Protein AF-A0A4Q5RDV3-F1 (afdb_monomer_lite)

Structure (mmCIF, N/CA/C/O backbone):
data_AF-A0A4Q5RDV3-F1
#
_entry.id   AF-A0A4Q5RDV3-F1
#
loop_
_atom_site.group_PDB
_atom_site.id
_atom_site.type_symbol
_atom_site.label_atom_id
_atom_site.label_alt_id
_atom_site.label_comp_id
_atom_site.label_asym_id
_atom_site.label_entity_id
_atom_site.label_seq_id
_atom_site.pdbx_PDB_ins_code
_atom_site.Cartn_x
_atom_site.Cartn_y
_atom_site.Cartn_z
_atom_site.occupancy
_atom_site.B_iso_or_equiv
_atom_site.auth_seq_id
_atom_site.auth_comp_id
_atom_site.auth_asym_id
_atom_site.auth_atom_id
_atom_site.pdbx_PDB_model_num
ATOM 1 N N . ALA A 1 1 ? 53.284 14.708 -31.854 1.00 65.25 1 ALA A N 1
ATOM 2 C CA . ALA A 1 1 ? 52.069 15.501 -31.574 1.00 65.25 1 ALA A CA 1
ATOM 3 C C . ALA A 1 1 ? 51.264 14.780 -30.502 1.00 65.25 1 ALA A C 1
ATOM 5 O O . ALA A 1 1 ? 51.126 13.567 -30.604 1.00 65.25 1 ALA A O 1
ATOM 6 N N . ILE A 1 2 ? 50.797 15.486 -29.470 1.00 70.31 2 ILE A N 1
ATOM 7 C CA . ILE A 1 2 ? 49.940 14.888 -28.434 1.00 70.31 2 ILE A CA 1
ATOM 8 C C . ILE A 1 2 ? 48.564 14.612 -29.069 1.00 70.31 2 ILE A C 1
ATOM 10 O O . ILE A 1 2 ? 48.039 15.503 -29.744 1.00 70.31 2 ILE A O 1
ATOM 14 N N . PRO A 1 3 ? 47.987 13.407 -28.916 1.00 78.06 3 PRO A N 1
ATOM 15 C CA . PRO A 1 3 ? 46.650 13.121 -29.421 1.00 78.06 3 PRO A CA 1
ATOM 16 C C . PRO A 1 3 ? 45.628 14.049 -28.757 1.00 78.06 3 PRO A C 1
ATOM 18 O O . PRO A 1 3 ? 45.630 14.236 -27.543 1.00 78.06 3 PRO A O 1
ATOM 21 N N . THR A 1 4 ? 44.756 14.651 -29.566 1.00 79.00 4 THR A N 1
ATOM 22 C CA . THR A 1 4 ? 43.691 15.522 -29.060 1.00 79.00 4 THR A CA 1
ATOM 23 C C . THR A 1 4 ? 42.568 14.673 -28.482 1.00 79.00 4 THR A C 1
ATOM 25 O O . THR A 1 4 ? 42.023 13.795 -29.153 1.00 79.00 4 THR A O 1
ATOM 28 N N . THR A 1 5 ? 42.216 14.930 -27.227 1.00 81.31 5 THR A N 1
ATOM 29 C CA . THR A 1 5 ? 41.068 14.312 -26.566 1.00 81.31 5 THR A CA 1
ATOM 30 C C . THR A 1 5 ? 39.869 15.249 -26.666 1.00 81.31 5 THR A C 1
ATOM 32 O O . THR A 1 5 ? 39.982 16.461 -26.498 1.00 81.31 5 THR A O 1
ATOM 35 N N . PHE A 1 6 ? 38.703 14.688 -26.980 1.00 78.38 6 PHE A N 1
ATOM 36 C CA . PHE A 1 6 ? 37.450 15.432 -27.052 1.00 78.38 6 PHE A CA 1
ATOM 37 C C . PHE A 1 6 ? 36.512 14.879 -25.985 1.00 78.38 6 PHE A C 1
ATOM 39 O O . PHE A 1 6 ? 36.126 13.715 -26.058 1.00 78.38 6 PHE A O 1
ATOM 46 N N . SER A 1 7 ? 36.145 15.713 -25.015 1.00 79.50 7 SER A N 1
ATOM 47 C CA . SER A 1 7 ? 35.046 15.431 -24.092 1.00 79.50 7 SER A CA 1
ATOM 48 C C . SER A 1 7 ? 33.832 16.208 -24.565 1.00 79.50 7 SER A C 1
ATOM 50 O O . SER A 1 7 ? 33.909 17.425 -24.746 1.00 79.50 7 SER A O 1
ATOM 52 N N . LYS A 1 8 ? 32.733 15.507 -24.819 1.00 77.75 8 LYS A N 1
ATOM 53 C CA . LYS A 1 8 ? 31.500 16.123 -25.288 1.00 77.75 8 LYS A CA 1
ATOM 54 C C . LYS A 1 8 ? 30.319 15.519 -24.551 1.00 77.75 8 LYS A C 1
ATOM 56 O O . LYS A 1 8 ? 30.277 14.313 -24.318 1.00 77.75 8 LYS A O 1
ATOM 61 N N . ASN A 1 9 ? 29.391 16.375 -24.147 1.00 82.94 9 ASN A N 1
ATOM 62 C CA . ASN A 1 9 ? 28.244 15.983 -23.347 1.00 82.94 9 ASN A CA 1
ATOM 63 C C . ASN A 1 9 ? 27.072 16.910 -23.666 1.00 82.94 9 ASN A C 1
ATOM 65 O O . ASN A 1 9 ? 26.950 17.989 -23.089 1.00 82.94 9 ASN A O 1
ATOM 69 N N . PHE A 1 10 ? 26.225 16.489 -24.602 1.00 86.06 10 PHE A N 1
ATOM 70 C CA . PHE A 1 10 ? 25.000 17.200 -24.941 1.00 86.06 10 PHE A CA 1
ATOM 71 C C . PHE A 1 10 ? 23.804 16.479 -24.333 1.00 86.06 10 PHE A C 1
ATOM 73 O O . PHE A 1 10 ? 23.519 15.324 -24.658 1.00 86.06 10 PHE A O 1
ATOM 80 N N . GLN A 1 11 ? 23.102 17.182 -23.450 1.00 89.06 11 GLN A N 1
ATOM 81 C CA . GLN A 1 11 ? 21.952 16.663 -22.720 1.00 89.06 11 GLN A CA 1
ATOM 82 C C . GLN A 1 11 ? 20.711 17.477 -23.073 1.00 89.06 11 GLN A C 1
ATOM 84 O O . GLN A 1 11 ? 20.770 18.701 -23.178 1.00 89.06 11 GLN A O 1
ATOM 89 N N . ILE A 1 12 ? 19.586 16.791 -23.245 1.00 90.38 12 ILE A N 1
ATOM 90 C CA . ILE A 1 12 ? 18.275 17.399 -23.470 1.00 90.38 12 ILE A CA 1
ATOM 91 C C . ILE A 1 12 ? 17.352 16.933 -22.349 1.00 90.38 12 ILE A C 1
ATOM 93 O O . ILE A 1 12 ? 17.096 15.739 -22.208 1.00 90.38 12 ILE A O 1
ATOM 97 N N . ASN A 1 13 ? 16.804 17.882 -21.594 1.00 92.19 13 ASN A N 1
ATOM 98 C CA . ASN A 1 13 ? 15.774 17.619 -20.595 1.00 92.19 13 ASN A CA 1
ATOM 99 C C . ASN A 1 13 ? 14.423 18.083 -21.134 1.00 92.19 13 ASN A C 1
ATOM 101 O O . ASN A 1 13 ? 14.268 19.235 -21.533 1.00 92.19 13 ASN A O 1
ATOM 105 N N . ARG A 1 14 ? 13.445 17.181 -21.142 1.00 90.56 14 ARG A N 1
ATOM 106 C CA . ARG A 1 14 ? 12.061 17.465 -21.531 1.00 90.56 14 ARG A CA 1
ATOM 107 C C . ARG A 1 14 ? 11.190 17.329 -20.298 1.00 90.56 14 ARG A C 1
ATOM 109 O O . ARG A 1 14 ? 11.209 16.272 -19.674 1.00 90.56 14 ARG A O 1
ATOM 116 N N . VAL A 1 15 ? 10.454 18.379 -19.962 1.00 92.75 15 VAL A N 1
ATOM 117 C CA . VAL A 1 15 ? 9.559 18.411 -18.804 1.00 92.75 15 VAL A CA 1
ATOM 118 C C . VAL A 1 15 ? 8.143 18.663 -19.302 1.00 92.75 15 VAL A C 1
ATOM 120 O O . VAL A 1 15 ? 7.921 19.539 -20.136 1.00 92.75 15 VAL A O 1
ATOM 123 N N . TYR A 1 16 ? 7.204 17.871 -18.805 1.00 91.25 16 TYR A N 1
ATOM 124 C CA . TYR A 1 16 ? 5.785 17.932 -19.119 1.00 91.25 16 TYR A CA 1
ATOM 125 C C . TYR A 1 16 ? 5.020 18.050 -17.805 1.00 91.25 16 TYR A C 1
ATOM 127 O O . TYR A 1 16 ? 5.333 17.328 -16.864 1.00 91.25 16 TYR A O 1
ATOM 135 N N . GLY A 1 17 ? 4.028 18.933 -17.757 1.00 94.12 17 GLY A N 1
ATOM 136 C CA . GLY A 1 17 ? 3.161 19.125 -16.599 1.00 94.12 17 GLY A CA 1
ATOM 137 C C . GLY A 1 17 ? 1.737 19.389 -17.072 1.00 94.12 17 GLY A C 1
ATOM 138 O O . GLY A 1 17 ? 1.521 20.257 -17.919 1.00 94.12 17 GLY A O 1
ATOM 139 N N . ILE A 1 18 ? 0.776 18.620 -16.573 1.00 94.81 18 ILE A N 1
ATOM 140 C CA . ILE A 1 18 ? -0.649 18.762 -16.875 1.00 94.81 18 ILE A CA 1
ATOM 141 C C . ILE A 1 18 ? -1.412 18.686 -15.555 1.00 94.81 18 ILE A C 1
ATOM 143 O O . ILE A 1 18 ? -1.522 17.618 -14.963 1.00 94.81 18 ILE A O 1
ATOM 147 N N . GLY A 1 19 ? -1.969 19.814 -15.121 1.00 95.50 19 GLY A N 1
ATOM 148 C CA . GLY A 1 19 ? -2.943 19.869 -14.032 1.00 95.50 19 GLY A CA 1
ATOM 149 C C . GLY A 1 19 ? -4.353 19.984 -14.601 1.00 95.50 19 GLY A C 1
ATOM 150 O O . GLY A 1 19 ? -4.625 20.869 -15.414 1.00 95.50 19 GLY A O 1
ATOM 151 N N . TRP A 1 20 ? -5.260 19.103 -14.188 1.00 95.44 20 TRP A N 1
ATOM 152 C CA . TRP A 1 20 ? -6.653 19.109 -14.622 1.00 95.44 20 TRP A CA 1
ATOM 153 C C . TRP A 1 20 ? -7.599 18.893 -13.437 1.00 95.44 20 TRP A C 1
ATOM 155 O O . TRP A 1 20 ? -7.652 17.830 -12.822 1.00 95.44 20 TRP A O 1
ATOM 165 N N . ASN A 1 21 ? -8.443 19.891 -13.175 1.00 96.56 21 ASN A N 1
ATOM 166 C CA . ASN A 1 21 ? -9.631 19.746 -12.332 1.00 96.56 21 ASN A CA 1
ATOM 167 C C . ASN A 1 21 ? -10.753 19.025 -13.097 1.00 96.56 21 ASN A C 1
ATOM 169 O O . ASN A 1 21 ? -11.591 19.669 -13.730 1.00 96.56 21 ASN A O 1
ATOM 173 N N . LEU A 1 22 ? -10.742 17.689 -13.093 1.00 93.25 22 LEU A N 1
ATOM 174 C CA . LEU A 1 22 ? -11.746 16.870 -13.784 1.00 93.25 22 LEU A CA 1
ATOM 175 C C . LEU A 1 22 ? -13.161 17.147 -13.249 1.00 93.25 22 LEU A C 1
ATOM 177 O O . LEU A 1 22 ? -14.125 17.181 -14.009 1.00 93.25 22 LEU A O 1
ATOM 181 N N . THR A 1 23 ? -13.290 17.377 -11.937 1.00 94.81 23 THR A N 1
ATOM 182 C CA . THR A 1 23 ? -14.524 17.848 -11.285 1.00 94.81 23 THR A CA 1
ATOM 183 C C . THR A 1 23 ? -14.186 18.760 -10.098 1.00 94.81 23 THR A C 1
ATOM 185 O O . THR A 1 23 ? -13.028 18.871 -9.710 1.00 94.81 23 THR A O 1
ATOM 188 N N . LYS A 1 24 ? -15.192 19.349 -9.429 1.00 91.00 24 LYS A N 1
ATOM 189 C CA . LYS A 1 24 ? -14.987 20.095 -8.163 1.00 91.00 24 LYS A CA 1
ATOM 190 C C . LYS A 1 24 ? -14.379 19.247 -7.031 1.00 91.00 24 LYS A C 1
ATOM 192 O O . LYS A 1 24 ? -13.875 19.802 -6.064 1.00 91.00 24 LYS A O 1
ATOM 197 N N . SER A 1 25 ? -14.494 17.923 -7.124 1.00 93.62 25 SER A N 1
ATOM 198 C CA . SER A 1 25 ? -14.057 16.950 -6.114 1.00 93.62 25 SER A CA 1
ATOM 199 C C . SER A 1 25 ? -12.894 16.071 -6.576 1.00 93.62 25 SER A C 1
ATOM 201 O O . SER A 1 25 ? -12.427 15.266 -5.782 1.00 93.62 25 SER A O 1
ATOM 203 N N . LEU A 1 26 ? -12.464 16.176 -7.838 1.00 95.88 26 LEU A N 1
ATOM 204 C CA . LEU A 1 26 ? -11.430 15.330 -8.435 1.00 95.88 26 LEU A CA 1
ATOM 205 C C . LEU A 1 26 ? -10.438 16.198 -9.205 1.00 95.88 26 LEU A C 1
ATOM 207 O O . LEU A 1 26 ? -10.797 16.775 -10.234 1.00 95.88 26 LEU A O 1
ATOM 211 N N . GLN A 1 27 ? -9.203 16.227 -8.724 1.00 96.69 27 GLN A N 1
ATOM 212 C CA . GLN A 1 27 ? -8.064 16.843 -9.394 1.00 96.69 27 GLN A CA 1
ATOM 213 C C . GLN A 1 27 ? -7.084 15.756 -9.829 1.00 96.69 27 GLN A C 1
ATOM 215 O O . GLN A 1 27 ? -6.840 14.807 -9.081 1.00 96.69 27 GLN A O 1
ATOM 220 N N . MET A 1 28 ? -6.534 15.906 -11.030 1.00 96.56 28 MET A N 1
ATOM 221 C CA . MET A 1 28 ? -5.439 15.104 -11.553 1.00 96.56 28 MET A CA 1
ATOM 222 C C . MET A 1 28 ? -4.248 16.014 -11.847 1.00 96.56 28 MET A C 1
ATOM 224 O O . MET A 1 28 ? -4.411 17.008 -12.550 1.00 96.56 28 MET A O 1
ATOM 228 N N . ASP A 1 29 ? -3.062 15.635 -11.389 1.00 96.50 29 ASP A N 1
ATOM 229 C CA . ASP A 1 29 ? -1.800 16.272 -11.758 1.00 96.50 29 ASP A CA 1
ATOM 230 C C . ASP A 1 29 ? -0.875 15.213 -12.369 1.00 96.50 29 ASP A C 1
ATOM 232 O O . ASP A 1 29 ? -0.662 14.149 -11.784 1.00 96.50 29 ASP A O 1
ATOM 236 N N . PHE A 1 30 ? -0.359 15.478 -13.565 1.00 95.44 30 PHE A N 1
ATOM 237 C CA . PHE A 1 30 ? 0.585 14.625 -14.276 1.00 95.44 30 PHE A CA 1
ATOM 238 C C . PHE A 1 30 ? 1.866 15.404 -14.542 1.00 95.44 30 PHE A C 1
ATOM 240 O O . PHE A 1 30 ? 1.839 16.395 -15.269 1.00 95.44 30 PHE A O 1
ATOM 247 N N . ASP A 1 31 ? 2.983 14.908 -14.027 1.00 95.75 31 ASP A N 1
ATOM 248 C CA . ASP A 1 31 ? 4.306 15.482 -14.241 1.00 95.75 31 ASP A CA 1
ATOM 249 C C . ASP A 1 31 ? 5.223 14.421 -14.834 1.00 95.75 31 ASP A C 1
ATOM 251 O O . ASP A 1 31 ? 5.320 13.317 -14.307 1.00 95.75 31 ASP A O 1
ATOM 255 N N . ALA A 1 32 ? 5.932 14.732 -15.915 1.00 94.88 32 ALA A N 1
ATOM 256 C CA . ALA A 1 32 ? 6.903 13.825 -16.511 1.00 94.88 32 ALA A CA 1
ATOM 257 C C . ALA A 1 32 ? 8.191 14.545 -16.887 1.00 94.88 32 ALA A C 1
ATOM 259 O O . ALA A 1 32 ? 8.179 15.638 -17.443 1.00 94.88 32 ALA A O 1
ATOM 260 N N . THR A 1 33 ? 9.318 13.892 -16.634 1.00 94.06 33 THR A N 1
ATOM 261 C CA . THR A 1 33 ? 10.652 14.347 -17.014 1.00 94.06 33 THR A CA 1
ATOM 262 C C . THR A 1 33 ? 11.336 13.263 -17.834 1.00 94.06 33 THR A C 1
ATOM 264 O O . THR A 1 33 ? 11.405 12.109 -17.424 1.00 94.06 33 THR A O 1
ATOM 267 N N . ASN A 1 34 ? 11.851 13.627 -19.006 1.00 93.50 34 ASN A N 1
ATOM 268 C CA . ASN A 1 34 ? 12.635 12.754 -19.871 1.00 93.50 34 ASN A CA 1
ATOM 269 C C . ASN A 1 34 ? 13.997 13.394 -20.143 1.00 93.50 34 ASN A C 1
ATOM 271 O O . ASN A 1 34 ? 14.085 14.401 -20.853 1.00 93.50 34 ASN A O 1
ATOM 275 N N . ARG A 1 35 ? 15.055 12.779 -19.615 1.00 92.38 35 ARG A N 1
ATOM 276 C CA . ARG A 1 35 ? 16.441 13.157 -19.873 1.00 92.38 35 ARG A CA 1
ATOM 277 C C . ARG A 1 35 ? 17.007 12.303 -21.000 1.00 92.38 35 ARG A C 1
ATOM 279 O O . ARG A 1 35 ? 17.118 11.081 -20.880 1.00 92.38 35 ARG A O 1
ATOM 286 N N . GLY A 1 36 ? 17.405 12.961 -22.080 1.00 90.44 36 GLY A N 1
ATOM 287 C CA . GLY A 1 36 ? 18.099 12.365 -23.213 1.00 90.44 36 GLY A CA 1
ATOM 288 C C . GLY A 1 36 ? 19.550 12.826 -23.319 1.00 90.44 36 GLY A C 1
ATOM 289 O O . GLY A 1 36 ? 19.883 13.949 -22.942 1.00 90.44 36 GLY A O 1
ATOM 290 N N . ILE A 1 37 ? 20.404 11.962 -23.863 1.00 89.25 37 ILE A N 1
ATOM 291 C CA . ILE A 1 37 ? 21.764 12.305 -24.292 1.00 89.25 37 ILE A CA 1
ATOM 292 C C . ILE A 1 37 ? 21.814 12.247 -25.817 1.00 89.25 37 ILE A C 1
ATOM 294 O O . ILE A 1 37 ? 21.279 11.325 -26.436 1.00 89.25 37 ILE A O 1
ATOM 298 N N . ILE A 1 38 ? 22.438 13.249 -26.430 1.00 86.69 38 ILE A N 1
ATOM 299 C CA . ILE A 1 38 ? 22.700 13.256 -27.867 1.00 86.69 38 ILE A CA 1
ATOM 300 C C . ILE A 1 38 ? 23.995 12.477 -28.092 1.00 86.69 38 ILE A C 1
ATOM 302 O O . ILE A 1 38 ? 25.070 12.930 -27.705 1.00 86.69 38 ILE A O 1
ATOM 306 N N . ASP A 1 39 ? 23.887 11.296 -28.698 1.00 81.81 39 ASP A N 1
ATOM 307 C CA . ASP A 1 39 ? 25.056 10.487 -29.031 1.00 81.81 39 ASP A CA 1
ATOM 308 C C . ASP A 1 39 ? 25.823 11.160 -30.189 1.00 81.81 39 ASP A C 1
ATOM 310 O O . ASP A 1 39 ? 25.247 11.489 -31.230 1.00 81.81 39 ASP A O 1
ATOM 314 N N . GLU A 1 40 ? 27.125 11.387 -30.019 1.00 80.31 40 GLU A N 1
ATOM 315 C CA . GLU A 1 40 ? 27.965 12.061 -31.012 1.00 80.31 40 GLU A CA 1
ATOM 316 C C . GLU A 1 40 ? 29.027 11.129 -31.601 1.00 80.31 40 GLU A C 1
ATOM 318 O O . GLU A 1 40 ? 29.606 10.310 -30.886 1.00 80.31 40 GLU A O 1
ATOM 323 N N . PRO A 1 41 ? 29.360 11.276 -32.895 1.00 76.06 41 PRO A N 1
ATOM 324 C CA . PRO A 1 41 ? 30.432 10.501 -33.501 1.00 76.06 41 PRO A CA 1
ATOM 325 C C . PRO A 1 41 ? 31.804 10.870 -32.909 1.00 76.06 41 PRO A C 1
ATOM 327 O O . PRO A 1 41 ? 32.104 12.040 -32.636 1.00 76.06 41 PRO A O 1
ATOM 330 N N . ALA A 1 42 ? 32.665 9.858 -32.764 1.00 74.56 42 ALA A N 1
ATOM 331 C CA . ALA A 1 42 ? 33.997 9.996 -32.181 1.00 74.56 42 ALA A CA 1
ATOM 332 C C . ALA A 1 42 ? 34.890 10.989 -32.957 1.00 74.56 42 ALA A C 1
ATOM 334 O O . ALA A 1 42 ? 34.880 11.041 -34.194 1.00 74.56 42 ALA A O 1
ATOM 335 N N . GLY A 1 43 ? 35.702 11.758 -32.223 1.00 74.50 43 GLY A N 1
ATOM 336 C CA . GLY A 1 43 ? 36.664 12.723 -32.769 1.00 74.50 43 GLY A CA 1
ATOM 337 C C . GLY A 1 43 ? 36.061 14.077 -33.173 1.00 74.50 43 GLY A C 1
ATOM 338 O O . GLY A 1 43 ? 34.938 14.426 -32.801 1.00 74.50 43 GLY A O 1
ATOM 339 N N . ARG A 1 44 ? 36.824 14.874 -33.930 1.00 73.62 44 ARG A N 1
ATOM 340 C CA . ARG A 1 44 ? 36.404 16.210 -34.386 1.00 73.62 44 ARG A CA 1
ATOM 341 C C . ARG A 1 44 ? 35.170 16.128 -35.299 1.00 73.62 44 ARG A C 1
ATOM 343 O O . ARG A 1 44 ? 35.084 15.256 -36.166 1.00 73.62 44 ARG A O 1
ATOM 350 N N . ILE A 1 45 ? 34.220 17.042 -35.100 1.00 69.38 45 ILE A N 1
ATOM 351 C CA . ILE A 1 45 ? 32.965 17.108 -35.862 1.00 69.38 45 ILE A CA 1
ATOM 352 C C . ILE A 1 45 ? 33.214 17.869 -37.174 1.00 69.38 45 ILE A C 1
ATOM 354 O O . ILE A 1 45 ? 33.195 19.095 -37.184 1.00 69.38 45 ILE A O 1
ATOM 358 N N . ASN A 1 46 ? 33.448 17.149 -38.274 1.00 72.19 46 ASN A N 1
ATOM 359 C CA . ASN A 1 46 ? 33.623 17.725 -39.614 1.00 72.19 46 ASN A CA 1
ATOM 360 C C . ASN A 1 46 ? 32.710 17.002 -40.631 1.00 72.19 46 ASN A C 1
ATOM 362 O O . ASN A 1 46 ? 32.536 15.783 -40.535 1.00 72.19 46 ASN A O 1
ATOM 366 N N . GLY A 1 47 ? 32.169 17.734 -41.613 1.00 73.56 47 GLY A N 1
ATOM 367 C CA . GLY A 1 47 ? 31.388 17.180 -42.733 1.00 73.56 47 GLY A CA 1
ATOM 368 C C . GLY A 1 47 ? 30.166 16.370 -42.280 1.00 73.56 47 GLY A C 1
ATOM 369 O O . GLY A 1 47 ? 29.400 16.830 -41.440 1.00 73.56 47 GLY A O 1
ATOM 370 N N . LEU A 1 48 ? 30.044 15.127 -42.761 1.00 69.50 48 LEU A N 1
ATOM 371 C CA . LEU A 1 48 ? 28.942 14.180 -42.483 1.00 69.50 48 LEU A CA 1
ATOM 372 C C . LEU A 1 48 ? 28.645 13.944 -40.984 1.00 69.50 48 LEU A C 1
ATOM 374 O O . LEU A 1 48 ? 27.545 13.538 -40.598 1.00 69.50 48 LEU A O 1
ATOM 378 N N . LYS A 1 49 ? 29.619 14.209 -40.102 1.00 77.38 49 LYS A N 1
ATOM 379 C CA . LYS A 1 49 ? 29.429 14.121 -38.645 1.00 77.38 49 LYS A CA 1
ATOM 380 C C . LYS A 1 49 ? 28.526 15.233 -38.097 1.00 77.38 49 LYS A C 1
ATOM 382 O O . LYS A 1 49 ? 27.876 15.016 -37.078 1.00 77.38 49 LYS A O 1
ATOM 387 N N . GLN A 1 50 ? 28.466 16.389 -38.765 1.00 76.75 50 GLN A N 1
ATOM 388 C CA . GLN A 1 50 ? 27.553 17.483 -38.414 1.00 76.75 50 GLN A CA 1
ATOM 389 C C . GLN A 1 50 ? 26.102 17.108 -38.732 1.00 76.75 50 GLN A C 1
ATOM 391 O O . GLN A 1 50 ? 25.228 17.332 -37.901 1.00 76.75 50 GLN A O 1
ATOM 396 N N . ASP A 1 51 ? 25.851 16.445 -39.862 1.00 78.94 51 ASP A N 1
ATOM 397 C CA . ASP A 1 51 ? 24.506 15.971 -40.219 1.00 78.94 51 ASP A CA 1
ATOM 398 C C . ASP A 1 51 ? 23.999 14.918 -39.229 1.00 78.94 51 ASP A C 1
ATOM 400 O O . ASP A 1 51 ? 22.840 14.938 -38.815 1.00 78.94 51 ASP A O 1
ATOM 404 N N . THR A 1 52 ? 24.891 14.029 -38.777 1.00 80.94 52 THR A N 1
ATOM 405 C CA . THR A 1 52 ? 24.576 13.030 -37.743 1.00 80.94 52 THR A CA 1
ATOM 406 C C . THR A 1 52 ? 24.218 13.699 -36.412 1.00 80.94 52 THR A C 1
ATOM 408 O O . THR A 1 52 ? 23.226 13.328 -35.786 1.00 80.94 52 THR A O 1
ATOM 411 N N . LEU A 1 53 ? 24.976 14.725 -36.008 1.00 82.12 53 LEU A N 1
ATOM 412 C CA . LEU A 1 53 ? 24.687 15.519 -34.813 1.00 82.12 53 LEU A CA 1
ATOM 413 C C . LEU A 1 53 ? 23.314 16.197 -34.913 1.00 82.12 53 LEU A C 1
ATOM 415 O O . LEU A 1 53 ? 22.495 16.062 -34.006 1.00 82.12 53 LEU A O 1
ATOM 419 N N . TRP A 1 54 ? 23.037 16.880 -36.027 1.00 82.44 54 TRP A N 1
ATOM 420 C CA . TRP A 1 54 ? 21.758 17.555 -36.250 1.00 82.44 54 TRP A CA 1
ATOM 421 C C . TRP A 1 54 ? 20.579 16.582 -36.278 1.00 82.44 54 TRP A C 1
ATOM 423 O O . TRP A 1 54 ? 19.521 16.888 -35.729 1.00 82.44 54 TRP A O 1
ATOM 433 N N . ASN A 1 55 ? 20.751 15.395 -36.859 1.00 84.31 55 ASN A N 1
ATOM 434 C CA . ASN A 1 55 ? 19.726 14.354 -36.847 1.00 84.31 55 ASN A CA 1
ATOM 435 C C . ASN A 1 55 ? 19.467 13.818 -35.432 1.00 84.31 55 ASN A C 1
ATOM 437 O O . ASN A 1 55 ? 18.309 13.665 -35.041 1.00 84.31 55 ASN A O 1
ATOM 441 N N . ASN A 1 56 ? 20.513 13.589 -34.634 1.00 83.19 56 ASN A N 1
ATOM 442 C CA . ASN A 1 56 ? 20.362 13.154 -33.243 1.00 83.19 56 ASN A CA 1
ATOM 443 C C . ASN A 1 56 ? 19.725 14.244 -32.369 1.00 83.19 56 ASN A C 1
ATOM 445 O O . ASN A 1 56 ? 18.905 13.936 -31.502 1.00 83.19 56 ASN A O 1
ATOM 449 N N . LEU A 1 57 ? 20.019 15.514 -32.657 1.00 84.06 57 LEU A N 1
ATOM 450 C CA . LEU A 1 57 ? 19.407 16.668 -32.004 1.00 84.06 57 LEU A CA 1
ATOM 451 C C . LEU A 1 57 ? 17.920 16.806 -32.364 1.00 84.06 57 LEU A C 1
ATOM 453 O O . LEU A 1 57 ? 17.093 16.965 -31.469 1.00 84.06 57 LEU A O 1
ATOM 457 N N . LYS A 1 58 ? 17.546 16.633 -33.641 1.00 85.44 58 LYS A N 1
ATOM 458 C CA . LYS A 1 58 ? 16.136 16.597 -34.084 1.00 85.44 58 LYS A CA 1
ATOM 459 C C . LYS A 1 58 ? 15.347 15.447 -33.452 1.00 85.44 58 LYS A C 1
ATOM 461 O O . LYS A 1 58 ? 14.156 15.589 -33.198 1.00 85.44 58 LYS A O 1
ATOM 466 N N . ARG A 1 59 ? 16.003 14.317 -33.171 1.00 84.00 59 ARG A N 1
ATOM 467 C CA . ARG A 1 59 ? 15.409 13.164 -32.467 1.00 84.00 59 ARG A CA 1
ATOM 468 C C . ARG A 1 59 ? 15.406 13.311 -30.943 1.00 84.00 59 ARG A C 1
ATOM 470 O O . ARG A 1 59 ? 14.948 12.397 -30.263 1.00 84.00 59 ARG A O 1
ATOM 477 N N . LEU A 1 60 ? 15.868 14.452 -30.422 1.00 85.69 60 LEU A N 1
ATOM 478 C CA . LEU A 1 60 ? 15.930 14.781 -28.994 1.00 85.69 60 LEU A CA 1
ATOM 479 C C . LEU A 1 60 ? 16.818 13.822 -28.179 1.00 85.69 60 LEU A C 1
ATOM 481 O O . LEU A 1 60 ? 16.636 13.673 -26.970 1.00 85.69 60 LEU A O 1
ATOM 485 N N . GLY A 1 61 ? 17.790 13.189 -28.843 1.00 85.75 61 GLY A N 1
ATOM 486 C CA . GLY A 1 61 ? 18.706 12.229 -28.238 1.00 85.75 61 GLY A CA 1
ATOM 487 C C . GLY A 1 61 ? 18.061 10.904 -27.814 1.00 85.75 61 GLY A C 1
ATOM 488 O O . GLY A 1 61 ? 16.862 10.659 -27.960 1.00 85.75 61 GLY A O 1
ATOM 489 N N . ARG A 1 62 ? 18.894 10.014 -27.279 1.00 88.12 62 ARG A N 1
ATOM 490 C CA . ARG A 1 62 ? 18.483 8.743 -26.679 1.00 88.12 62 ARG A CA 1
ATOM 491 C C . ARG A 1 62 ? 18.098 8.977 -25.224 1.00 88.12 62 ARG A C 1
ATOM 493 O O . ARG A 1 62 ? 18.878 9.561 -24.476 1.00 88.12 62 ARG A O 1
ATOM 500 N N . THR A 1 63 ? 16.927 8.500 -24.807 1.00 89.62 63 THR A N 1
ATOM 501 C CA . THR A 1 63 ? 16.501 8.587 -23.404 1.00 89.62 63 THR A CA 1
ATOM 502 C C . THR A 1 63 ? 17.422 7.765 -22.504 1.00 89.62 63 THR A C 1
ATOM 504 O O . THR A 1 63 ? 17.730 6.610 -22.799 1.00 89.62 63 THR A O 1
ATOM 507 N N . VAL A 1 64 ? 17.858 8.393 -21.416 1.00 91.44 64 VAL A N 1
ATOM 508 C CA . VAL A 1 64 ? 18.717 7.814 -20.377 1.00 91.44 64 VAL A CA 1
ATOM 509 C C . VAL A 1 64 ? 17.944 7.644 -19.078 1.00 91.44 64 VAL A C 1
ATOM 511 O O . VAL A 1 64 ? 18.077 6.620 -18.422 1.00 91.44 64 VAL A O 1
ATOM 514 N N . ASP A 1 65 ? 17.112 8.623 -18.729 1.00 93.38 65 ASP A N 1
ATOM 515 C CA . ASP A 1 65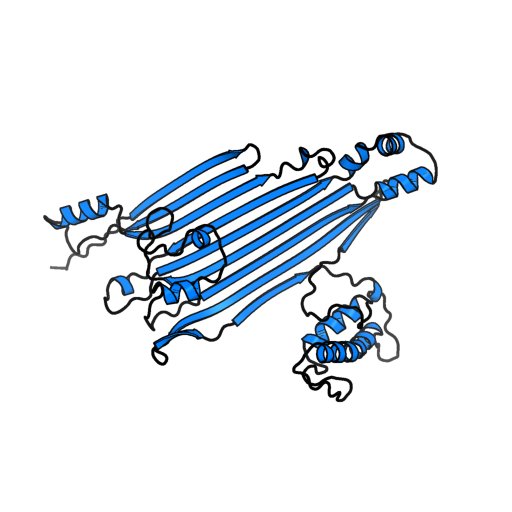 ? 16.199 8.535 -17.590 1.00 93.38 65 ASP A CA 1
ATOM 516 C C . ASP A 1 65 ? 14.840 9.107 -17.989 1.00 93.38 65 ASP A C 1
ATOM 518 O O . ASP A 1 65 ? 14.750 10.134 -18.671 1.00 93.38 65 ASP A O 1
ATOM 522 N N . TYR A 1 66 ? 13.788 8.414 -17.584 1.00 94.88 66 TYR A N 1
ATOM 523 C CA . TYR A 1 66 ? 12.421 8.870 -17.717 1.00 94.88 66 TYR A CA 1
ATOM 524 C C . TYR A 1 66 ? 11.702 8.654 -16.398 1.00 94.88 66 TYR A C 1
ATOM 526 O O . TYR A 1 66 ? 11.690 7.545 -15.876 1.00 94.88 66 TYR A O 1
ATOM 534 N N . THR A 1 67 ? 11.055 9.695 -15.896 1.00 95.50 67 THR A N 1
ATOM 535 C CA . THR A 1 67 ? 10.251 9.627 -14.682 1.00 95.50 67 THR A CA 1
ATOM 536 C C . THR A 1 67 ? 8.923 10.310 -14.931 1.00 95.50 67 THR A C 1
ATOM 538 O O . THR A 1 67 ? 8.901 11.406 -15.489 1.00 95.50 67 THR A O 1
ATOM 541 N N . HIS A 1 68 ? 7.825 9.716 -14.480 1.00 95.56 68 HIS A N 1
ATOM 542 C CA . HIS A 1 68 ? 6.556 10.425 -14.372 1.00 95.56 68 HIS A CA 1
ATOM 543 C C . HIS A 1 68 ? 5.875 10.164 -13.041 1.00 95.56 68 HIS A C 1
ATOM 545 O O . HIS A 1 68 ? 6.024 9.097 -12.446 1.00 95.56 68 HIS A O 1
ATOM 551 N N . THR A 1 69 ? 5.097 11.146 -12.613 1.00 96.19 69 THR A N 1
ATOM 552 C CA . THR A 1 69 ? 4.257 11.104 -11.429 1.00 96.19 69 THR A CA 1
ATOM 553 C C . THR A 1 69 ? 2.836 11.454 -11.840 1.00 96.19 69 THR A C 1
ATOM 555 O O . THR A 1 69 ? 2.613 12.423 -12.561 1.00 96.19 69 THR A O 1
ATOM 558 N N . VAL A 1 70 ? 1.873 10.667 -11.374 1.00 96.19 70 VAL A N 1
ATOM 559 C CA . VAL A 1 70 ? 0.444 10.946 -11.535 1.00 96.19 70 VAL A CA 1
ATOM 560 C C . VAL A 1 70 ? -0.172 11.033 -10.153 1.00 96.19 70 VAL A C 1
ATOM 562 O O . VAL A 1 70 ? -0.053 10.100 -9.363 1.00 96.19 70 VAL A O 1
ATOM 565 N N . ASN A 1 71 ? -0.816 12.149 -9.847 1.00 97.12 71 ASN A N 1
ATOM 566 C CA . ASN A 1 71 ? -1.524 12.374 -8.599 1.00 97.12 71 ASN A CA 1
ATOM 567 C C . ASN A 1 71 ? -3.009 12.545 -8.896 1.00 97.12 71 ASN A C 1
ATOM 569 O O . ASN A 1 71 ? -3.387 13.400 -9.685 1.00 97.12 71 ASN A O 1
ATOM 573 N N . PHE A 1 72 ? -3.851 11.771 -8.228 1.00 96.75 72 PHE A N 1
ATOM 574 C CA . PHE A 1 72 ? -5.290 11.966 -8.190 1.00 96.75 72 PHE A CA 1
ATOM 575 C C . PHE A 1 72 ? -5.694 12.313 -6.763 1.00 96.75 72 PHE A C 1
ATOM 577 O O . PHE A 1 72 ? -5.479 11.530 -5.835 1.00 96.75 72 PHE A O 1
ATOM 584 N N . ASN A 1 73 ? -6.300 13.481 -6.590 1.00 96.81 73 ASN A N 1
ATOM 585 C CA . ASN A 1 73 ? -6.864 13.926 -5.324 1.00 96.81 73 ASN A CA 1
ATOM 586 C C . ASN A 1 73 ? -8.387 13.898 -5.448 1.00 96.81 73 ASN A C 1
ATOM 588 O O . ASN A 1 73 ? -8.962 14.659 -6.228 1.00 96.81 73 ASN A O 1
ATOM 592 N N . TYR A 1 74 ? -9.034 13.009 -4.697 1.00 96.75 74 TYR A N 1
ATOM 593 C CA . TYR A 1 74 ? -10.480 12.831 -4.693 1.00 96.75 74 TYR A CA 1
ATOM 594 C C . TYR A 1 74 ? -11.069 13.106 -3.308 1.00 96.75 74 TYR A C 1
ATOM 596 O O . TYR A 1 74 ? -10.908 12.323 -2.373 1.00 96.75 74 TYR A O 1
ATOM 604 N N . THR A 1 75 ? -11.795 14.213 -3.177 1.00 94.62 75 THR A N 1
ATOM 605 C CA . THR A 1 75 ? -12.595 14.505 -1.982 1.00 94.62 75 THR A CA 1
ATOM 606 C C . THR A 1 75 ? -13.990 13.951 -2.204 1.00 94.62 75 THR A C 1
ATOM 608 O O . THR A 1 75 ? -14.775 14.512 -2.970 1.00 94.62 75 THR A O 1
ATOM 611 N N . THR A 1 76 ? -14.306 12.838 -1.548 1.00 92.31 76 THR A N 1
ATOM 612 C CA . THR A 1 76 ? -15.575 12.140 -1.757 1.00 92.31 76 THR A CA 1
ATOM 613 C C . THR A 1 76 ? -16.720 13.050 -1.303 1.00 92.31 76 THR A C 1
ATOM 615 O O . THR A 1 76 ? -16.750 13.443 -0.135 1.00 92.31 76 THR A O 1
ATOM 618 N N . PRO A 1 77 ? -17.689 13.389 -2.174 1.00 89.00 77 PRO A N 1
ATOM 619 C CA . PRO A 1 77 ? -18.779 14.303 -1.843 1.00 89.00 77 PRO A CA 1
ATOM 620 C C . PRO A 1 77 ? -19.874 13.603 -1.017 1.00 89.00 77 PRO A C 1
ATOM 622 O O . PRO A 1 77 ? -21.059 13.705 -1.331 1.00 89.00 77 PRO A O 1
ATOM 625 N N . ILE A 1 78 ? -19.482 12.870 0.033 1.00 89.19 78 ILE A N 1
ATOM 626 C CA . ILE A 1 78 ? -20.392 12.141 0.932 1.00 89.19 78 ILE A CA 1
ATOM 627 C C . ILE A 1 78 ? -21.363 13.119 1.604 1.00 89.19 78 ILE A C 1
ATOM 629 O O . ILE A 1 78 ? -22.536 12.812 1.786 1.00 89.19 78 ILE A O 1
ATOM 633 N N . ASN A 1 79 ? -20.910 14.348 1.852 1.00 85.44 79 ASN A N 1
ATOM 634 C CA . ASN A 1 79 ? -21.721 15.436 2.386 1.00 85.44 79 ASN A CA 1
ATOM 635 C C . ASN A 1 79 ? -22.917 15.850 1.512 1.00 85.44 79 ASN A C 1
ATOM 637 O O . ASN A 1 79 ? -23.808 16.540 2.000 1.00 85.44 79 ASN A O 1
ATOM 641 N N . LYS A 1 80 ? -22.958 15.452 0.235 1.00 88.06 80 LYS A N 1
ATOM 642 C CA . LYS A 1 80 ? -24.126 15.669 -0.629 1.00 88.06 80 LYS A CA 1
ATOM 643 C C . LYS A 1 80 ? -25.222 14.627 -0.416 1.00 88.06 80 LYS A C 1
ATOM 645 O O . LYS A 1 80 ? -26.348 14.853 -0.849 1.00 88.06 80 LYS A O 1
ATOM 650 N N . ILE A 1 81 ? -24.908 13.495 0.215 1.00 90.94 81 ILE A N 1
ATOM 651 C CA . ILE A 1 81 ? -25.894 12.468 0.546 1.00 90.94 81 ILE A CA 1
ATOM 652 C C . ILE A 1 81 ? -26.665 12.950 1.786 1.00 90.94 81 ILE A C 1
ATOM 654 O O . ILE A 1 81 ? -26.041 13.234 2.816 1.00 90.94 81 ILE A O 1
ATOM 658 N N . PRO A 1 82 ? -28.008 13.054 1.726 1.00 88.50 82 PRO A N 1
ATOM 659 C CA . PRO A 1 82 ? -28.808 13.463 2.874 1.00 88.50 82 PRO A CA 1
ATOM 660 C C . PRO A 1 82 ? -28.497 12.605 4.107 1.00 88.50 82 PRO A C 1
ATOM 662 O O . PRO A 1 82 ? -28.564 11.381 4.054 1.00 88.50 82 PRO A O 1
ATOM 665 N N . GLY A 1 83 ? -28.140 13.255 5.217 1.00 86.44 83 GLY A N 1
ATOM 666 C CA . GLY A 1 83 ? -27.817 12.585 6.482 1.00 86.44 83 GLY A CA 1
ATOM 667 C C . GLY A 1 83 ? -26.336 12.247 6.715 1.00 86.44 83 GLY A C 1
ATOM 668 O O . GLY A 1 83 ? -26.021 11.795 7.813 1.00 86.44 83 GLY A O 1
ATOM 669 N N . PHE A 1 84 ? -25.425 12.509 5.766 1.00 91.31 84 PHE A N 1
ATOM 670 C CA . PHE A 1 84 ? -23.991 12.167 5.887 1.00 91.31 84 PHE A CA 1
ATOM 671 C C . PHE A 1 84 ? -23.006 13.354 5.817 1.00 91.31 84 PHE A C 1
ATOM 673 O O . PHE A 1 84 ? -21.799 13.162 5.695 1.00 91.31 84 PHE A O 1
ATOM 680 N N . ASP A 1 85 ? -23.473 14.591 5.947 1.00 90.88 85 ASP A N 1
ATOM 681 C CA . ASP A 1 85 ? -22.633 15.805 6.054 1.00 90.88 85 ASP A CA 1
ATOM 682 C C . ASP A 1 85 ? -21.706 15.855 7.285 1.00 90.88 85 ASP A C 1
ATOM 684 O O . ASP A 1 85 ? -20.740 16.613 7.295 1.00 90.88 85 ASP A O 1
ATOM 688 N N . TRP A 1 86 ? -21.958 15.029 8.300 1.00 91.62 86 TRP A N 1
ATOM 689 C CA . TRP A 1 86 ? -21.072 14.821 9.447 1.00 91.62 86 TRP A CA 1
ATOM 690 C C . TRP A 1 86 ? -19.832 13.979 9.106 1.00 91.62 86 TRP A C 1
ATOM 692 O O . TRP A 1 86 ? -18.953 13.810 9.951 1.00 91.62 86 TRP A O 1
ATOM 702 N N . THR A 1 87 ? -19.746 13.453 7.883 1.00 94.94 87 THR A N 1
ATOM 703 C CA . THR A 1 87 ? -18.631 12.634 7.405 1.00 94.94 87 THR A CA 1
ATOM 704 C C . THR A 1 87 ? -17.855 13.348 6.303 1.00 94.94 87 THR A C 1
ATOM 706 O O . THR A 1 87 ? -18.420 14.036 5.451 1.00 94.94 87 THR A O 1
ATOM 709 N N . ASN A 1 88 ? -16.541 13.166 6.302 1.00 94.31 88 ASN A N 1
ATOM 710 C CA . ASN A 1 88 ? -15.654 13.601 5.236 1.00 94.31 88 ASN A CA 1
ATOM 711 C C . ASN A 1 88 ? -14.669 12.472 4.928 1.00 94.31 88 ASN A C 1
ATOM 713 O O . ASN A 1 88 ? -14.218 11.768 5.828 1.00 94.31 88 ASN A O 1
ATOM 717 N N . MET A 1 89 ? -14.354 12.290 3.653 1.00 95.06 89 MET A N 1
ATOM 718 C CA . MET A 1 89 ? -13.417 11.279 3.192 1.00 95.06 89 MET A CA 1
ATOM 719 C C . MET A 1 89 ? -12.608 11.844 2.033 1.00 95.06 89 MET A C 1
ATOM 721 O O . MET A 1 89 ? -13.139 12.033 0.934 1.00 95.06 89 MET A O 1
ATOM 725 N N . SER A 1 90 ? -11.317 12.072 2.261 1.00 95.94 90 SER A N 1
ATOM 726 C CA . SER A 1 90 ? -10.378 12.391 1.187 1.00 95.94 90 SER A CA 1
ATOM 727 C C . SER A 1 90 ? -9.532 11.174 0.830 1.00 95.94 90 SER A C 1
ATOM 729 O O . SER A 1 90 ? -9.063 10.429 1.693 1.00 95.94 90 SER A O 1
ATOM 731 N N . VAL A 1 91 ? -9.368 10.963 -0.470 1.00 97.25 91 VAL A N 1
ATOM 732 C CA . VAL A 1 91 ? -8.580 9.891 -1.066 1.00 97.25 91 VAL A CA 1
ATOM 733 C C . VAL A 1 91 ? -7.517 10.540 -1.935 1.00 97.25 91 VAL A C 1
ATOM 735 O O . VAL A 1 91 ? -7.831 11.320 -2.831 1.00 97.25 91 VAL A O 1
ATOM 738 N N . ARG A 1 92 ? -6.255 10.212 -1.687 1.00 97.44 92 ARG A N 1
ATOM 739 C CA . ARG A 1 92 ? -5.134 10.586 -2.545 1.00 97.44 92 ARG A CA 1
ATOM 740 C C . ARG A 1 92 ? -4.528 9.325 -3.129 1.00 97.44 92 ARG A C 1
ATOM 742 O O . ARG A 1 92 ? -4.171 8.409 -2.394 1.00 97.44 92 ARG A O 1
ATOM 749 N N . TYR A 1 93 ? -4.401 9.297 -4.445 1.00 97.50 93 TYR A N 1
ATOM 750 C CA . TYR A 1 93 ? -3.731 8.241 -5.181 1.00 97.50 93 TYR A CA 1
ATOM 751 C C . TYR A 1 93 ? -2.557 8.852 -5.939 1.00 97.50 93 TYR A C 1
ATOM 753 O O . TYR A 1 93 ? -2.758 9.656 -6.841 1.00 97.50 93 TYR A O 1
ATOM 761 N N . SER A 1 94 ? -1.334 8.524 -5.540 1.00 97.56 94 SER A N 1
ATOM 762 C CA . SER A 1 94 ? -0.107 9.007 -6.173 1.00 97.56 94 SER A CA 1
ATOM 763 C C . SER A 1 94 ? 0.648 7.827 -6.755 1.00 97.56 94 SER A C 1
ATOM 765 O O . SER A 1 94 ? 0.804 6.806 -6.092 1.00 97.56 94 SER A O 1
ATOM 767 N N . THR A 1 95 ? 1.109 7.938 -7.991 1.00 97.06 95 THR A N 1
ATOM 768 C CA . THR A 1 95 ? 1.870 6.886 -8.661 1.00 97.06 95 THR A CA 1
ATOM 769 C C . THR A 1 95 ? 3.106 7.486 -9.271 1.00 97.06 95 THR A C 1
ATOM 771 O O . THR A 1 95 ? 3.017 8.545 -9.885 1.00 97.06 95 THR A O 1
ATOM 774 N N . GLN A 1 96 ? 4.225 6.794 -9.153 1.00 96.50 96 GLN A N 1
ATOM 775 C CA . GLN A 1 96 ? 5.474 7.192 -9.767 1.00 96.50 96 GLN A CA 1
ATOM 776 C C . GLN A 1 96 ? 6.014 6.030 -10.585 1.00 96.50 96 GLN A C 1
ATOM 778 O O . GLN A 1 96 ? 6.074 4.893 -10.118 1.00 96.50 96 GLN A O 1
ATOM 783 N N . PHE A 1 97 ? 6.421 6.315 -11.808 1.00 96.50 97 PHE A N 1
ATOM 784 C CA . PHE A 1 97 ? 7.132 5.375 -12.651 1.00 96.50 97 PHE A CA 1
ATOM 785 C C . PHE A 1 97 ? 8.480 5.968 -13.009 1.00 96.50 97 PHE A C 1
ATOM 787 O O . PHE A 1 97 ? 8.589 7.158 -13.304 1.00 96.50 97 PHE A O 1
ATOM 794 N N . ASN A 1 98 ? 9.498 5.124 -12.991 1.00 96.12 98 ASN A N 1
ATOM 795 C CA . ASN A 1 98 ? 10.827 5.484 -13.423 1.00 96.12 98 ASN A CA 1
ATOM 796 C C . ASN A 1 98 ? 11.376 4.395 -14.352 1.00 96.12 98 ASN A C 1
ATOM 798 O O . ASN A 1 98 ? 11.216 3.201 -14.105 1.00 96.12 98 ASN A O 1
ATOM 802 N N . TRP A 1 99 ? 12.024 4.826 -15.425 1.00 95.62 99 TRP A N 1
ATOM 803 C CA . TRP A 1 99 ? 12.786 3.992 -16.339 1.00 95.62 99 TRP A CA 1
ATOM 804 C C . TRP A 1 99 ? 14.199 4.560 -16.422 1.00 95.62 99 TRP A C 1
ATOM 806 O O . TRP A 1 99 ? 14.384 5.749 -16.682 1.00 95.62 99 TRP A O 1
ATOM 816 N N . ASN A 1 100 ? 15.191 3.699 -16.230 1.00 94.38 100 ASN A N 1
ATOM 817 C CA . ASN A 1 100 ? 16.607 4.033 -16.306 1.00 94.38 100 ASN A CA 1
ATOM 818 C C . ASN A 1 100 ? 17.285 3.155 -17.353 1.00 94.38 100 ASN A C 1
ATOM 820 O O . ASN A 1 100 ? 17.147 1.932 -17.319 1.00 94.38 100 ASN A O 1
ATOM 824 N N . SER A 1 101 ? 18.037 3.764 -18.268 1.00 91.88 101 SER A N 1
ATOM 825 C CA . SER A 1 101 ? 18.755 3.022 -19.302 1.00 91.88 101 SER A CA 1
ATOM 826 C C . SER A 1 101 ? 19.880 2.173 -18.715 1.00 91.88 101 SER A C 1
ATOM 828 O O . SER A 1 101 ? 20.486 2.549 -17.711 1.00 91.88 101 SER A O 1
ATOM 830 N N . GLN A 1 102 ? 20.230 1.088 -19.404 1.00 85.38 102 GLN A N 1
ATOM 831 C CA . GLN A 1 102 ? 21.394 0.271 -19.067 1.00 85.38 102 GLN A CA 1
ATOM 832 C C . GLN A 1 102 ? 22.701 1.083 -19.027 1.00 85.38 102 GLN A C 1
ATOM 834 O O . GLN A 1 102 ? 22.840 2.131 -19.668 1.00 85.38 102 GLN A O 1
ATOM 839 N N . ALA A 1 103 ? 23.681 0.581 -18.277 1.00 80.25 103 ALA A N 1
ATOM 840 C CA . ALA A 1 103 ? 24.982 1.222 -18.146 1.00 80.25 103 ALA A CA 1
ATOM 841 C C . ALA A 1 103 ? 25.724 1.307 -19.493 1.00 80.25 103 ALA A C 1
ATOM 843 O O . ALA A 1 103 ? 25.603 0.433 -20.353 1.00 80.25 103 ALA A O 1
ATOM 844 N N . LEU A 1 104 ? 26.543 2.352 -19.656 1.00 76.06 104 LEU A N 1
ATOM 845 C CA . LEU A 1 104 ? 27.213 2.658 -20.924 1.00 76.06 104 LEU A CA 1
ATOM 846 C C . LEU A 1 104 ? 28.122 1.523 -21.428 1.00 76.06 104 LEU A C 1
ATOM 848 O O . LEU A 1 104 ? 28.195 1.319 -22.634 1.00 76.06 104 LEU A O 1
ATOM 852 N N . PHE A 1 105 ? 28.752 0.750 -20.535 1.00 73.94 105 PHE A N 1
ATOM 853 C CA . PHE A 1 105 ? 29.608 -0.379 -20.930 1.00 73.94 105 PHE A CA 1
ATOM 854 C C . PHE A 1 105 ? 28.832 -1.452 -21.713 1.00 73.94 105 PHE A C 1
ATOM 856 O O . PHE A 1 105 ? 29.332 -1.978 -22.700 1.00 73.94 105 PHE A O 1
ATOM 863 N N . SER A 1 106 ? 27.578 -1.713 -21.333 1.00 74.62 106 SER A N 1
ATOM 864 C CA . SER A 1 106 ? 26.696 -2.657 -22.029 1.00 74.62 106 SER A CA 1
ATOM 865 C C . SER A 1 106 ? 26.112 -2.063 -23.314 1.00 74.62 106 SER A C 1
ATOM 867 O O . SER A 1 106 ? 25.589 -2.782 -24.149 1.00 74.62 106 SER A O 1
ATOM 869 N N . LEU A 1 107 ? 26.169 -0.743 -23.506 1.00 70.88 107 LEU A N 1
ATOM 870 C CA . LEU A 1 107 ? 25.814 -0.122 -24.789 1.00 70.88 107 LEU A CA 1
ATOM 871 C C . LEU A 1 107 ? 26.974 -0.146 -25.796 1.00 70.88 107 LEU A C 1
ATOM 873 O O . LEU A 1 107 ? 26.736 0.033 -26.987 1.00 70.88 107 LEU A O 1
ATOM 877 N N . GLN A 1 108 ? 28.213 -0.313 -25.327 1.00 72.44 108 GLN A N 1
ATOM 878 C CA . GLN A 1 108 ? 29.420 -0.279 -26.157 1.00 72.44 108 GLN A CA 1
ATOM 879 C C . GLN A 1 108 ? 29.852 -1.666 -26.646 1.00 72.44 108 GLN A C 1
ATOM 881 O O . GLN A 1 108 ? 30.471 -1.753 -27.705 1.00 72.44 108 GLN A O 1
ATOM 886 N N . ASP A 1 109 ? 29.513 -2.729 -25.914 1.00 76.19 109 ASP A N 1
ATOM 887 C CA . ASP A 1 109 ? 29.818 -4.112 -26.287 1.00 76.19 109 ASP A CA 1
ATOM 888 C C . ASP A 1 109 ? 28.544 -4.857 -26.735 1.00 76.19 109 ASP A C 1
ATOM 890 O O . ASP A 1 109 ? 27.643 -5.056 -25.918 1.00 76.19 109 ASP A O 1
ATOM 894 N N . PRO A 1 110 ? 28.451 -5.306 -28.002 1.00 74.44 110 PRO A N 1
ATOM 895 C CA . PRO A 1 110 ? 27.318 -6.088 -28.501 1.00 74.44 110 PRO A CA 1
ATOM 896 C C . PRO A 1 110 ? 27.081 -7.412 -27.762 1.00 74.44 110 PRO A C 1
ATOM 898 O O . PRO A 1 110 ? 25.985 -7.962 -27.850 1.00 74.44 110 PRO A O 1
ATOM 901 N N . ASN A 1 111 ? 28.091 -7.934 -27.060 1.00 77.31 111 ASN A N 1
ATOM 902 C CA . ASN A 1 111 ? 28.003 -9.194 -26.325 1.00 77.31 111 ASN A CA 1
ATOM 903 C C . ASN A 1 111 ? 27.431 -9.024 -24.909 1.00 77.31 111 ASN A C 1
ATOM 905 O O . ASN A 1 111 ? 27.126 -10.022 -24.260 1.00 77.31 111 ASN A O 1
ATOM 909 N N . LEU A 1 112 ? 27.293 -7.783 -24.427 1.00 82.31 112 LEU A N 1
ATOM 910 C CA . LEU A 1 112 ? 26.823 -7.462 -23.081 1.00 82.31 112 LEU A CA 1
ATOM 911 C C . LEU A 1 112 ? 25.471 -6.761 -23.155 1.00 82.31 112 LEU A C 1
ATOM 913 O O . LEU A 1 112 ? 25.355 -5.661 -23.691 1.00 82.31 112 LEU A O 1
ATOM 917 N N . ASN A 1 113 ? 24.441 -7.339 -22.549 1.00 85.19 113 ASN A N 1
ATOM 918 C CA . ASN A 1 113 ? 23.107 -6.754 -22.528 1.00 85.19 113 ASN A CA 1
ATOM 919 C C . ASN A 1 113 ? 22.496 -6.893 -21.138 1.00 85.19 113 ASN A C 1
ATOM 921 O O . ASN A 1 113 ? 21.615 -7.708 -20.920 1.00 85.19 113 ASN A O 1
ATOM 925 N N . VAL A 1 114 ? 22.923 -6.084 -20.174 1.00 86.12 114 VAL A N 1
ATOM 926 C CA . VAL A 1 114 ? 22.395 -6.177 -18.797 1.00 86.12 114 VAL A CA 1
ATOM 927 C C . VAL A 1 114 ? 20.960 -5.650 -18.654 1.00 86.12 114 VAL A C 1
ATOM 929 O O . VAL A 1 114 ? 20.351 -5.827 -17.601 1.00 86.12 114 VAL A O 1
ATOM 932 N N . GLY A 1 115 ? 20.410 -5.037 -19.708 1.00 90.00 115 GLY A N 1
ATOM 933 C CA . GLY A 1 115 ? 19.064 -4.474 -19.751 1.00 90.00 115 GLY A CA 1
ATOM 934 C C . GLY A 1 115 ? 18.896 -3.176 -18.953 1.00 90.00 115 GLY A C 1
ATOM 935 O O . GLY A 1 115 ? 19.748 -2.758 -18.167 1.00 90.00 115 GLY A O 1
ATOM 936 N N . ASN A 1 116 ? 17.767 -2.514 -19.186 1.00 92.75 116 ASN A N 1
ATOM 937 C CA . ASN A 1 116 ? 17.336 -1.309 -18.483 1.00 92.75 116 ASN A CA 1
ATOM 938 C C . ASN A 1 116 ? 16.687 -1.672 -17.138 1.00 92.75 116 ASN A C 1
ATOM 940 O O . ASN A 1 116 ? 16.499 -2.840 -16.794 1.00 92.75 116 ASN A O 1
ATOM 944 N N . ILE A 1 117 ? 16.313 -0.659 -16.369 1.00 94.31 117 ILE A N 1
ATOM 945 C CA . ILE A 1 117 ? 15.639 -0.825 -15.081 1.00 94.31 117 ILE A CA 1
ATOM 946 C C . ILE A 1 117 ? 14.310 -0.092 -15.147 1.00 94.31 117 ILE A C 1
ATOM 948 O O . ILE A 1 117 ? 14.261 1.052 -15.599 1.00 94.31 117 ILE A O 1
ATOM 952 N N . ILE A 1 118 ? 13.250 -0.729 -14.656 1.00 95.19 118 ILE A N 1
ATOM 953 C CA . ILE A 1 118 ? 11.975 -0.059 -14.406 1.00 95.19 118 ILE A CA 1
ATOM 954 C C . ILE A 1 118 ? 11.614 -0.118 -12.932 1.00 95.19 118 ILE A C 1
ATOM 956 O O . ILE A 1 118 ? 11.833 -1.119 -12.249 1.00 95.19 118 ILE A O 1
ATOM 960 N N . GLN A 1 119 ? 11.033 0.967 -12.449 1.00 96.00 119 GLN A N 1
ATOM 961 C CA . GLN A 1 119 ? 10.543 1.100 -11.092 1.00 96.00 119 GLN A CA 1
ATOM 962 C C . GLN A 1 119 ? 9.123 1.628 -11.138 1.00 96.00 119 GLN A C 1
ATOM 964 O O . GLN A 1 119 ? 8.799 2.520 -11.923 1.00 96.00 119 GLN A O 1
ATOM 969 N N . ASN A 1 120 ? 8.278 1.090 -10.277 1.00 95.31 120 ASN A N 1
ATOM 970 C CA . ASN A 1 120 ? 6.935 1.588 -10.094 1.00 95.31 120 ASN A CA 1
ATOM 971 C C . ASN A 1 120 ? 6.613 1.702 -8.615 1.00 95.31 120 ASN A C 1
ATOM 973 O O . ASN A 1 120 ? 6.823 0.755 -7.869 1.00 95.31 120 ASN A O 1
ATOM 977 N N . SER A 1 121 ? 6.069 2.840 -8.212 1.00 97.06 121 SER A N 1
ATOM 978 C CA . SER A 1 121 ? 5.584 3.096 -6.867 1.00 97.06 121 SER A CA 1
ATOM 979 C C . SER A 1 121 ? 4.137 3.568 -6.929 1.00 97.06 121 SER A C 1
ATOM 981 O O . SER A 1 121 ? 3.764 4.323 -7.831 1.00 97.06 121 SER A O 1
ATOM 983 N N . ARG A 1 122 ? 3.315 3.137 -5.974 1.00 97.44 122 ARG A N 1
ATOM 984 C CA . ARG A 1 122 ? 1.995 3.714 -5.712 1.00 97.44 122 ARG A CA 1
ATOM 985 C C . ARG A 1 122 ? 1.840 4.031 -4.235 1.00 97.44 122 ARG A C 1
ATOM 987 O O . ARG A 1 122 ? 2.222 3.228 -3.394 1.00 97.44 122 ARG A O 1
ATOM 994 N N . THR A 1 123 ? 1.187 5.142 -3.941 1.00 98.06 123 THR A N 1
ATOM 995 C CA . THR A 1 123 ? 0.795 5.560 -2.600 1.00 98.06 123 THR A CA 1
ATOM 996 C C . THR A 1 123 ? -0.694 5.852 -2.598 1.00 98.06 123 THR A C 1
ATOM 998 O O . THR A 1 123 ? -1.172 6.707 -3.345 1.00 98.06 123 THR A O 1
ATOM 1001 N N . ILE A 1 124 ? -1.430 5.143 -1.751 1.00 97.88 124 ILE A N 1
ATOM 1002 C CA . ILE A 1 124 ? -2.854 5.362 -1.510 1.00 97.88 124 ILE A CA 1
ATOM 1003 C C . ILE A 1 124 ? -2.995 5.910 -0.099 1.00 97.88 124 ILE A C 1
ATOM 1005 O O . ILE A 1 124 ? -2.633 5.224 0.852 1.00 97.88 124 ILE A O 1
ATOM 1009 N N . THR A 1 125 ? -3.528 7.118 0.044 1.00 98.12 125 THR A N 1
ATOM 1010 C CA . THR A 1 125 ? -3.801 7.730 1.345 1.00 98.12 125 THR A CA 1
ATOM 1011 C C . THR A 1 125 ? -5.290 7.997 1.483 1.00 98.12 125 THR A C 1
ATOM 1013 O O . THR A 1 125 ? -5.893 8.671 0.649 1.00 98.12 125 THR A O 1
ATOM 1016 N N . LEU A 1 126 ? -5.880 7.481 2.552 1.00 97.62 126 LEU A N 1
ATOM 1017 C CA . LEU A 1 126 ? -7.276 7.660 2.922 1.00 97.62 126 LEU A CA 1
ATOM 1018 C C . LEU A 1 126 ? -7.339 8.455 4.224 1.00 97.62 126 LEU A C 1
ATOM 1020 O O . LEU A 1 126 ? -6.707 8.054 5.200 1.00 97.62 126 LEU A O 1
ATOM 1024 N N . ASN A 1 127 ? -8.116 9.538 4.258 1.00 97.19 127 ASN A N 1
ATOM 1025 C CA . ASN A 1 127 ? -8.339 10.322 5.474 1.00 97.19 127 ASN A CA 1
ATOM 1026 C C . ASN A 1 127 ? -9.839 10.469 5.767 1.00 97.19 127 ASN A C 1
ATOM 1028 O O . ASN A 1 127 ? -10.448 11.480 5.395 1.00 97.19 127 ASN A O 1
ATOM 1032 N N . PRO A 1 128 ? -10.466 9.460 6.395 1.00 96.38 128 PRO A N 1
ATOM 1033 C CA . PRO A 1 128 ? -11.809 9.601 6.936 1.00 96.38 128 PRO A CA 1
ATOM 1034 C C . PRO A 1 128 ? -11.822 10.514 8.166 1.00 96.38 128 PRO A C 1
ATOM 1036 O O . PRO A 1 128 ? -11.000 10.388 9.075 1.00 96.38 128 PRO A O 1
ATOM 1039 N N . VAL A 1 129 ? -12.817 11.392 8.229 1.00 96.56 129 VAL A N 1
ATOM 1040 C CA . VAL A 1 129 ? -13.129 12.223 9.393 1.00 96.56 129 VAL A CA 1
ATOM 1041 C C . VAL A 1 129 ? -14.626 12.149 9.660 1.00 96.56 129 VAL A C 1
ATOM 1043 O O . VAL A 1 129 ? -15.446 12.433 8.791 1.00 96.56 129 VAL A O 1
ATOM 1046 N N . LEU A 1 130 ? -14.979 11.784 10.885 1.00 96.44 130 LEU A N 1
ATOM 1047 C CA . LEU A 1 130 ? -16.339 11.686 11.388 1.00 96.44 130 LEU A CA 1
ATOM 1048 C C . LEU A 1 130 ? -16.519 12.725 12.498 1.00 96.44 130 LEU A C 1
ATOM 1050 O O . LEU A 1 130 ? -15.900 12.628 13.560 1.00 96.44 130 LEU A O 1
ATOM 1054 N N . ASN A 1 131 ? -17.352 13.732 12.250 1.00 95.75 131 ASN A N 1
ATOM 1055 C CA . ASN A 1 131 ? -17.676 14.797 13.193 1.00 95.75 131 ASN A CA 1
ATOM 1056 C C . ASN A 1 131 ? -19.036 14.526 13.848 1.00 95.75 131 ASN A C 1
ATOM 1058 O O . ASN A 1 131 ? -20.085 14.962 13.370 1.00 95.75 131 ASN A O 1
ATOM 1062 N N . PHE A 1 132 ? -19.012 13.814 14.968 1.00 94.00 132 PHE A N 1
ATOM 1063 C CA . PHE A 1 132 ? -20.216 13.408 15.684 1.00 94.00 132 PHE A CA 1
ATOM 1064 C C . PHE A 1 132 ? -20.963 14.588 16.315 1.00 94.00 132 PHE A C 1
ATOM 1066 O O . PHE A 1 132 ? -22.190 14.561 16.361 1.00 94.00 132 PHE A O 1
ATOM 1073 N N . THR A 1 133 ? -20.276 15.674 16.681 1.00 89.56 133 THR A N 1
ATOM 1074 C CA . THR A 1 133 ? -20.939 16.917 17.115 1.00 89.56 133 THR A CA 1
ATOM 1075 C C . THR A 1 133 ? -21.908 17.435 16.046 1.00 89.56 133 THR A C 1
ATOM 1077 O O . THR A 1 133 ? -23.041 17.804 16.353 1.00 89.56 133 THR A O 1
ATOM 1080 N N . GLY A 1 134 ? -21.499 17.402 14.772 1.00 88.75 134 GLY A N 1
ATOM 1081 C CA . GLY A 1 134 ? -22.368 17.753 13.646 1.00 88.75 134 GLY A CA 1
ATOM 1082 C C . GLY A 1 134 ? -23.553 16.795 13.483 1.00 88.75 134 GLY A C 1
ATOM 1083 O O . GLY A 1 134 ? -24.674 17.244 13.246 1.00 88.75 134 GLY A O 1
ATOM 1084 N N . LEU A 1 135 ? -23.327 15.489 13.665 1.00 90.94 135 LEU A N 1
ATOM 1085 C CA . LEU A 1 135 ? -24.379 14.468 13.619 1.00 90.94 135 LEU A CA 1
ATOM 1086 C C . LEU A 1 135 ? -25.435 14.688 14.710 1.00 90.94 135 LEU A C 1
ATOM 1088 O O . LEU A 1 135 ? -26.628 14.701 14.414 1.00 90.94 135 LEU A O 1
ATOM 1092 N N . TYR A 1 136 ? -25.016 14.889 15.960 1.00 89.81 136 TYR A N 1
ATOM 1093 C CA . TYR A 1 136 ? -25.937 15.068 17.083 1.00 89.81 136 TYR A CA 1
ATOM 1094 C C . TYR A 1 136 ? -26.791 16.328 16.928 1.00 89.81 136 TYR A C 1
ATOM 1096 O O . TYR A 1 136 ? -27.995 16.286 17.176 1.00 89.81 136 TYR A O 1
ATOM 1104 N N . ASN A 1 137 ? -26.209 17.414 16.413 1.00 86.62 137 ASN A N 1
ATOM 1105 C CA . ASN A 1 137 ? -26.915 18.676 16.179 1.00 86.62 137 ASN A CA 1
ATOM 1106 C C . ASN A 1 137 ? -28.052 18.581 15.147 1.00 86.62 137 ASN A C 1
ATOM 1108 O O . ASN A 1 137 ? -28.935 19.440 15.135 1.00 86.62 137 ASN A O 1
ATOM 1112 N N . LYS A 1 138 ? -28.081 17.542 14.301 1.00 85.56 138 LYS A N 1
ATOM 1113 C CA . LYS A 1 138 ? -29.204 17.305 13.378 1.00 85.56 138 LYS A CA 1
ATOM 1114 C C . LYS A 1 138 ? -30.480 16.885 14.074 1.00 85.56 138 LYS A C 1
ATOM 1116 O O . LYS A 1 138 ? -31.576 17.199 13.611 1.00 85.56 138 LYS A O 1
ATOM 1121 N N . PHE A 1 139 ? -30.348 16.121 15.147 1.00 87.25 139 PHE A N 1
ATOM 1122 C CA . PHE A 1 139 ? -31.495 15.614 15.863 1.00 87.25 139 PHE A CA 1
ATOM 1123 C C . PHE A 1 139 ? -31.986 16.712 16.799 1.00 87.25 139 PHE A C 1
ATOM 1125 O O . PHE A 1 139 ? -31.344 17.042 17.793 1.00 87.25 139 PHE A O 1
ATOM 1132 N N . SER A 1 140 ? -33.142 17.295 16.481 1.00 78.88 140 SER A N 1
ATOM 1133 C CA . SER A 1 140 ? -33.713 18.426 17.224 1.00 78.88 140 SER A CA 1
ATOM 1134 C C . SER A 1 140 ? -33.916 18.132 18.715 1.00 78.88 140 SER A C 1
ATOM 1136 O O . SER A 1 140 ? -33.841 19.053 19.526 1.00 78.88 140 SER A O 1
ATOM 1138 N N . PHE A 1 141 ? -34.130 16.863 19.083 1.00 81.12 141 PHE A N 1
ATOM 1139 C CA . PHE A 1 141 ? -34.205 16.428 20.476 1.00 81.12 141 PHE A CA 1
ATOM 1140 C C . PHE A 1 141 ? -32.840 16.474 21.176 1.00 81.12 141 PHE A C 1
ATOM 1142 O O . PHE A 1 141 ? -32.777 16.958 22.301 1.00 81.12 141 PHE A O 1
ATOM 1149 N N . LEU A 1 142 ? -31.760 16.036 20.510 1.00 77.75 142 LEU A N 1
ATOM 1150 C CA . LEU A 1 142 ? -30.398 16.088 21.051 1.00 77.75 142 LEU A CA 1
ATOM 1151 C C . LEU A 1 142 ? -29.931 17.533 21.159 1.00 77.75 142 LEU A C 1
ATOM 1153 O O . LEU A 1 142 ? -29.511 17.941 22.230 1.00 77.75 142 LEU A O 1
ATOM 1157 N N . ARG A 1 143 ? -30.118 18.336 20.103 1.00 77.06 143 ARG A N 1
ATOM 1158 C CA . ARG A 1 143 ? -29.756 19.761 20.100 1.00 77.06 143 ARG A CA 1
ATOM 1159 C C . ARG A 1 143 ? -30.419 20.527 21.249 1.00 77.06 143 ARG A C 1
ATOM 1161 O O . ARG A 1 143 ? -29.736 21.181 22.026 1.00 77.06 143 ARG A O 1
ATOM 1168 N N . LYS A 1 144 ? -31.744 20.401 21.403 1.00 70.69 144 LYS A N 1
ATOM 1169 C CA . LYS A 1 144 ? -32.484 21.056 22.497 1.00 70.69 144 LYS A CA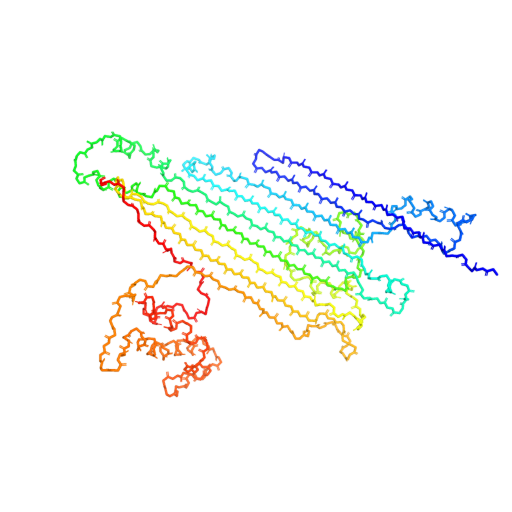 1
ATOM 1170 C C . LYS A 1 144 ? -32.072 20.533 23.871 1.00 70.69 144 LYS A C 1
ATOM 1172 O O . LYS A 1 144 ? -32.078 21.297 24.829 1.00 70.69 144 LYS A O 1
ATOM 1177 N N . ALA A 1 145 ? -31.753 19.245 23.985 1.00 66.75 145 ALA A N 1
ATOM 1178 C CA . ALA A 1 145 ? -31.328 18.652 25.245 1.00 66.75 145 ALA A CA 1
ATOM 1179 C C . ALA A 1 145 ? -29.892 19.049 25.630 1.00 66.75 145 ALA A C 1
ATOM 1181 O O . ALA A 1 145 ? -29.611 19.125 26.817 1.00 66.75 145 ALA A O 1
ATOM 1182 N N . THR A 1 146 ? -29.017 19.339 24.660 1.00 63.94 146 THR A N 1
ATOM 1183 C CA . THR A 1 146 ? -27.670 19.880 24.903 1.00 63.94 146 THR A CA 1
ATOM 1184 C C . THR A 1 146 ? -27.710 21.376 25.230 1.00 63.94 146 THR A C 1
ATOM 1186 O O . THR A 1 146 ? -26.908 21.840 26.029 1.00 63.94 146 THR A O 1
ATOM 1189 N N . GLU A 1 147 ? -28.649 22.130 24.645 1.00 65.88 147 GLU A N 1
ATOM 1190 C CA . GLU A 1 147 ? -28.853 23.565 24.922 1.00 65.88 147 GLU A CA 1
ATOM 1191 C C . GLU A 1 147 ? -29.590 23.832 26.245 1.00 65.88 147 GLU A C 1
ATOM 1193 O O . GLU A 1 147 ? -29.369 24.856 26.885 1.00 65.88 147 GLU A O 1
ATOM 1198 N N . THR A 1 148 ? -30.492 22.938 26.660 1.00 59.31 148 THR A N 1
ATOM 1199 C CA . THR A 1 148 ? -31.220 23.086 27.926 1.00 59.31 148 THR A CA 1
ATOM 1200 C C . THR A 1 148 ? -30.383 22.463 29.036 1.00 59.31 148 THR A C 1
ATOM 1202 O O . THR A 1 148 ? -30.277 21.239 29.081 1.00 59.31 148 THR A O 1
ATOM 1205 N N . GLU A 1 149 ? -29.847 23.270 29.957 1.00 56.91 149 GLU A N 1
ATOM 1206 C CA . GLU A 1 149 ? -29.267 22.803 31.226 1.00 56.91 149 GLU A CA 1
ATOM 1207 C C . GLU A 1 149 ? -30.337 22.088 32.067 1.00 56.91 149 GLU A C 1
ATOM 1209 O O . GLU A 1 149 ? -30.917 22.623 33.011 1.00 56.91 149 GLU A O 1
ATOM 1214 N N . LYS A 1 150 ? -30.668 20.849 31.707 1.00 54.81 150 LYS A N 1
ATOM 1215 C CA . LYS A 1 150 ? -31.501 20.001 32.548 1.00 54.81 150 LYS A CA 1
ATOM 1216 C C . LYS A 1 150 ? -30.621 19.518 33.695 1.00 54.81 150 LYS A C 1
ATOM 1218 O O . LYS A 1 150 ? -29.698 18.739 33.487 1.00 54.81 150 LYS A O 1
ATOM 1223 N N . GLY A 1 151 ? -30.892 19.971 34.913 1.00 62.88 151 GLY A N 1
ATOM 1224 C CA . GLY A 1 151 ? -30.284 19.382 36.105 1.00 62.88 151 GLY A CA 1
ATOM 1225 C C . GLY A 1 151 ? -30.670 17.902 36.235 1.00 62.88 151 GLY A C 1
ATOM 1226 O O . GLY A 1 151 ? -31.830 17.540 36.037 1.00 62.88 151 GLY A O 1
ATOM 1227 N N . GLY A 1 152 ? -29.704 17.039 36.561 1.00 76.38 152 GLY A N 1
ATOM 1228 C CA . GLY A 1 152 ? -29.944 15.639 36.931 1.00 76.38 152 GLY A CA 1
ATOM 1229 C C . GLY A 1 152 ? -29.458 14.575 35.937 1.00 76.38 152 GLY A C 1
ATOM 1230 O O . GLY A 1 152 ? -28.772 14.844 34.953 1.00 76.38 152 GLY A O 1
ATOM 1231 N N . ILE A 1 153 ? -29.833 13.325 36.223 1.00 75.69 153 ILE A N 1
ATOM 1232 C CA . ILE A 1 153 ? -29.353 12.093 35.566 1.00 75.69 153 ILE A CA 1
ATOM 1233 C C . ILE A 1 153 ? -29.621 12.076 34.047 1.00 75.69 153 ILE A C 1
ATOM 1235 O O . ILE A 1 153 ? -28.836 11.518 33.283 1.00 75.69 153 ILE A O 1
ATOM 1239 N N . ALA A 1 154 ? -30.691 12.728 33.581 1.00 79.94 154 ALA A N 1
ATOM 1240 C CA . ALA A 1 154 ? -31.018 12.810 32.156 1.00 79.94 154 ALA A CA 1
ATOM 1241 C C . ALA A 1 154 ? -29.946 13.549 31.331 1.00 79.94 154 ALA A C 1
ATOM 1243 O O . ALA A 1 154 ? -29.691 13.172 30.188 1.00 79.94 154 ALA A O 1
ATOM 1244 N N . ASN A 1 155 ? -29.298 14.568 31.905 1.00 80.94 155 ASN A N 1
ATOM 1245 C CA . ASN A 1 155 ? -28.216 15.296 31.242 1.00 80.94 155 ASN A CA 1
ATOM 1246 C C . ASN A 1 155 ? -26.931 14.460 31.193 1.00 80.94 155 ASN A C 1
ATOM 1248 O O . ASN A 1 155 ? -26.284 14.407 30.155 1.00 80.94 155 ASN A O 1
ATOM 1252 N N . LEU A 1 156 ? -26.631 13.695 32.248 1.00 80.31 156 LEU A N 1
ATOM 1253 C CA . LEU A 1 156 ? -25.518 12.736 32.238 1.00 80.31 156 LEU A CA 1
ATOM 1254 C C . LEU A 1 156 ? -25.695 11.666 31.150 1.00 80.31 156 LEU A C 1
ATOM 1256 O O . LEU A 1 156 ? -24.766 11.405 30.390 1.00 80.31 156 LEU A O 1
ATOM 1260 N N . PHE A 1 157 ? -26.894 11.088 31.004 1.00 83.44 157 PHE A N 1
ATOM 1261 C CA . PHE A 1 157 ? -27.166 10.138 29.916 1.00 83.44 157 PHE A CA 1
ATOM 1262 C C . PHE A 1 157 ? -26.996 10.768 28.529 1.00 83.44 157 PHE A C 1
ATOM 1264 O O . PHE A 1 157 ? -26.444 10.133 27.630 1.00 83.44 157 PHE A O 1
ATOM 1271 N N . LEU A 1 158 ? -27.442 12.014 28.347 1.00 83.69 158 LEU A N 1
ATOM 1272 C CA . LEU A 1 158 ? -27.272 12.735 27.087 1.00 83.69 158 LEU A CA 1
ATOM 1273 C C . LEU A 1 158 ? -25.794 13.021 26.782 1.00 83.69 158 LEU A C 1
ATOM 1275 O O . LEU A 1 158 ? -25.364 12.858 25.641 1.00 83.69 158 LEU A O 1
ATOM 1279 N N . GLN A 1 159 ? -25.012 13.423 27.783 1.00 83.94 159 GLN A N 1
ATOM 1280 C CA . GLN A 1 159 ? -23.576 13.677 27.648 1.00 83.94 159 GLN A CA 1
ATOM 1281 C C . GLN A 1 159 ? -22.812 12.395 27.308 1.00 83.94 159 GLN A C 1
ATOM 1283 O O . GLN A 1 159 ? -21.994 12.402 26.395 1.00 83.94 159 GLN A O 1
ATOM 1288 N N . VAL A 1 160 ? -23.165 11.263 27.923 1.00 86.25 160 VAL A N 1
ATOM 1289 C CA . VAL A 1 160 ? -22.608 9.950 27.563 1.00 86.25 160 VAL A CA 1
ATOM 1290 C C . VAL A 1 160 ? -22.992 9.554 26.133 1.00 86.25 160 VAL A C 1
ATOM 1292 O O . VAL A 1 160 ? -22.137 9.093 25.376 1.00 86.25 160 VAL A O 1
ATOM 1295 N N . LEU A 1 161 ? -24.244 9.776 25.717 1.00 86.94 161 LEU A N 1
ATOM 1296 C CA . LEU A 1 161 ? -24.698 9.474 24.353 1.00 86.94 161 LEU A CA 1
ATOM 1297 C C . LEU A 1 161 ? -24.011 10.360 23.298 1.00 86.94 161 LEU A C 1
ATOM 1299 O O . LEU A 1 161 ? -23.742 9.907 22.187 1.00 86.94 161 LEU A O 1
ATOM 1303 N N . THR A 1 162 ? -23.708 11.609 23.655 1.00 88.56 162 THR A N 1
ATOM 1304 C CA . THR A 1 162 ? -23.046 12.608 22.796 1.00 88.56 162 THR A CA 1
ATOM 1305 C C . THR A 1 162 ? -21.554 12.772 23.104 1.00 88.56 162 THR A C 1
ATOM 1307 O O . THR A 1 162 ? -20.940 13.797 22.781 1.00 88.56 162 THR A O 1
ATOM 1310 N N . SER A 1 163 ? -20.972 11.757 23.746 1.00 92.12 163 SER A N 1
ATOM 1311 C CA . SER A 1 163 ? -19.614 11.810 24.280 1.00 92.12 163 SER A CA 1
ATOM 1312 C C . SER A 1 163 ? -18.567 11.766 23.180 1.00 92.12 163 SER A C 1
ATOM 1314 O O . SER A 1 163 ? -17.598 12.516 23.217 1.00 92.12 163 SER A O 1
ATOM 1316 N N . VAL A 1 164 ? -18.765 10.931 22.163 1.00 94.81 164 VAL A N 1
ATOM 1317 C CA . VAL A 1 164 ? -17.854 10.849 21.021 1.00 94.81 164 VAL A CA 1
ATOM 1318 C C . VAL A 1 164 ? -17.956 12.150 20.231 1.00 94.81 164 VAL A C 1
ATOM 1320 O O . VAL A 1 164 ? -18.992 12.443 19.650 1.00 94.81 164 VAL A O 1
ATOM 1323 N N . LYS A 1 165 ? -16.893 12.954 20.200 1.00 93.56 165 LYS A N 1
ATOM 1324 C CA . LYS A 1 165 ? -16.887 14.246 19.494 1.00 93.56 165 LYS A CA 1
ATOM 1325 C C . LYS A 1 165 ? -16.391 14.103 18.069 1.00 93.56 165 LYS A C 1
ATOM 1327 O O . LYS A 1 165 ? -17.003 14.611 17.129 1.00 93.56 165 LYS A O 1
ATOM 1332 N N . ASN A 1 166 ? -15.277 13.401 17.904 1.00 95.44 166 ASN A N 1
ATOM 1333 C CA . ASN A 1 166 ? -14.678 13.164 16.605 1.00 95.44 166 ASN A CA 1
ATOM 1334 C C . ASN A 1 166 ? -14.020 11.787 16.542 1.00 95.44 166 ASN A C 1
ATOM 1336 O O . ASN A 1 166 ? -13.556 11.248 17.547 1.00 95.44 166 ASN A O 1
ATOM 1340 N N . VAL A 1 167 ? -13.993 11.235 15.336 1.00 97.12 167 VAL A N 1
ATOM 1341 C CA . VAL A 1 167 ? -13.172 10.081 14.988 1.00 97.12 167 VAL A CA 1
ATOM 1342 C C . VAL A 1 167 ? -12.497 10.401 13.666 1.00 97.12 167 VAL A C 1
ATOM 1344 O O . VAL A 1 167 ? -13.169 10.707 12.684 1.00 97.12 167 VAL A O 1
ATOM 1347 N N . SER A 1 168 ? -11.175 10.356 13.633 1.00 96.75 168 SER A N 1
ATOM 1348 C CA . SER A 1 168 ? -10.396 10.523 12.414 1.00 96.75 168 SER A CA 1
ATOM 1349 C C . SER A 1 168 ? -9.482 9.330 12.207 1.00 96.75 168 SER A C 1
ATOM 1351 O O . SER A 1 168 ? -9.015 8.694 13.152 1.00 96.75 168 SER A O 1
ATOM 1353 N N . GLY A 1 169 ? -9.220 9.030 10.946 1.00 97.00 169 GLY A N 1
ATOM 1354 C CA . GLY A 1 169 ? -8.255 8.021 10.562 1.00 97.00 169 GLY A CA 1
ATOM 1355 C C . GLY A 1 169 ? -7.373 8.527 9.441 1.00 97.00 169 GLY A C 1
ATOM 1356 O O . GLY A 1 169 ? -7.805 9.330 8.619 1.00 97.00 169 GLY A O 1
ATOM 1357 N N . THR A 1 170 ? -6.157 8.012 9.399 1.00 97.56 170 THR A N 1
ATOM 1358 C CA . THR A 1 170 ? -5.269 8.093 8.249 1.00 97.56 170 THR A CA 1
ATOM 1359 C C . THR A 1 170 ? -4.799 6.682 7.947 1.00 97.56 170 THR A C 1
ATOM 1361 O O . THR A 1 170 ? -4.262 6.002 8.818 1.00 97.56 170 THR A O 1
ATOM 1364 N N . TYR A 1 171 ? -5.033 6.227 6.721 1.00 97.81 171 TYR A N 1
ATOM 1365 C CA . TYR A 1 171 ? -4.498 4.971 6.211 1.00 97.81 171 TYR A CA 1
ATOM 1366 C C . TYR A 1 171 ? -3.675 5.268 4.967 1.00 97.81 171 TYR A C 1
ATOM 1368 O O . TYR A 1 171 ? -4.221 5.712 3.959 1.00 97.81 171 TYR A O 1
ATOM 1376 N N . THR A 1 172 ? -2.372 5.027 5.047 1.00 98.31 172 THR A N 1
ATOM 1377 C CA . THR A 1 172 ? -1.435 5.169 3.939 1.00 98.31 172 THR A CA 1
ATOM 1378 C C . THR A 1 172 ? -0.882 3.803 3.572 1.00 98.31 172 THR A C 1
ATOM 1380 O O . THR A 1 172 ? -0.358 3.084 4.418 1.00 98.31 172 THR A O 1
ATOM 1383 N N . ARG A 1 173 ? -0.969 3.447 2.294 1.00 97.81 173 ARG A N 1
ATOM 1384 C CA . ARG A 1 173 ? -0.346 2.251 1.737 1.00 97.81 173 ARG A CA 1
ATOM 1385 C C . ARG A 1 173 ? 0.544 2.642 0.574 1.00 97.81 173 ARG A C 1
ATOM 1387 O O . ARG A 1 173 ? 0.043 3.088 -0.457 1.00 97.81 173 ARG A O 1
ATOM 1394 N N . THR A 1 174 ? 1.841 2.445 0.751 1.00 98.00 174 THR A N 1
ATOM 1395 C CA . THR A 1 174 ? 2.865 2.667 -0.262 1.00 98.00 174 THR A CA 1
ATOM 1396 C C . THR A 1 174 ? 3.415 1.325 -0.708 1.00 98.00 174 THR A C 1
ATOM 1398 O O . THR A 1 174 ? 3.857 0.522 0.107 1.00 98.00 174 THR A O 1
ATOM 1401 N N . GLU A 1 175 ? 3.397 1.066 -2.004 1.00 97.81 175 GLU A N 1
ATOM 1402 C CA . GLU A 1 175 ? 3.946 -0.151 -2.590 1.00 97.81 175 GLU A CA 1
ATOM 1403 C C . GLU A 1 175 ? 4.902 0.209 -3.712 1.00 97.81 175 GLU A C 1
ATOM 1405 O O . GLU A 1 175 ? 4.616 1.111 -4.496 1.00 97.81 175 GLU A O 1
ATOM 1410 N N . GLY A 1 176 ? 6.017 -0.508 -3.792 1.00 97.12 176 GLY A N 1
ATOM 1411 C CA . GLY A 1 176 ? 7.038 -0.314 -4.806 1.00 97.12 176 GLY A CA 1
ATOM 1412 C C . GLY A 1 176 ? 7.437 -1.629 -5.459 1.00 97.12 176 GLY A C 1
ATOM 1413 O O . GLY A 1 176 ? 7.513 -2.662 -4.801 1.00 97.12 176 GLY A O 1
ATOM 1414 N N . THR A 1 177 ? 7.743 -1.587 -6.748 1.00 97.06 177 THR A N 1
ATOM 1415 C CA . THR A 1 177 ? 8.334 -2.685 -7.511 1.00 97.06 177 THR A CA 1
ATOM 1416 C C . THR A 1 177 ? 9.548 -2.159 -8.269 1.00 97.06 177 THR A C 1
ATOM 1418 O O . THR A 1 177 ? 9.452 -1.162 -8.979 1.00 97.06 177 THR A O 1
ATOM 1421 N N . TYR A 1 178 ? 10.676 -2.851 -8.149 1.00 96.19 178 TYR A N 1
ATOM 1422 C CA . TYR A 1 178 ? 11.917 -2.604 -8.876 1.00 96.19 178 TYR A CA 1
ATOM 1423 C C . TYR A 1 178 ? 12.229 -3.836 -9.728 1.00 96.19 178 TYR A C 1
ATOM 1425 O O . TYR A 1 178 ? 12.431 -4.927 -9.190 1.00 96.19 178 TYR A O 1
ATOM 1433 N N . LEU A 1 179 ? 12.249 -3.668 -11.050 1.00 95.25 179 LEU A N 1
ATOM 1434 C CA . LEU A 1 179 ? 12.531 -4.731 -12.010 1.00 95.25 179 LEU A CA 1
ATOM 1435 C C . LEU A 1 179 ? 13.761 -4.371 -12.856 1.00 95.25 179 LEU A C 1
ATOM 1437 O O . LEU A 1 179 ? 13.671 -3.500 -13.728 1.00 95.25 179 LEU A O 1
ATOM 1441 N N . PRO A 1 180 ? 14.900 -5.038 -12.620 1.00 94.69 180 PRO A N 1
ATOM 1442 C CA . PRO A 1 180 ? 16.086 -4.879 -13.447 1.00 94.69 180 PRO A CA 1
ATOM 1443 C C . PRO A 1 180 ? 16.069 -5.831 -14.653 1.00 94.69 180 PRO A C 1
ATOM 1445 O O . PRO A 1 180 ? 15.284 -6.778 -14.705 1.00 94.69 180 PRO A O 1
ATOM 1448 N N . GLY A 1 181 ? 16.956 -5.595 -15.624 1.00 92.44 181 GLY A N 1
ATOM 1449 C CA . GLY A 1 181 ? 17.097 -6.456 -16.803 1.00 92.44 181 GLY A CA 1
ATOM 1450 C C . GLY A 1 181 ? 16.050 -6.227 -17.895 1.00 92.44 181 GLY A C 1
ATOM 1451 O O . GLY A 1 181 ? 15.911 -7.056 -18.787 1.00 92.44 181 GLY A O 1
ATOM 1452 N N . TYR A 1 182 ? 15.313 -5.120 -17.845 1.00 93.56 182 TYR A N 1
ATOM 1453 C CA . TYR A 1 182 ? 14.225 -4.786 -18.757 1.00 93.56 182 TYR A CA 1
ATOM 1454 C C . TYR A 1 182 ? 14.739 -4.321 -20.132 1.00 93.56 182 TYR A C 1
ATOM 1456 O O . TYR A 1 182 ? 15.355 -3.269 -20.261 1.00 93.56 182 TYR A O 1
ATOM 1464 N N . LEU A 1 183 ? 14.478 -5.073 -21.194 1.00 91.69 183 LEU A N 1
ATOM 1465 C CA . LEU A 1 183 ? 14.952 -4.784 -22.553 1.00 91.69 183 LEU A CA 1
ATOM 1466 C C . LEU A 1 183 ? 14.203 -3.649 -23.280 1.00 91.69 183 LEU A C 1
ATOM 1468 O O . LEU A 1 183 ? 14.864 -2.878 -23.986 1.00 91.69 183 LEU A O 1
ATOM 1472 N N . PRO A 1 184 ? 12.867 -3.498 -23.151 1.00 90.50 184 PRO A N 1
ATOM 1473 C CA . PRO A 1 184 ? 12.152 -2.466 -23.893 1.00 90.50 184 PRO A CA 1
ATOM 1474 C C . PRO A 1 184 ? 12.585 -1.044 -23.512 1.00 90.50 184 PRO A C 1
ATOM 1476 O O . PRO A 1 184 ? 13.005 -0.750 -22.386 1.00 90.50 184 PRO A O 1
ATOM 1479 N N . LYS A 1 185 ? 12.474 -0.132 -24.480 1.00 87.38 185 LYS A N 1
ATOM 1480 C CA . LYS A 1 185 ? 12.872 1.271 -24.322 1.00 87.38 185 LYS A CA 1
ATOM 1481 C C . LYS A 1 185 ? 11.664 2.116 -23.961 1.00 87.38 185 LYS A C 1
ATOM 1483 O O . LYS A 1 185 ? 10.573 1.874 -24.447 1.00 87.38 185 LYS A O 1
ATOM 1488 N N . THR A 1 186 ? 11.861 3.165 -23.180 1.00 83.88 186 THR A N 1
ATOM 1489 C CA . THR A 1 186 ? 10.788 4.136 -22.945 1.00 83.88 186 THR A CA 1
ATOM 1490 C C . THR A 1 186 ? 10.727 5.174 -24.068 1.00 83.88 186 THR A C 1
ATOM 1492 O O . THR A 1 186 ? 11.765 5.648 -24.548 1.00 83.88 186 THR A O 1
ATOM 1495 N N . LYS A 1 187 ? 9.517 5.530 -24.507 1.00 76.44 187 LYS A N 1
ATOM 1496 C CA . LYS A 1 187 ? 9.274 6.642 -25.436 1.00 76.44 187 LYS A CA 1
ATOM 1497 C C . LYS A 1 187 ? 8.315 7.647 -24.792 1.00 76.44 187 LYS A C 1
ATOM 1499 O O . LYS A 1 187 ? 8.601 8.179 -23.722 1.00 76.44 187 LYS A O 1
ATOM 1504 N N . PHE A 1 188 ? 7.217 7.979 -25.462 1.00 69.00 188 PHE A N 1
ATOM 1505 C CA . PHE A 1 188 ? 6.222 8.909 -24.942 1.00 69.00 188 PHE A CA 1
ATOM 1506 C C . PHE A 1 188 ? 5.473 8.267 -23.769 1.00 69.00 188 PHE A C 1
ATOM 1508 O O . PHE A 1 188 ? 5.118 7.095 -23.835 1.00 69.00 188 PHE A O 1
ATOM 1515 N N . PHE A 1 189 ? 5.246 9.037 -22.701 1.00 72.62 189 PHE A N 1
ATOM 1516 C CA . PHE A 1 189 ? 4.463 8.623 -21.525 1.00 72.62 189 PHE A CA 1
ATOM 1517 C C . PHE A 1 189 ? 4.938 7.347 -20.798 1.00 72.62 189 PHE A C 1
ATOM 1519 O O . PHE A 1 189 ? 4.175 6.746 -20.048 1.00 72.62 189 PHE A O 1
ATOM 1526 N N . GLY A 1 190 ? 6.193 6.928 -20.992 1.00 69.19 190 GLY A N 1
ATOM 1527 C CA . GLY A 1 190 ? 6.763 5.781 -20.278 1.00 69.19 190 GLY A CA 1
ATOM 1528 C C . GLY A 1 190 ? 6.621 4.436 -20.983 1.00 69.19 190 GLY A C 1
ATOM 1529 O O . GLY A 1 190 ? 7.205 3.456 -20.525 1.00 69.19 190 GLY A O 1
ATOM 1530 N N . GLU A 1 191 ? 5.881 4.380 -22.091 1.00 78.25 191 GLU A N 1
ATOM 1531 C CA . GLU A 1 191 ? 5.563 3.138 -22.795 1.00 78.25 191 GLU A CA 1
ATOM 1532 C C . GLU A 1 191 ? 6.398 2.956 -24.069 1.00 78.25 191 GLU A C 1
ATOM 1534 O O . GLU A 1 191 ? 6.713 3.924 -24.775 1.00 78.25 191 GLU A O 1
ATOM 1539 N N . ASP A 1 192 ? 6.716 1.701 -24.406 1.00 76.06 192 ASP A N 1
ATOM 1540 C CA . ASP A 1 192 ? 7.070 1.340 -25.781 1.00 76.06 192 ASP A CA 1
ATOM 1541 C C . ASP A 1 192 ? 5.823 0.844 -26.518 1.00 76.06 192 ASP A C 1
ATOM 1543 O O . ASP A 1 192 ? 5.440 -0.321 -26.394 1.00 76.06 192 ASP A O 1
ATOM 1547 N N . LEU A 1 193 ? 5.203 1.714 -27.322 1.00 71.19 193 LEU A N 1
ATOM 1548 C CA . 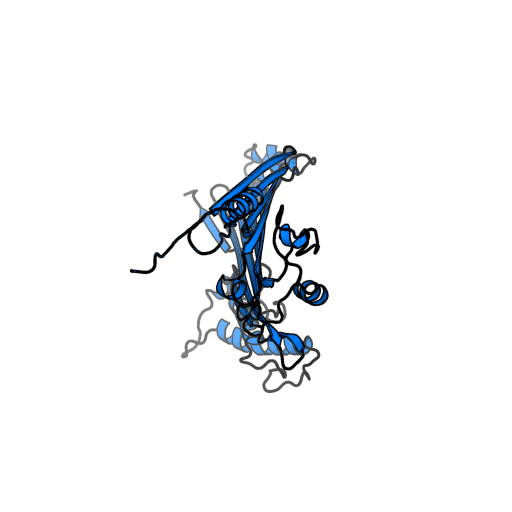LEU A 1 193 ? 3.999 1.385 -28.102 1.00 71.19 193 LEU A CA 1
ATOM 1549 C C . LEU A 1 193 ? 4.189 0.175 -29.037 1.00 71.19 193 LEU A C 1
ATOM 1551 O O . LEU A 1 193 ? 3.216 -0.468 -29.411 1.00 71.19 193 LEU A O 1
ATOM 1555 N N . ASN A 1 194 ? 5.434 -0.158 -29.394 1.00 71.00 194 ASN A N 1
ATOM 1556 C CA . ASN A 1 194 ? 5.737 -1.317 -30.235 1.00 71.00 194 ASN A CA 1
ATOM 1557 C C . ASN A 1 194 ? 5.664 -2.645 -29.466 1.00 71.00 194 ASN A C 1
ATOM 1559 O O . ASN A 1 194 ? 5.368 -3.676 -30.059 1.00 71.00 194 ASN A O 1
ATOM 1563 N N . TYR A 1 195 ? 5.963 -2.619 -28.165 1.00 64.38 195 TYR A N 1
ATOM 1564 C CA . TYR A 1 195 ? 6.038 -3.811 -27.314 1.00 64.38 195 TYR A CA 1
ATOM 1565 C C . TYR A 1 195 ? 4.895 -3.890 -26.292 1.00 64.38 195 TYR A C 1
ATOM 1567 O O . TYR A 1 195 ? 4.803 -4.893 -25.587 1.00 64.38 195 TYR A O 1
ATOM 1575 N N . ASN A 1 196 ? 4.041 -2.856 -26.200 1.00 81.06 196 ASN A N 1
ATOM 1576 C CA . ASN A 1 196 ? 2.992 -2.720 -25.178 1.00 81.06 196 ASN A CA 1
ATOM 1577 C C . ASN A 1 196 ? 3.545 -2.991 -23.763 1.00 81.06 196 ASN A C 1
ATOM 1579 O O . ASN A 1 196 ? 2.971 -3.728 -22.956 1.00 81.06 196 ASN A O 1
ATOM 1583 N N . ALA A 1 197 ? 4.748 -2.468 -23.521 1.00 83.56 197 ALA A N 1
ATOM 1584 C CA . ALA A 1 197 ? 5.582 -2.795 -22.381 1.00 83.56 197 ALA A CA 1
ATOM 1585 C C . ALA A 1 197 ? 5.906 -1.513 -21.598 1.00 83.56 197 ALA A C 1
ATOM 1587 O O . ALA A 1 197 ? 6.259 -0.502 -22.219 1.00 83.56 197 ALA A O 1
ATOM 1588 N N . PRO A 1 198 ? 5.828 -1.518 -20.254 1.00 81.81 198 PRO A N 1
ATOM 1589 C CA . PRO A 1 198 ? 5.411 -2.619 -19.370 1.00 81.81 198 PRO A CA 1
ATOM 1590 C C . PRO A 1 198 ? 3.875 -2.772 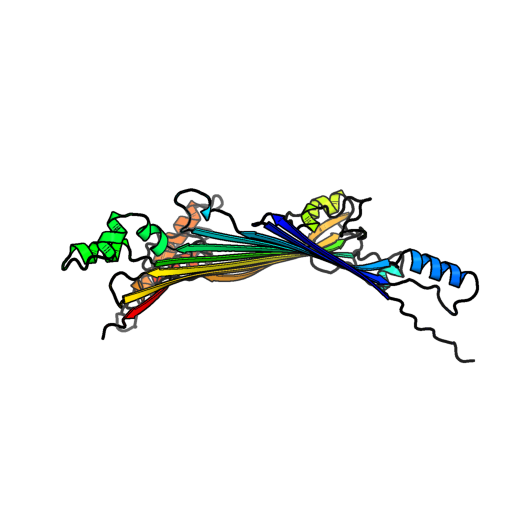-19.261 1.00 81.81 198 PRO A C 1
ATOM 1592 O O . PRO A 1 198 ? 3.378 -3.681 -18.590 1.00 81.81 198 PRO A O 1
ATOM 1595 N N . GLY A 1 199 ? 3.132 -1.884 -19.929 1.00 86.56 199 GLY A N 1
ATOM 1596 C CA . GLY A 1 199 ? 1.676 -1.791 -19.937 1.00 86.56 199 GLY A CA 1
ATOM 1597 C C . GLY A 1 199 ? 1.154 -0.688 -19.015 1.00 86.56 199 GLY A C 1
ATOM 1598 O O . GLY A 1 199 ? 1.702 -0.437 -17.937 1.00 86.56 199 GLY A O 1
ATOM 1599 N N . ILE A 1 200 ? 0.042 -0.064 -19.412 1.00 87.00 200 ILE A N 1
ATOM 1600 C CA . ILE A 1 200 ? -0.537 1.103 -18.726 1.00 87.00 200 ILE A CA 1
ATOM 1601 C C . ILE A 1 200 ? -0.800 0.883 -17.232 1.00 87.00 200 ILE A C 1
ATOM 1603 O O . ILE A 1 200 ? -0.613 1.789 -16.429 1.00 87.00 200 ILE A O 1
ATOM 1607 N N . GLY A 1 201 ? -1.165 -0.339 -16.833 1.00 89.69 201 GLY A N 1
ATOM 1608 C CA . GLY A 1 201 ? -1.366 -0.676 -15.426 1.00 89.69 201 GLY A CA 1
ATOM 1609 C C . GLY A 1 201 ? -0.100 -0.456 -14.600 1.00 89.69 201 GLY A C 1
ATOM 1610 O O . GLY A 1 201 ? -0.173 0.171 -13.552 1.00 89.69 201 GLY A O 1
ATOM 1611 N N . PHE A 1 202 ? 1.057 -0.929 -15.072 1.00 91.81 202 PHE A N 1
ATOM 1612 C CA . PHE A 1 202 ? 2.329 -0.740 -14.370 1.00 91.81 202 PHE A CA 1
ATOM 1613 C C . PHE A 1 202 ? 2.762 0.730 -14.394 1.00 91.81 202 PHE A C 1
ATOM 1615 O O . PHE A 1 202 ? 3.232 1.243 -13.388 1.00 91.81 202 PHE A O 1
ATOM 1622 N N . LEU A 1 203 ? 2.532 1.444 -15.502 1.00 90.75 203 LEU A N 1
ATOM 1623 C CA . LEU A 1 203 ? 2.808 2.885 -15.599 1.00 90.75 203 LEU A CA 1
ATOM 1624 C C . LEU A 1 203 ? 1.955 3.716 -14.627 1.00 90.75 203 LEU A C 1
ATOM 1626 O O . LEU A 1 203 ? 2.417 4.738 -14.124 1.00 90.75 203 LEU A O 1
ATOM 1630 N N . LEU A 1 204 ? 0.736 3.259 -14.334 1.00 91.75 204 LEU A N 1
ATOM 1631 C CA . LEU A 1 204 ? -0.199 3.863 -13.386 1.00 91.75 204 LEU A CA 1
ATOM 1632 C C . LEU A 1 204 ? -0.158 3.203 -12.000 1.00 91.75 204 LEU A C 1
ATOM 1634 O O . LEU A 1 204 ? -1.157 3.231 -11.295 1.00 91.75 204 LEU A O 1
ATOM 1638 N N . GLY A 1 205 ? 0.947 2.579 -11.576 1.00 90.94 205 GLY A N 1
ATOM 1639 C CA . GLY A 1 205 ? 1.071 2.142 -10.176 1.00 90.94 205 GLY A CA 1
ATOM 1640 C C . GLY A 1 205 ? 0.619 0.714 -9.855 1.00 90.94 205 GLY A C 1
ATOM 1641 O O . GLY A 1 205 ? 0.586 0.347 -8.680 1.00 90.94 205 GLY A O 1
ATOM 1642 N N . SER A 1 206 ? 0.219 -0.106 -10.828 1.00 93.94 206 SER A N 1
ATOM 1643 C CA . SER A 1 206 ? -0.206 -1.487 -10.566 1.00 93.94 206 SER A CA 1
ATOM 1644 C C . SER A 1 206 ? 0.951 -2.344 -10.055 1.00 93.94 206 SER A C 1
ATOM 1646 O O . SER A 1 206 ? 1.968 -2.507 -10.720 1.00 93.94 206 SER A O 1
ATOM 1648 N N . GLN A 1 207 ? 0.734 -2.971 -8.899 1.00 91.25 207 GLN A N 1
ATOM 1649 C CA . GLN A 1 207 ? 1.705 -3.841 -8.221 1.00 91.25 207 GLN A CA 1
ATOM 1650 C C . GLN A 1 207 ? 1.479 -5.334 -8.517 1.00 91.25 207 GLN A C 1
ATOM 1652 O O . GLN A 1 207 ? 2.011 -6.212 -7.825 1.00 91.25 207 GLN A O 1
ATOM 1657 N N . ALA A 1 208 ? 0.656 -5.639 -9.527 1.00 92.12 208 ALA A N 1
ATOM 1658 C CA . ALA A 1 208 ? 0.486 -7.001 -10.018 1.00 92.12 208 ALA A CA 1
ATOM 1659 C C . ALA A 1 208 ? 1.841 -7.564 -10.476 1.00 92.12 208 ALA A C 1
ATOM 1661 O O . ALA A 1 208 ? 2.690 -6.835 -10.985 1.00 92.12 208 ALA A O 1
ATOM 1662 N N . ASP A 1 209 ? 2.068 -8.863 -10.273 1.00 90.69 209 ASP A N 1
ATOM 1663 C CA . ASP A 1 209 ? 3.334 -9.473 -10.671 1.00 90.69 209 ASP A CA 1
ATOM 1664 C C . ASP A 1 209 ? 3.466 -9.504 -12.200 1.00 90.69 209 ASP A C 1
ATOM 1666 O O . ASP A 1 209 ? 2.779 -10.261 -12.884 1.00 90.69 209 ASP A O 1
ATOM 1670 N N . ILE A 1 210 ? 4.350 -8.656 -12.730 1.00 90.88 210 ILE A N 1
ATOM 1671 C CA . ILE A 1 210 ? 4.626 -8.557 -14.164 1.00 90.88 210 ILE A CA 1
ATOM 1672 C C . ILE A 1 210 ? 5.700 -9.542 -14.636 1.00 90.88 210 ILE A C 1
ATOM 1674 O O . ILE A 1 210 ? 5.917 -9.638 -15.839 1.00 90.88 210 ILE A O 1
ATOM 1678 N N . ARG A 1 211 ? 6.372 -10.284 -13.740 1.00 91.56 211 ARG A N 1
ATOM 1679 C CA . ARG A 1 211 ? 7.521 -11.135 -14.105 1.00 91.56 211 ARG A CA 1
ATOM 1680 C C . ARG A 1 211 ? 7.150 -12.223 -15.111 1.00 91.56 211 ARG A C 1
ATOM 1682 O O . ARG A 1 211 ? 7.845 -12.389 -16.106 1.00 91.56 211 ARG A O 1
ATOM 1689 N N . SER A 1 212 ? 6.032 -12.919 -14.908 1.00 91.06 212 SER A N 1
ATOM 1690 C CA . SER A 1 212 ? 5.558 -13.965 -15.833 1.00 91.06 212 SER A CA 1
ATOM 1691 C C . SER A 1 212 ? 5.224 -13.409 -17.223 1.00 91.06 212 SER A C 1
ATOM 1693 O O . SER A 1 212 ? 5.573 -14.003 -18.246 1.00 91.06 212 SER A O 1
ATOM 1695 N N . ARG A 1 213 ? 4.601 -12.225 -17.273 1.00 90.75 213 ARG A N 1
ATOM 1696 C CA . ARG A 1 213 ? 4.344 -11.490 -18.520 1.00 90.75 213 ARG A CA 1
ATOM 1697 C C . ARG A 1 213 ? 5.644 -11.047 -19.189 1.00 90.75 213 ARG A C 1
ATOM 1699 O O . ARG A 1 213 ? 5.779 -11.186 -20.398 1.00 90.75 213 ARG A O 1
ATOM 1706 N N . ALA A 1 214 ? 6.597 -10.551 -18.409 1.00 91.25 214 ALA A N 1
ATOM 1707 C CA . ALA A 1 214 ? 7.887 -10.095 -18.903 1.00 91.25 214 ALA A CA 1
ATOM 1708 C C . ALA A 1 214 ? 8.712 -11.246 -19.503 1.00 91.25 214 ALA A C 1
ATOM 1710 O O . ALA A 1 214 ? 9.320 -11.059 -20.551 1.00 91.25 214 ALA A O 1
ATOM 1711 N N . ILE A 1 215 ? 8.677 -12.442 -18.904 1.00 91.81 215 ILE A N 1
ATOM 1712 C CA . ILE A 1 215 ? 9.316 -13.648 -19.459 1.00 91.81 215 ILE A CA 1
ATOM 1713 C C . ILE A 1 215 ? 8.641 -14.058 -20.772 1.00 91.81 215 ILE A C 1
ATOM 1715 O O . ILE A 1 215 ? 9.309 -14.175 -21.794 1.00 91.81 215 ILE A O 1
ATOM 1719 N N . SER A 1 216 ? 7.315 -14.233 -20.764 1.00 90.75 216 SER A N 1
ATOM 1720 C CA . SER A 1 216 ? 6.567 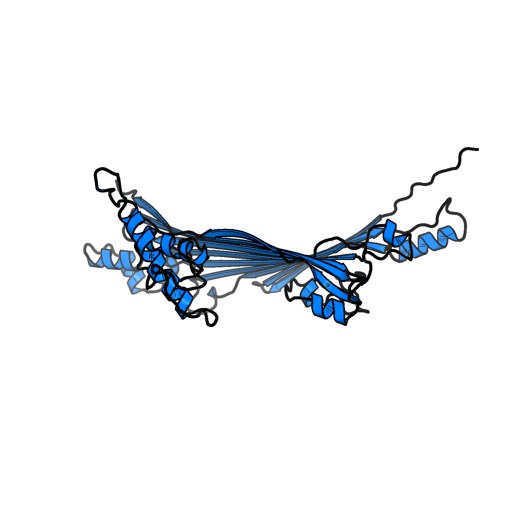-14.677 -21.954 1.00 90.75 216 SER A CA 1
ATOM 1721 C C . SER A 1 216 ? 6.638 -13.694 -23.126 1.00 90.75 216 SER A C 1
ATOM 1723 O O . SER A 1 216 ? 6.571 -14.112 -24.276 1.00 90.75 216 SER A O 1
ATOM 1725 N N . SER A 1 217 ? 6.811 -12.402 -22.842 1.00 89.12 217 SER A N 1
ATOM 1726 C CA . SER A 1 217 ? 6.922 -11.343 -23.853 1.00 89.12 217 SER A CA 1
ATOM 1727 C C . SER A 1 217 ? 8.372 -11.010 -24.235 1.00 89.12 217 SER A C 1
ATOM 1729 O O . SER A 1 217 ? 8.593 -10.088 -25.018 1.00 89.12 217 SER A O 1
ATOM 1731 N N . GLY A 1 218 ? 9.366 -11.713 -23.675 1.00 90.62 218 GLY A N 1
ATOM 1732 C CA . GLY A 1 218 ? 10.784 -11.487 -23.977 1.00 90.62 218 GLY A CA 1
ATOM 1733 C C . GLY A 1 218 ? 11.314 -10.122 -23.522 1.00 90.62 218 GLY A C 1
ATOM 1734 O O . GLY A 1 218 ? 12.200 -9.556 -24.154 1.00 90.62 218 GLY A O 1
ATOM 1735 N N . TRP A 1 219 ? 10.759 -9.552 -22.450 1.00 91.50 219 TRP A N 1
ATOM 1736 C CA . TRP A 1 219 ? 11.145 -8.232 -21.937 1.00 91.50 219 TRP A CA 1
ATOM 1737 C C . TRP A 1 219 ? 12.367 -8.260 -21.024 1.00 91.50 219 TRP A C 1
ATOM 1739 O O . TRP A 1 219 ? 12.814 -7.200 -20.601 1.00 91.50 219 TRP A O 1
ATOM 1749 N N . ILE A 1 220 ? 12.875 -9.437 -20.673 1.00 93.12 220 ILE A N 1
ATOM 1750 C CA . ILE A 1 220 ? 13.963 -9.601 -19.712 1.00 93.12 220 ILE A CA 1
ATOM 1751 C C . ILE A 1 220 ? 15.208 -10.088 -20.436 1.00 93.12 220 ILE A C 1
ATOM 1753 O O . ILE A 1 220 ? 15.129 -10.945 -21.314 1.00 93.12 220 ILE A O 1
ATOM 1757 N N . THR A 1 221 ? 16.356 -9.541 -20.058 1.00 92.25 221 THR A N 1
ATOM 1758 C CA . THR A 1 221 ? 17.639 -9.973 -20.592 1.00 92.25 221 THR A CA 1
ATOM 1759 C C . THR A 1 221 ? 17.985 -11.410 -20.206 1.00 92.25 221 THR A C 1
ATOM 1761 O O . THR A 1 221 ? 17.675 -11.884 -19.113 1.00 92.25 221 THR A O 1
ATOM 1764 N N . THR A 1 222 ? 18.692 -12.086 -21.105 1.00 90.94 222 THR A N 1
ATOM 1765 C CA . THR A 1 222 ? 19.312 -13.392 -20.877 1.00 90.94 222 THR A CA 1
ATOM 1766 C C . THR A 1 222 ? 20.773 -13.287 -20.428 1.00 90.94 222 THR A C 1
ATOM 1768 O O . THR A 1 222 ? 21.455 -14.301 -20.309 1.00 90.94 222 THR A O 1
ATOM 1771 N N . ASP A 1 223 ? 21.290 -12.077 -20.206 1.00 89.25 223 ASP A N 1
ATOM 1772 C CA . ASP A 1 223 ? 22.679 -11.873 -19.802 1.00 89.25 223 ASP A CA 1
ATOM 1773 C C . ASP A 1 223 ? 22.912 -12.321 -18.349 1.00 89.25 223 ASP A C 1
ATOM 1775 O O . ASP A 1 223 ? 22.322 -11.798 -17.400 1.00 89.25 223 ASP A O 1
ATOM 1779 N N . THR A 1 224 ? 23.818 -13.284 -18.172 1.00 87.44 224 THR A N 1
ATOM 1780 C CA . THR A 1 224 ? 24.204 -13.828 -16.859 1.00 87.44 224 THR A CA 1
ATOM 1781 C C . THR A 1 224 ? 24.919 -12.820 -15.952 1.00 87.44 224 THR A C 1
ATOM 1783 O O . THR A 1 224 ? 25.022 -13.053 -14.745 1.00 87.44 224 THR A O 1
ATOM 1786 N N . LEU A 1 225 ? 25.399 -11.701 -16.508 1.00 87.69 225 LEU A N 1
ATOM 1787 C CA . LEU A 1 225 ? 26.068 -10.621 -15.778 1.00 87.69 225 LEU A CA 1
ATOM 1788 C C . LEU A 1 225 ? 25.087 -9.655 -15.101 1.00 87.69 225 LEU A C 1
ATOM 1790 O O . LEU A 1 225 ? 25.502 -8.815 -14.294 1.00 87.69 225 LEU A O 1
ATOM 1794 N N . GLN A 1 226 ? 23.787 -9.783 -15.376 1.00 89.06 226 GLN A N 1
ATOM 1795 C CA . GLN A 1 226 ? 22.751 -9.102 -14.613 1.00 89.06 226 GLN A CA 1
ATOM 1796 C C . GLN A 1 226 ? 22.748 -9.658 -13.174 1.00 89.06 226 GLN A C 1
ATOM 1798 O O . GLN A 1 226 ? 22.514 -10.841 -12.939 1.00 89.06 226 GLN A O 1
ATOM 1803 N N . ASN A 1 227 ? 23.056 -8.794 -12.201 1.00 88.06 227 ASN A N 1
ATOM 1804 C CA . ASN A 1 227 ? 23.152 -9.166 -10.782 1.00 88.06 227 ASN A CA 1
ATOM 1805 C C . ASN A 1 227 ? 22.328 -8.262 -9.851 1.00 88.06 227 ASN A C 1
ATOM 1807 O O . ASN A 1 227 ? 22.392 -8.410 -8.631 1.00 88.06 227 ASN A O 1
ATOM 1811 N N . GLN A 1 228 ? 21.568 -7.310 -10.398 1.00 92.50 228 GLN A N 1
ATOM 1812 C CA . GLN A 1 228 ? 20.675 -6.480 -9.589 1.00 92.50 228 GLN A CA 1
ATOM 1813 C C . GLN A 1 228 ? 19.472 -7.314 -9.148 1.00 92.50 228 GLN A C 1
ATOM 1815 O O . GLN A 1 228 ? 18.922 -8.090 -9.929 1.00 92.50 228 GLN A O 1
ATOM 1820 N N . LEU A 1 229 ? 19.052 -7.140 -7.899 1.00 95.00 229 LEU A N 1
ATOM 1821 C CA . LEU A 1 229 ? 17.937 -7.892 -7.338 1.00 95.00 229 LEU A CA 1
ATOM 1822 C C . LEU A 1 229 ? 16.602 -7.301 -7.791 1.00 95.00 229 LEU A C 1
ATOM 1824 O O . LEU A 1 229 ? 16.450 -6.087 -7.911 1.00 95.00 229 LEU A O 1
ATOM 1828 N N . TYR A 1 230 ? 15.629 -8.177 -8.012 1.00 96.00 230 TYR A N 1
ATOM 1829 C CA . TYR A 1 230 ? 14.233 -7.785 -8.097 1.00 96.00 230 TYR A CA 1
ATOM 1830 C C . TYR A 1 230 ? 13.716 -7.501 -6.694 1.00 96.00 230 TYR A C 1
ATOM 1832 O O . TYR A 1 230 ? 13.885 -8.346 -5.812 1.00 96.00 230 TYR A O 1
ATOM 1840 N N . THR A 1 231 ? 13.039 -6.368 -6.509 1.00 96.69 231 THR A N 1
ATOM 1841 C CA . THR A 1 231 ? 12.566 -5.943 -5.188 1.00 96.69 231 THR A CA 1
ATOM 1842 C C . THR A 1 231 ? 11.100 -5.526 -5.228 1.00 96.69 231 THR A C 1
ATOM 1844 O O . THR A 1 231 ? 10.679 -4.811 -6.136 1.00 96.69 231 THR A O 1
ATOM 1847 N N . LYS A 1 232 ? 10.324 -5.936 -4.220 1.00 96.81 232 LYS A N 1
ATOM 1848 C CA . LYS A 1 232 ? 9.001 -5.385 -3.909 1.00 96.81 232 LYS A CA 1
ATOM 1849 C C . LYS A 1 232 ? 8.984 -4.837 -2.492 1.00 96.81 232 LYS A C 1
ATOM 1851 O O . LYS A 1 232 ? 9.311 -5.557 -1.552 1.00 96.81 232 LYS A O 1
ATOM 1856 N N . THR A 1 233 ? 8.546 -3.599 -2.332 1.00 97.44 233 THR A N 1
ATOM 1857 C CA . THR A 1 233 ? 8.370 -2.963 -1.026 1.00 97.44 233 THR A CA 1
ATOM 1858 C C . THR A 1 233 ? 6.888 -2.753 -0.733 1.00 97.44 233 THR A C 1
ATOM 1860 O O . THR A 1 233 ? 6.099 -2.456 -1.629 1.00 97.44 233 THR A O 1
ATOM 1863 N N . LEU A 1 234 ? 6.497 -2.923 0.528 1.00 97.56 234 LEU A N 1
ATOM 1864 C CA . LEU A 1 234 ? 5.167 -2.608 1.046 1.00 97.56 234 LEU A CA 1
ATOM 1865 C C . LEU A 1 234 ? 5.344 -1.861 2.360 1.00 97.56 234 LEU A C 1
ATOM 1867 O O . LEU A 1 234 ? 5.890 -2.408 3.310 1.00 97.56 234 LEU A O 1
ATOM 1871 N N . PHE A 1 235 ? 4.821 -0.650 2.427 1.00 97.88 235 PHE A N 1
ATOM 1872 C CA . PHE A 1 235 ? 4.695 0.126 3.644 1.00 97.88 235 PHE A CA 1
ATOM 1873 C C . PHE A 1 235 ? 3.213 0.417 3.876 1.00 97.88 235 PHE A C 1
ATOM 1875 O O . PHE A 1 235 ? 2.560 1.058 3.056 1.00 97.88 235 PHE A O 1
ATOM 1882 N N . GLU A 1 236 ? 2.669 -0.082 4.976 1.00 97.38 236 GLU A N 1
ATOM 1883 C CA . GLU A 1 236 ? 1.315 0.210 5.429 1.00 97.38 236 GLU A CA 1
ATOM 1884 C C . GLU A 1 236 ? 1.395 0.949 6.755 1.00 97.38 236 GLU A C 1
ATOM 1886 O O . GLU A 1 236 ? 2.002 0.463 7.708 1.00 97.38 236 GLU A O 1
ATOM 1891 N N . ASP A 1 237 ? 0.742 2.097 6.814 1.00 97.69 237 ASP A N 1
ATOM 1892 C CA . ASP A 1 237 ? 0.651 2.931 7.995 1.00 97.69 237 ASP A CA 1
ATOM 1893 C C . ASP A 1 237 ? -0.811 3.278 8.259 1.00 97.69 237 ASP A C 1
ATOM 1895 O O . ASP A 1 237 ? -1.531 3.760 7.384 1.00 97.69 237 ASP A O 1
ATOM 1899 N N . MET A 1 238 ? -1.271 2.977 9.464 1.00 97.69 238 MET A N 1
ATOM 1900 C CA . MET A 1 238 ? -2.627 3.242 9.902 1.00 97.69 238 MET A CA 1
ATOM 1901 C C . MET A 1 238 ? -2.579 3.939 11.247 1.00 97.69 238 MET A C 1
ATOM 1903 O O . MET A 1 238 ? -2.086 3.372 12.218 1.00 97.69 238 MET A O 1
ATOM 1907 N N . HIS A 1 239 ? -3.191 5.111 11.315 1.00 97.12 239 HIS A N 1
ATOM 1908 C CA . HIS A 1 239 ? -3.389 5.873 12.535 1.00 97.12 239 HIS A CA 1
ATOM 1909 C C . HIS A 1 239 ? -4.873 6.173 12.703 1.00 97.12 239 HIS A C 1
ATOM 1911 O O . HIS A 1 239 ? -5.509 6.735 11.816 1.00 97.12 239 HIS A O 1
ATOM 1917 N N . LEU A 1 240 ? -5.432 5.801 13.847 1.00 97.38 240 LEU A N 1
ATOM 1918 C CA . LEU A 1 240 ? -6.807 6.089 14.231 1.00 97.38 240 LEU A CA 1
ATOM 1919 C C . LEU A 1 240 ? -6.786 6.942 15.490 1.00 97.38 240 LEU A C 1
ATOM 1921 O O . LEU A 1 240 ? -6.053 6.644 16.435 1.00 97.38 240 LEU A O 1
ATOM 1925 N N . ARG A 1 241 ? -7.612 7.984 15.515 1.00 97.06 241 ARG A N 1
ATOM 1926 C CA . ARG A 1 241 ? -7.797 8.845 16.677 1.00 97.06 241 ARG A CA 1
ATOM 1927 C C . ARG A 1 241 ? -9.279 9.059 16.932 1.00 97.06 241 ARG A C 1
ATOM 1929 O O . ARG A 1 241 ? -10.037 9.341 16.011 1.00 97.06 241 ARG A O 1
ATOM 1936 N N . GLY A 1 242 ? -9.684 8.943 18.185 1.00 97.19 242 GLY A N 1
ATOM 1937 C CA . GLY A 1 242 ? -11.018 9.295 18.650 1.00 97.19 242 GLY A CA 1
ATOM 1938 C C . GLY A 1 242 ? -10.921 10.233 19.840 1.00 97.19 242 GLY A C 1
ATOM 1939 O O . GLY A 1 242 ? -10.022 10.093 20.664 1.00 97.19 242 GLY A O 1
ATOM 1940 N N . VAL A 1 243 ? -11.842 11.182 19.940 1.00 96.62 243 VAL A N 1
ATOM 1941 C CA . VAL A 1 243 ? -11.982 12.030 21.126 1.00 96.62 243 VAL A CA 1
ATOM 1942 C C . VAL A 1 243 ? -13.359 11.802 21.720 1.00 96.62 243 VAL A C 1
ATOM 1944 O O . VAL A 1 243 ? -14.373 11.938 21.030 1.00 96.62 243 VAL A O 1
ATOM 1947 N N . VAL A 1 244 ? -13.377 11.460 23.002 1.00 96.06 244 VAL A N 1
ATOM 1948 C CA . VAL A 1 244 ? -14.580 11.192 23.783 1.00 96.06 244 VAL A CA 1
ATOM 1949 C C . VAL A 1 244 ? -14.592 12.122 24.991 1.00 96.06 244 VAL A C 1
ATOM 1951 O O . VAL A 1 244 ? -13.615 12.200 25.726 1.00 96.06 244 VAL A O 1
ATOM 1954 N N . GLU A 1 245 ? -15.701 12.817 25.208 1.00 94.12 245 GLU A N 1
ATOM 1955 C CA . GLU A 1 245 ? -15.936 13.694 26.356 1.00 94.12 245 GLU A CA 1
ATOM 1956 C C . GLU A 1 245 ? -17.246 13.279 27.041 1.00 94.12 245 GLU A C 1
ATOM 1958 O O . GLU A 1 245 ? -18.314 13.773 26.672 1.00 94.12 245 GLU A O 1
ATOM 1963 N N . PRO A 1 246 ? -17.204 12.306 27.973 1.00 90.44 246 PRO A N 1
ATOM 1964 C CA . PRO A 1 246 ? -18.405 11.774 28.621 1.00 90.44 246 PRO A CA 1
ATOM 1965 C C . PRO A 1 246 ? -19.106 12.762 29.553 1.00 90.44 246 PRO A C 1
ATOM 1967 O O . PRO A 1 246 ? -20.321 12.689 29.702 1.00 90.44 246 PRO A O 1
ATOM 1970 N N . ILE A 1 247 ? -18.338 13.644 30.190 1.00 88.44 247 ILE A N 1
ATOM 1971 C CA . ILE A 1 247 ? -18.796 14.727 31.067 1.00 88.44 247 ILE A CA 1
ATOM 1972 C C . ILE A 1 247 ? -17.985 15.991 30.735 1.00 88.44 247 ILE A C 1
ATOM 1974 O O . ILE A 1 247 ? -16.892 15.860 30.170 1.00 88.44 247 ILE A O 1
ATOM 1978 N N . PRO A 1 248 ? -18.477 17.199 31.071 1.00 86.19 248 PRO A N 1
ATOM 1979 C CA . PRO A 1 248 ? -17.697 18.426 30.954 1.00 86.19 248 PRO A CA 1
ATOM 1980 C C . PRO A 1 248 ? -16.332 18.287 31.627 1.00 86.19 248 PRO A C 1
ATOM 1982 O O . PRO A 1 248 ? -16.187 17.583 32.626 1.00 86.19 248 PRO A O 1
ATOM 1985 N N . ASP A 1 249 ? -15.328 18.921 31.032 1.00 89.88 249 ASP A N 1
ATOM 1986 C CA . ASP A 1 249 ? -13.939 18.952 31.497 1.00 89.88 249 ASP A CA 1
ATOM 1987 C C . ASP A 1 249 ? -13.196 17.607 31.551 1.00 89.88 249 ASP A C 1
ATOM 1989 O O . ASP A 1 249 ? -11.985 17.618 31.771 1.00 89.88 249 ASP A O 1
ATOM 1993 N N . LEU A 1 250 ? -13.854 16.469 31.281 1.00 94.06 250 LEU A N 1
ATOM 1994 C CA . LEU A 1 250 ? -13.221 15.160 31.102 1.00 94.06 250 LEU A CA 1
ATOM 1995 C C . LEU A 1 250 ? -13.051 14.841 29.617 1.00 94.06 250 LEU A C 1
ATOM 1997 O O . LEU A 1 250 ? -14.013 14.531 28.915 1.00 94.06 250 LEU A O 1
ATOM 2001 N N . ARG A 1 251 ? -11.803 14.823 29.157 1.00 95.19 251 ARG A N 1
ATOM 2002 C CA . ARG A 1 251 ? -11.431 14.463 27.790 1.00 95.19 251 ARG A CA 1
ATOM 2003 C C . ARG A 1 251 ? -10.654 13.155 27.770 1.00 95.19 251 ARG A C 1
ATOM 2005 O O . ARG A 1 251 ? -9.628 13.026 28.428 1.00 95.19 251 ARG A O 1
ATOM 2012 N N . ILE A 1 252 ? -11.123 12.212 26.961 1.00 96.69 252 ILE A N 1
ATOM 2013 C CA . ILE A 1 252 ? -10.471 10.932 26.698 1.00 96.69 252 ILE A CA 1
ATOM 2014 C C . ILE A 1 252 ? -10.068 10.900 25.226 1.00 96.69 252 ILE A C 1
ATOM 2016 O O . ILE A 1 252 ? -10.917 10.907 24.332 1.00 96.69 252 ILE A O 1
ATOM 2020 N N . GLU A 1 253 ? -8.768 10.861 24.963 1.00 96.62 253 GLU A N 1
ATOM 2021 C CA . GLU A 1 253 ? -8.230 10.677 23.621 1.00 96.62 253 GLU A CA 1
ATOM 2022 C C . GLU A 1 253 ? -7.866 9.212 23.411 1.00 96.62 253 GLU A C 1
ATOM 2024 O O . GLU A 1 253 ? -7.024 8.656 24.108 1.00 96.62 253 GLU A O 1
ATOM 2029 N N . LEU A 1 254 ? -8.500 8.583 22.430 1.00 96.62 254 LEU A N 1
ATOM 2030 C CA . LEU A 1 254 ? -8.200 7.230 21.996 1.00 96.62 254 LEU A CA 1
ATOM 2031 C C . LEU A 1 254 ? -7.272 7.302 20.787 1.00 96.62 254 LEU A C 1
ATOM 2033 O O . LEU A 1 254 ? -7.581 7.989 19.816 1.00 96.62 254 LEU A O 1
ATOM 2037 N N . SER A 1 255 ? -6.153 6.586 20.819 1.00 96.56 255 SER A N 1
ATOM 2038 C CA . SER A 1 255 ? -5.220 6.497 19.694 1.00 96.56 255 SER A CA 1
ATOM 2039 C C . SER A 1 255 ? -4.842 5.049 19.422 1.00 96.56 255 SER A C 1
ATOM 2041 O O . SER A 1 255 ? -4.435 4.319 20.320 1.00 96.56 255 SER A O 1
ATOM 2043 N N . ALA A 1 256 ? -4.982 4.610 18.179 1.00 97.56 256 ALA A N 1
ATOM 2044 C CA . ALA A 1 256 ? -4.564 3.284 17.746 1.00 97.56 256 ALA A CA 1
ATOM 2045 C C . ALA A 1 256 ? -3.665 3.432 16.524 1.00 97.56 256 ALA A C 1
ATOM 2047 O O . ALA A 1 256 ? -3.925 4.278 15.667 1.00 97.56 256 ALA A O 1
ATOM 2048 N N . PHE A 1 257 ? -2.617 2.621 16.428 1.00 97.44 257 PHE A N 1
ATOM 2049 C CA . PHE A 1 257 ? -1.744 2.647 15.262 1.00 97.44 257 PHE A CA 1
ATOM 2050 C C . PHE A 1 257 ? -1.307 1.249 14.851 1.00 97.44 257 PHE A C 1
ATOM 2052 O O . PHE A 1 257 ? -1.245 0.330 15.669 1.00 97.44 257 PHE A O 1
ATOM 2059 N N . ARG A 1 258 ? -0.998 1.092 13.568 1.00 97.31 258 ARG A N 1
ATOM 2060 C CA . ARG A 1 258 ? -0.393 -0.116 13.018 1.00 97.31 258 ARG A CA 1
ATOM 2061 C C . ARG A 1 258 ? 0.505 0.267 11.857 1.00 97.31 258 ARG A C 1
ATOM 2063 O O . ARG A 1 258 ? 0.011 0.781 10.859 1.00 97.31 258 ARG A O 1
ATOM 2070 N N . THR A 1 259 ? 1.782 -0.062 11.971 1.00 97.44 259 THR A N 1
ATOM 2071 C CA . THR A 1 259 ? 2.767 0.111 10.911 1.00 97.44 259 THR A CA 1
ATOM 2072 C C . THR A 1 259 ? 3.319 -1.244 10.494 1.00 97.44 259 THR A C 1
ATOM 2074 O O . THR A 1 259 ? 3.586 -2.125 11.317 1.00 97.44 259 THR A O 1
ATOM 2077 N N . ARG A 1 260 ? 3.456 -1.447 9.188 1.00 97.31 260 ARG A N 1
ATOM 2078 C CA . ARG A 1 260 ? 4.023 -2.661 8.612 1.00 97.31 260 ARG A CA 1
ATOM 2079 C C . ARG A 1 260 ? 4.887 -2.283 7.429 1.00 97.31 260 ARG A C 1
ATOM 2081 O O . ARG A 1 260 ? 4.401 -1.692 6.474 1.00 97.31 260 ARG A O 1
ATOM 2088 N N . ASN A 1 261 ? 6.143 -2.683 7.482 1.00 97.56 261 ASN A N 1
ATOM 2089 C CA . ASN A 1 261 ? 7.090 -2.535 6.396 1.00 97.56 261 ASN A CA 1
ATOM 2090 C C . ASN A 1 261 ? 7.530 -3.927 5.948 1.00 97.56 261 ASN A C 1
ATOM 2092 O O . ASN A 1 261 ? 7.889 -4.743 6.789 1.00 97.56 261 ASN A O 1
ATOM 2096 N N . LEU A 1 262 ? 7.503 -4.212 4.653 1.00 97.12 262 LEU A N 1
ATOM 2097 C CA . LEU A 1 262 ? 8.032 -5.439 4.070 1.00 97.12 262 LEU A CA 1
ATOM 2098 C C . LEU A 1 262 ? 8.889 -5.103 2.858 1.00 97.12 262 LEU A C 1
ATOM 2100 O O . LEU A 1 262 ? 8.522 -4.279 2.022 1.00 97.12 262 LEU A O 1
ATOM 2104 N N . ASN A 1 263 ? 9.995 -5.817 2.735 1.00 97.50 263 ASN A N 1
ATOM 2105 C CA . ASN A 1 263 ? 10.909 -5.777 1.618 1.00 97.50 263 ASN A CA 1
ATOM 2106 C C . ASN A 1 263 ? 11.153 -7.213 1.143 1.00 97.50 263 ASN A C 1
ATOM 2108 O O . ASN A 1 263 ? 11.826 -8.001 1.808 1.00 97.50 263 ASN A O 1
ATOM 2112 N N . TYR A 1 264 ? 10.555 -7.564 0.011 1.00 97.19 264 TYR A N 1
ATOM 2113 C CA . TYR A 1 264 ? 10.815 -8.811 -0.694 1.00 97.19 264 TYR A CA 1
ATOM 2114 C C . TYR A 1 264 ? 11.904 -8.569 -1.727 1.00 97.19 264 TYR A C 1
ATOM 2116 O O . TYR A 1 264 ? 11.743 -7.703 -2.583 1.00 97.19 264 TYR A O 1
ATOM 2124 N N . GLN A 1 265 ? 12.956 -9.378 -1.711 1.00 96.44 265 GLN A N 1
ATOM 2125 C CA . GLN A 1 265 ? 13.998 -9.348 -2.728 1.00 96.44 265 GLN A CA 1
ATOM 2126 C C . GLN A 1 265 ? 14.349 -10.755 -3.202 1.00 96.44 265 GLN A C 1
ATOM 2128 O O . GLN A 1 265 ? 14.333 -11.718 -2.435 1.00 96.44 265 GLN A O 1
ATOM 2133 N N . THR A 1 266 ? 14.665 -10.884 -4.483 1.00 95.69 266 THR A N 1
ATOM 2134 C CA . THR A 1 266 ? 15.117 -12.144 -5.077 1.00 95.69 266 THR A CA 1
ATOM 2135 C C . THR A 1 266 ? 16.032 -11.863 -6.255 1.00 95.69 266 THR A C 1
ATOM 2137 O O . THR A 1 266 ? 15.943 -10.815 -6.900 1.00 95.69 266 THR A O 1
ATOM 2140 N N . ASN A 1 267 ? 16.925 -12.799 -6.546 1.00 92.94 267 ASN A N 1
ATOM 2141 C CA . ASN A 1 267 ? 17.734 -12.730 -7.744 1.00 92.94 267 ASN A CA 1
ATOM 2142 C C . ASN A 1 267 ? 16.910 -13.294 -8.913 1.00 92.94 267 ASN A C 1
ATOM 2144 O O . ASN A 1 267 ? 16.750 -14.504 -9.040 1.00 92.94 267 ASN A O 1
ATOM 2148 N N . PHE A 1 268 ? 16.315 -12.395 -9.696 1.00 92.94 268 PHE A N 1
ATOM 2149 C CA . PHE A 1 268 ? 15.483 -12.720 -10.852 1.00 92.94 268 PHE A CA 1
ATOM 2150 C C . PHE A 1 268 ? 16.318 -12.576 -12.122 1.00 92.94 268 PHE A C 1
ATOM 2152 O O . PHE A 1 268 ? 16.429 -11.477 -12.665 1.00 92.94 268 PHE A O 1
ATOM 2159 N N . LYS A 1 269 ? 16.934 -13.672 -12.570 1.00 91.00 269 LYS A N 1
ATOM 2160 C CA . LYS A 1 269 ? 17.851 -13.652 -13.715 1.00 91.00 269 LYS A CA 1
ATOM 2161 C C . LYS A 1 269 ? 17.792 -14.926 -14.540 1.00 91.00 269 LYS A C 1
ATOM 2163 O O . LYS A 1 269 ? 17.248 -15.943 -14.113 1.00 91.00 269 LYS A O 1
ATOM 2168 N N . TYR A 1 270 ? 18.381 -14.854 -15.727 1.00 91.00 270 TYR A N 1
ATOM 2169 C CA . TYR A 1 270 ? 18.564 -16.004 -16.598 1.00 91.00 270 TYR A CA 1
ATOM 2170 C C . TYR A 1 270 ? 19.645 -16.949 -16.065 1.00 91.00 270 TYR A C 1
ATOM 2172 O O . TYR A 1 270 ? 20.744 -16.526 -15.699 1.00 91.00 270 TYR A O 1
ATOM 2180 N N . SER A 1 271 ? 19.329 -18.241 -16.057 1.00 89.69 271 SER A N 1
ATOM 2181 C CA . SER A 1 271 ? 20.225 -19.314 -15.648 1.00 89.69 271 SER A CA 1
ATOM 2182 C C . SER A 1 271 ? 20.636 -20.130 -16.866 1.00 89.69 271 SER A C 1
ATOM 2184 O O . SER A 1 271 ? 19.823 -20.810 -17.490 1.00 89.69 271 SER A O 1
ATOM 2186 N N . ALA A 1 272 ? 21.926 -20.079 -17.209 1.00 86.56 272 ALA A N 1
ATOM 2187 C CA . ALA A 1 272 ? 22.470 -20.805 -18.358 1.00 86.56 272 ALA A CA 1
ATOM 2188 C C . ALA A 1 272 ? 22.360 -22.335 -18.211 1.00 86.56 272 ALA A C 1
ATOM 2190 O O . ALA A 1 272 ? 22.382 -23.044 -19.212 1.00 86.56 272 ALA A O 1
ATOM 2191 N N . LEU A 1 273 ? 22.222 -22.838 -16.978 1.00 86.94 273 LEU A N 1
ATOM 2192 C CA . LEU A 1 273 ? 22.071 -24.264 -16.685 1.00 86.94 273 LEU A CA 1
ATOM 2193 C C . LEU A 1 273 ? 20.675 -24.783 -17.047 1.00 86.94 273 LEU A C 1
ATOM 2195 O O . LEU A 1 273 ? 20.548 -25.889 -17.564 1.00 86.94 273 LEU A O 1
ATOM 2199 N N . THR A 1 274 ? 19.632 -23.997 -16.767 1.00 87.06 274 THR A N 1
ATOM 2200 C CA . THR A 1 274 ? 18.231 -24.391 -16.989 1.00 87.06 274 THR A CA 1
ATOM 2201 C C . THR A 1 274 ? 17.644 -23.802 -18.269 1.00 87.06 274 THR A C 1
ATOM 2203 O O . THR A 1 274 ? 16.553 -24.201 -18.670 1.00 87.06 274 THR A O 1
ATOM 2206 N N . GLY A 1 275 ? 18.338 -22.851 -18.905 1.00 86.81 275 GLY A N 1
ATOM 2207 C CA . GLY A 1 275 ? 17.859 -22.137 -20.089 1.00 86.81 275 GLY A CA 1
ATOM 2208 C C . GLY A 1 275 ? 16.651 -21.238 -19.812 1.00 86.81 275 GLY A C 1
ATOM 2209 O O . GLY A 1 275 ? 15.954 -20.847 -20.744 1.00 86.81 275 GLY A O 1
ATOM 2210 N N . ASN A 1 276 ? 16.372 -20.937 -18.541 1.00 89.31 276 ASN A N 1
ATOM 2211 C CA . ASN A 1 276 ? 15.172 -20.238 -18.100 1.00 89.31 276 ASN A CA 1
ATOM 2212 C C . ASN A 1 276 ? 15.510 -19.091 -17.140 1.00 89.31 276 ASN A C 1
ATOM 2214 O O . ASN A 1 276 ? 16.572 -19.057 -16.518 1.00 89.31 276 ASN A O 1
ATOM 2218 N N . ILE A 1 277 ? 14.582 -18.141 -17.017 1.00 90.56 277 ILE A N 1
ATOM 2219 C CA . ILE A 1 277 ? 14.642 -17.092 -15.996 1.00 90.56 277 ILE A CA 1
ATOM 2220 C C . ILE A 1 277 ? 13.994 -17.630 -14.724 1.00 90.56 277 ILE A C 1
ATOM 2222 O O . ILE A 1 277 ? 12.833 -18.042 -14.739 1.00 90.56 277 ILE A O 1
ATOM 2226 N N . GLU A 1 278 ? 14.730 -17.596 -13.621 1.00 90.81 278 GLU A N 1
ATOM 2227 C CA . GLU A 1 278 ? 14.304 -18.157 -12.343 1.00 90.81 278 GLU A CA 1
ATOM 2228 C C . GLU A 1 278 ? 14.485 -17.158 -11.195 1.00 90.81 278 GLU A C 1
ATOM 2230 O O . GLU A 1 278 ? 15.269 -16.213 -11.275 1.00 90.81 278 GLU A O 1
ATOM 2235 N N . ASN A 1 279 ? 13.706 -17.349 -10.127 1.00 91.19 279 ASN A N 1
ATOM 2236 C CA . ASN A 1 279 ? 13.878 -16.611 -8.879 1.00 91.19 279 ASN A CA 1
ATOM 2237 C C . ASN A 1 279 ? 14.802 -17.414 -7.970 1.00 91.19 279 ASN A C 1
ATOM 2239 O O . ASN A 1 279 ? 14.409 -18.464 -7.460 1.00 91.19 279 ASN A O 1
ATOM 2243 N N . LEU A 1 280 ? 16.006 -16.907 -7.743 1.00 89.94 280 LEU A N 1
ATOM 2244 C CA . LEU A 1 280 ? 16.982 -17.523 -6.859 1.00 89.94 280 LEU A CA 1
ATOM 2245 C C . LEU A 1 280 ? 16.951 -16.839 -5.491 1.00 89.94 280 LEU A C 1
ATOM 2247 O O . LEU A 1 280 ? 16.925 -15.606 -5.388 1.00 89.94 280 LEU A O 1
ATOM 2251 N N . SER A 1 281 ? 16.948 -17.662 -4.442 1.00 93.19 281 SER A N 1
ATOM 2252 C CA . SER A 1 281 ? 17.058 -17.253 -3.035 1.00 93.19 281 SER A CA 1
ATOM 2253 C C . SER A 1 281 ? 16.140 -16.082 -2.642 1.00 93.19 281 SER A C 1
ATOM 2255 O O . SER A 1 281 ? 16.634 -15.031 -2.226 1.00 93.19 281 SER A O 1
ATOM 2257 N N . PRO A 1 282 ? 14.807 -16.206 -2.800 1.00 95.50 282 PRO A N 1
ATOM 2258 C CA . PRO A 1 282 ? 13.888 -15.157 -2.385 1.00 95.50 282 PRO A CA 1
ATOM 2259 C C . PRO A 1 282 ? 13.912 -14.992 -0.865 1.00 95.50 282 PRO A C 1
ATOM 2261 O O . PRO A 1 282 ? 13.781 -15.965 -0.123 1.00 95.50 282 PRO A O 1
ATOM 2264 N N . ILE A 1 283 ? 14.023 -13.751 -0.402 1.00 96.25 283 ILE A N 1
ATOM 2265 C CA . ILE A 1 283 ? 13.951 -13.404 1.018 1.00 96.25 283 ILE A CA 1
ATOM 2266 C C . ILE A 1 283 ? 12.986 -12.240 1.223 1.00 96.25 283 ILE A C 1
ATOM 2268 O O . ILE A 1 283 ? 12.904 -11.329 0.402 1.00 96.25 283 ILE A O 1
ATOM 2272 N N . THR A 1 284 ? 12.230 -12.285 2.319 1.00 96.56 284 THR A N 1
ATOM 2273 C CA . THR A 1 284 ? 11.356 -11.187 2.752 1.00 96.56 284 THR A CA 1
ATOM 2274 C C . THR A 1 284 ? 11.785 -10.752 4.137 1.00 96.56 284 THR A C 1
ATOM 2276 O O . THR A 1 284 ? 11.804 -11.568 5.056 1.00 96.56 284 THR A O 1
ATOM 2279 N N . THR A 1 285 ? 12.115 -9.479 4.289 1.00 96.50 285 THR A N 1
ATOM 2280 C CA . THR A 1 285 ? 12.434 -8.856 5.576 1.00 96.50 285 THR A CA 1
ATOM 2281 C C . THR A 1 285 ? 11.479 -7.703 5.831 1.00 96.50 285 THR A C 1
ATOM 2283 O O . THR A 1 285 ? 10.742 -7.293 4.935 1.00 96.50 285 THR A O 1
ATOM 2286 N N . GLY A 1 286 ? 11.427 -7.197 7.056 1.00 95.75 286 GLY A N 1
ATOM 2287 C CA . GLY A 1 286 ? 10.510 -6.117 7.369 1.00 95.75 286 GLY A CA 1
ATOM 2288 C C . GLY A 1 286 ? 10.353 -5.860 8.851 1.00 95.75 286 GLY A C 1
ATOM 2289 O O . GLY A 1 286 ? 10.842 -6.624 9.681 1.00 95.75 286 GLY A O 1
ATOM 2290 N N . ASP A 1 287 ? 9.602 -4.806 9.137 1.00 95.44 287 ASP A N 1
ATOM 2291 C CA . ASP A 1 287 ? 9.292 -4.341 10.479 1.00 95.44 287 ASP A CA 1
ATOM 2292 C C . ASP A 1 287 ? 7.782 -4.334 10.684 1.00 95.44 287 ASP A C 1
ATOM 2294 O O . ASP A 1 287 ? 6.988 -4.151 9.754 1.00 95.44 287 ASP A O 1
ATOM 2298 N N . TYR A 1 288 ? 7.373 -4.520 11.929 1.00 95.44 288 TYR A N 1
ATOM 2299 C CA . TYR A 1 288 ? 5.972 -4.536 12.299 1.00 95.44 288 TYR A CA 1
ATOM 2300 C C . TYR A 1 288 ? 5.791 -3.912 13.677 1.00 95.44 288 TYR A C 1
ATOM 2302 O O . TYR A 1 288 ? 6.462 -4.302 14.630 1.00 95.44 288 TYR A O 1
ATOM 2310 N N . SER A 1 289 ? 4.863 -2.966 13.788 1.00 96.00 289 SER A N 1
ATOM 2311 C CA . SER A 1 289 ? 4.505 -2.338 15.055 1.00 96.00 289 SER A CA 1
ATOM 2312 C C . SER A 1 289 ? 3.004 -2.098 15.122 1.00 96.00 289 SER A C 1
ATOM 2314 O O . SER A 1 289 ? 2.361 -1.750 14.133 1.00 96.00 289 SER A O 1
ATOM 2316 N N . ILE A 1 290 ? 2.416 -2.306 16.295 1.00 95.62 290 ILE A N 1
ATOM 2317 C CA . ILE A 1 290 ? 0.978 -2.161 16.509 1.00 95.62 290 ILE A CA 1
ATOM 2318 C C . ILE A 1 290 ? 0.702 -1.703 17.934 1.00 95.62 290 ILE A C 1
ATOM 2320 O O . ILE A 1 290 ? 1.367 -2.145 18.871 1.00 95.62 290 ILE A O 1
ATOM 2324 N N . SER A 1 291 ? -0.302 -0.848 18.112 1.00 95.31 291 SER A N 1
ATOM 2325 C CA . SER A 1 291 ? -0.790 -0.510 19.444 1.00 95.31 291 SER A CA 1
ATOM 2326 C C . SER A 1 291 ? -1.506 -1.708 20.073 1.00 95.31 291 SER A C 1
ATOM 2328 O O . SER A 1 291 ? -2.351 -2.366 19.453 1.00 95.31 291 SER A O 1
ATOM 2330 N N . TYR A 1 292 ? -1.156 -2.003 21.322 1.00 91.12 292 TYR A N 1
ATOM 2331 C CA . TYR A 1 292 ? -1.660 -3.155 22.057 1.00 91.12 292 TYR A CA 1
ATOM 2332 C C . TYR A 1 292 ? -1.941 -2.776 23.513 1.00 91.12 292 TYR A C 1
ATOM 2334 O O . TYR A 1 292 ? -1.230 -1.959 24.090 1.00 91.12 292 TYR A O 1
ATOM 2342 N N . PHE A 1 293 ? -2.973 -3.378 24.107 1.00 90.12 293 PHE A N 1
ATOM 2343 C CA . PHE A 1 293 ? -3.438 -3.053 25.457 1.00 90.12 293 PHE A CA 1
ATOM 2344 C C . PHE A 1 293 ? -3.043 -4.145 26.455 1.00 90.12 293 PHE A C 1
ATOM 2346 O O . PHE A 1 293 ? -3.480 -5.290 26.328 1.00 90.12 293 PHE A O 1
ATOM 2353 N N . THR A 1 294 ? -2.232 -3.779 27.449 1.00 91.50 294 THR A N 1
ATOM 2354 C CA . THR A 1 294 ? -1.649 -4.696 28.452 1.00 91.50 294 THR A CA 1
ATOM 2355 C C . THR A 1 294 ? -1.948 -4.296 29.903 1.00 91.50 294 THR A C 1
ATOM 2357 O O . THR A 1 294 ? -1.479 -4.935 30.845 1.00 91.50 294 THR A O 1
ATOM 2360 N N . LEU A 1 295 ? -2.768 -3.259 30.109 1.00 90.38 295 LEU A N 1
ATOM 2361 C CA . LEU A 1 295 ? -3.123 -2.753 31.438 1.00 90.38 295 LEU A CA 1
ATOM 2362 C C . LEU A 1 295 ? -3.734 -3.805 32.391 1.00 90.38 295 LEU A C 1
ATOM 2364 O O . LEU A 1 295 ? -3.394 -3.751 33.572 1.00 90.38 295 LEU A O 1
ATOM 2368 N N . PRO A 1 296 ? -4.572 -4.774 31.946 1.00 91.12 296 PRO A N 1
ATOM 2369 C CA . PRO A 1 296 ? -5.190 -5.749 32.850 1.00 91.12 296 PRO A CA 1
ATOM 2370 C C . PRO A 1 296 ? -4.180 -6.551 33.674 1.00 91.12 296 PRO A C 1
ATOM 2372 O O . PRO A 1 296 ? -4.458 -6.914 34.812 1.00 91.12 296 PRO A O 1
ATOM 2375 N N . THR A 1 297 ? -2.994 -6.798 33.117 1.00 91.81 297 THR A N 1
ATOM 2376 C CA . THR A 1 297 ? -1.918 -7.542 33.780 1.00 91.81 297 THR A CA 1
ATOM 2377 C C . THR A 1 297 ? -0.788 -6.655 34.288 1.00 91.81 297 THR A C 1
ATOM 2379 O O . THR A 1 297 ? 0.131 -7.157 34.923 1.00 91.81 297 THR A O 1
ATOM 2382 N N . ALA A 1 298 ? -0.834 -5.340 34.054 1.00 89.75 298 ALA A N 1
ATOM 2383 C CA . ALA A 1 298 ? 0.247 -4.428 34.432 1.00 89.75 298 ALA A CA 1
ATOM 2384 C C . ALA A 1 298 ? 0.484 -4.366 35.953 1.00 89.75 298 ALA A C 1
ATOM 2386 O O . ALA A 1 298 ? 1.608 -4.147 36.392 1.00 89.75 298 ALA A O 1
ATOM 2387 N N . PHE A 1 299 ? -0.562 -4.597 36.755 1.00 89.62 299 PHE A N 1
ATOM 2388 C CA . PHE A 1 299 ? -0.507 -4.562 38.223 1.00 89.62 299 PHE A CA 1
ATOM 2389 C C . PHE A 1 299 ? -0.483 -5.955 38.872 1.00 89.62 299 PHE A C 1
ATOM 2391 O O . PHE A 1 299 ? -0.725 -6.084 40.075 1.00 89.62 299 PHE A O 1
ATOM 2398 N N . SER A 1 300 ? -0.216 -7.016 38.102 1.00 86.56 300 SER A N 1
ATOM 2399 C CA . SER A 1 300 ? -0.084 -8.363 38.659 1.00 86.56 300 SER A CA 1
ATOM 2400 C C . SER A 1 300 ? 1.100 -8.426 39.625 1.00 86.56 300 SER A C 1
ATOM 2402 O O . SER A 1 300 ? 2.221 -8.069 39.260 1.00 86.56 300 SER A O 1
ATOM 2404 N N . LYS A 1 301 ? 0.868 -8.898 40.851 1.00 82.31 301 LYS A N 1
ATOM 2405 C CA . LYS A 1 301 ? 1.919 -9.021 41.867 1.00 82.31 301 LYS A CA 1
ATOM 2406 C C . LYS A 1 301 ? 2.766 -10.269 41.620 1.00 82.31 301 LYS A C 1
ATOM 2408 O O . LYS A 1 301 ? 2.221 -11.333 41.325 1.00 82.31 301 LYS A O 1
ATOM 2413 N N . SER A 1 302 ? 4.079 -10.160 41.812 1.00 80.88 302 SER A N 1
ATOM 2414 C CA . SER A 1 302 ? 4.921 -11.342 41.996 1.00 80.88 302 SER A CA 1
ATOM 2415 C C . SER A 1 302 ? 4.612 -11.981 43.353 1.00 80.88 302 SER A C 1
ATOM 2417 O O . SER A 1 302 ? 4.290 -11.294 44.323 1.00 80.88 302 SER A O 1
ATOM 2419 N N . SER A 1 303 ? 4.653 -13.308 43.413 1.00 70.31 303 SER A N 1
ATOM 2420 C CA . SER A 1 303 ? 4.396 -14.086 44.629 1.00 70.31 303 SER A CA 1
ATOM 2421 C C . SER A 1 303 ? 5.529 -15.080 44.884 1.00 70.31 303 SER A C 1
ATOM 2423 O O . SER A 1 303 ? 6.197 -15.524 43.950 1.00 70.31 303 SER A O 1
ATOM 2425 N N . GLY A 1 304 ? 5.723 -15.448 46.154 1.00 66.19 304 GLY A N 1
ATOM 2426 C CA . GLY A 1 304 ? 6.686 -16.465 46.589 1.00 66.19 304 GLY A CA 1
ATOM 2427 C C . GLY A 1 304 ? 8.097 -15.942 46.883 1.00 66.19 304 GLY A C 1
ATOM 2428 O O . GLY A 1 304 ? 8.478 -14.848 46.478 1.00 66.19 304 GLY A O 1
ATOM 2429 N N . ILE A 1 305 ? 8.887 -16.768 47.577 1.00 63.50 305 ILE A N 1
ATOM 2430 C CA . ILE A 1 305 ? 10.284 -16.485 47.974 1.00 63.50 305 ILE A CA 1
ATOM 2431 C C . ILE A 1 305 ? 11.187 -16.264 46.742 1.00 63.50 305 ILE A C 1
ATOM 2433 O O . ILE A 1 305 ? 12.163 -15.525 46.807 1.00 63.50 305 ILE A O 1
ATOM 2437 N N . ASN A 1 306 ? 10.809 -16.847 45.598 1.00 72.62 306 ASN A N 1
ATOM 2438 C CA . ASN A 1 306 ? 11.557 -16.791 44.340 1.00 72.62 306 ASN A CA 1
ATOM 2439 C C . ASN A 1 306 ? 11.063 -15.704 43.359 1.00 72.62 306 ASN A C 1
ATOM 2441 O O . ASN A 1 306 ? 11.473 -15.722 42.202 1.00 72.62 306 ASN A O 1
ATOM 2445 N N . ASN A 1 307 ? 10.181 -14.780 43.774 1.00 73.94 307 ASN A N 1
ATOM 2446 C CA . ASN A 1 307 ? 9.624 -13.721 42.912 1.00 73.94 307 ASN A CA 1
ATOM 2447 C C . ASN A 1 307 ? 8.981 -14.235 41.603 1.00 73.94 307 ASN A C 1
ATOM 2449 O O . ASN A 1 307 ? 9.178 -13.665 40.530 1.00 73.94 307 ASN A O 1
ATOM 2453 N N . THR A 1 308 ? 8.184 -15.305 41.673 1.00 76.88 308 THR A N 1
ATOM 2454 C CA . THR A 1 308 ? 7.476 -15.841 40.497 1.00 76.88 308 THR A CA 1
ATOM 2455 C C . THR A 1 308 ? 6.320 -14.926 40.081 1.00 76.88 308 THR A C 1
ATOM 2457 O O . THR A 1 308 ? 5.595 -14.407 40.933 1.00 76.88 308 THR A O 1
ATOM 2460 N N . SER A 1 309 ? 6.155 -14.696 38.776 1.00 87.6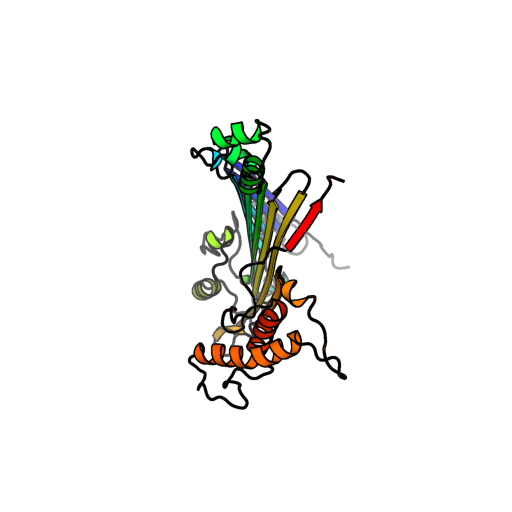2 309 SER A N 1
ATOM 2461 C CA . SER A 1 309 ? 5.094 -13.848 38.215 1.00 87.62 309 SER A CA 1
ATOM 2462 C C . SER A 1 309 ? 3.942 -14.706 37.702 1.00 87.62 309 SER A C 1
ATOM 2464 O O . SER A 1 309 ? 4.140 -15.533 36.815 1.00 87.62 309 SER A O 1
ATOM 2466 N N . SER A 1 310 ? 2.723 -14.459 38.192 1.00 89.44 310 SER A N 1
ATOM 2467 C CA . SER A 1 310 ? 1.527 -15.195 37.755 1.00 89.44 310 SER A CA 1
ATOM 2468 C C . SER A 1 310 ? 1.244 -15.037 36.257 1.00 89.44 310 SER A C 1
ATOM 2470 O O . SER A 1 310 ? 0.792 -15.976 35.606 1.00 89.44 310 SER A O 1
ATOM 2472 N N . VAL A 1 311 ? 1.563 -13.872 35.685 1.00 91.81 311 VAL A N 1
ATOM 2473 C CA . VAL A 1 311 ? 1.422 -13.600 34.244 1.00 91.81 311 VAL A CA 1
ATOM 2474 C C . VAL A 1 311 ? 2.432 -14.409 33.439 1.00 91.81 311 VAL A C 1
ATOM 2476 O O . VAL A 1 311 ? 2.110 -14.909 32.363 1.00 91.81 311 VAL A O 1
ATOM 2479 N N . PHE A 1 312 ? 3.647 -14.579 33.967 1.00 92.25 312 PHE A N 1
ATOM 2480 C CA . PHE A 1 312 ? 4.656 -15.416 33.329 1.00 92.25 312 PHE A CA 1
ATOM 2481 C C . PHE A 1 312 ? 4.256 -16.895 33.368 1.00 92.25 312 PHE A C 1
ATOM 2483 O O . PHE A 1 312 ? 4.341 -17.569 32.346 1.00 92.25 312 PHE A O 1
ATOM 2490 N N . ASP A 1 313 ? 3.724 -17.388 34.486 1.00 92.00 313 ASP A N 1
ATOM 2491 C CA . ASP A 1 313 ? 3.225 -18.766 34.579 1.00 92.00 313 ASP A CA 1
ATOM 2492 C C . ASP A 1 313 ? 2.038 -19.007 33.635 1.00 92.00 313 ASP A C 1
ATOM 2494 O O . ASP A 1 313 ? 1.961 -20.043 32.965 1.00 92.00 313 ASP A O 1
ATOM 2498 N N . GLN A 1 314 ? 1.149 -18.017 33.504 1.00 93.06 314 GLN A N 1
ATOM 2499 C CA . GLN A 1 314 ? 0.072 -18.044 32.517 1.00 93.06 314 GLN A CA 1
ATOM 2500 C C . GLN A 1 314 ? 0.618 -18.058 31.085 1.00 93.06 314 GLN A C 1
ATOM 2502 O O . GLN A 1 314 ? 0.123 -18.798 30.241 1.00 93.06 314 GLN A O 1
ATOM 2507 N N . PHE A 1 315 ? 1.673 -17.299 30.794 1.00 94.81 315 PHE A N 1
ATOM 2508 C CA . PHE A 1 315 ? 2.366 -17.399 29.514 1.00 94.81 315 PHE A CA 1
ATOM 2509 C C . PHE A 1 315 ? 2.902 -18.816 29.277 1.00 94.81 315 PHE A C 1
ATOM 2511 O O . PHE A 1 315 ? 2.653 -19.385 28.212 1.00 94.81 315 PHE A O 1
ATOM 2518 N N . LEU A 1 316 ? 3.581 -19.417 30.261 1.00 93.38 316 LEU A N 1
ATOM 2519 C CA . LEU A 1 316 ? 4.140 -20.760 30.122 1.00 93.38 316 LEU A CA 1
ATOM 2520 C C . LEU A 1 316 ? 3.056 -21.809 29.840 1.00 93.38 316 LEU A C 1
ATOM 2522 O O . LEU A 1 316 ? 3.285 -22.667 28.981 1.00 93.38 316 LEU A O 1
ATOM 2526 N N . SER A 1 317 ? 1.902 -21.722 30.510 1.00 94.19 317 SER A N 1
ATOM 2527 C CA . SER A 1 317 ? 0.768 -22.637 30.321 1.00 94.19 317 SER A CA 1
ATOM 2528 C C . SER A 1 317 ? 0.037 -22.404 28.994 1.00 94.19 317 SER A C 1
ATOM 2530 O O . SER A 1 317 ? -0.281 -23.367 28.288 1.00 94.19 317 SER A O 1
ATOM 2532 N N . ASN A 1 318 ? -0.128 -21.143 28.581 1.00 95.62 318 ASN A N 1
ATOM 2533 C CA . ASN A 1 318 ? -0.745 -20.768 27.309 1.00 95.62 318 ASN A CA 1
ATOM 2534 C C . ASN A 1 318 ? -0.020 -21.379 26.101 1.00 95.62 318 ASN A C 1
ATOM 2536 O O . ASN A 1 318 ? -0.666 -21.707 25.106 1.00 95.62 318 ASN A O 1
ATOM 2540 N N . ARG A 1 319 ? 1.305 -21.584 26.172 1.00 95.19 319 ARG A N 1
ATOM 2541 C CA . ARG A 1 319 ? 2.080 -22.203 25.078 1.00 95.19 319 ARG A CA 1
ATOM 2542 C C . ARG A 1 319 ? 1.564 -23.593 24.701 1.00 95.19 319 ARG A C 1
ATOM 2544 O O . ARG A 1 319 ? 1.490 -23.906 23.517 1.00 95.19 319 ARG A O 1
ATOM 2551 N N . ASN A 1 320 ? 1.181 -24.408 25.683 1.00 94.56 320 ASN A N 1
ATOM 2552 C CA . ASN A 1 320 ? 0.623 -25.740 25.435 1.00 94.56 320 ASN A CA 1
ATOM 2553 C C . ASN A 1 320 ? -0.713 -25.627 24.673 1.00 94.56 320 ASN A C 1
ATOM 2555 O O . ASN A 1 320 ? -0.887 -26.231 23.614 1.00 94.56 320 ASN A O 1
ATOM 2559 N N . ILE A 1 321 ? -1.608 -24.752 25.143 1.00 94.19 321 ILE A N 1
ATOM 2560 C CA . ILE A 1 321 ? -2.916 -24.504 24.515 1.00 94.19 321 ILE A CA 1
ATOM 2561 C C . ILE A 1 321 ? -2.744 -24.043 23.062 1.00 94.19 321 ILE A C 1
ATOM 2563 O O . ILE A 1 321 ? -3.375 -24.586 22.153 1.00 94.19 321 ILE A O 1
ATOM 2567 N N . ILE A 1 322 ? -1.866 -23.068 22.819 1.00 94.50 322 ILE A N 1
ATOM 2568 C CA . ILE A 1 322 ? -1.621 -22.541 21.475 1.00 94.50 322 ILE A CA 1
ATOM 2569 C C . ILE A 1 322 ? -0.997 -23.595 20.555 1.00 94.50 322 ILE A C 1
ATOM 2571 O O . ILE A 1 322 ? -1.448 -23.735 19.419 1.00 94.50 322 ILE A O 1
ATOM 2575 N N . SER A 1 323 ? -0.009 -24.356 21.032 1.00 94.44 323 SER A N 1
ATOM 2576 C CA . SER A 1 323 ? 0.609 -25.447 20.266 1.00 94.44 323 SER A CA 1
ATOM 2577 C C . SER A 1 323 ? -0.439 -26.453 19.785 1.00 94.44 323 SER A C 1
ATOM 2579 O O . SER A 1 323 ? -0.491 -26.789 18.600 1.00 94.44 323 SER A O 1
ATOM 2581 N N . GLN A 1 324 ? -1.362 -26.849 20.666 1.00 92.44 324 GLN A N 1
ATOM 2582 C CA . GLN A 1 324 ? -2.463 -27.734 20.293 1.00 92.44 324 GLN A CA 1
ATOM 2583 C C . GLN A 1 324 ? -3.421 -27.107 19.277 1.00 92.44 324 GLN A C 1
ATOM 2585 O O . GLN A 1 324 ? -3.872 -27.789 18.355 1.00 92.44 324 GLN A O 1
ATOM 2590 N N . ARG A 1 325 ? -3.736 -25.812 19.409 1.00 92.31 325 ARG A N 1
ATOM 2591 C CA . ARG A 1 325 ? -4.598 -25.098 18.452 1.00 92.31 325 ARG A CA 1
ATOM 2592 C C . ARG A 1 325 ? -3.963 -25.028 17.062 1.00 92.31 325 ARG A C 1
ATOM 2594 O O . ARG A 1 325 ? -4.643 -25.336 16.086 1.00 92.31 325 ARG A O 1
ATOM 2601 N N . LEU A 1 326 ? -2.674 -24.700 16.985 1.00 92.12 326 LEU A N 1
ATOM 2602 C CA . LEU A 1 326 ? -1.909 -24.669 15.734 1.00 92.12 326 LEU A CA 1
ATOM 2603 C C . LEU A 1 326 ? -1.807 -26.058 15.090 1.00 92.12 326 LEU A C 1
ATOM 2605 O O . LEU A 1 326 ? -2.025 -26.205 13.889 1.00 92.12 326 LEU A O 1
ATOM 2609 N N . GLY A 1 327 ? -1.570 -27.096 15.894 1.00 91.50 327 GLY A N 1
ATOM 2610 C CA . GLY A 1 327 ? -1.561 -28.483 15.429 1.00 91.50 327 GLY A CA 1
ATOM 2611 C C . GLY A 1 327 ? -2.909 -28.951 14.870 1.00 91.50 327 GLY A C 1
ATOM 2612 O O . GLY A 1 327 ? -2.958 -29.688 13.888 1.00 91.50 327 GLY A O 1
ATOM 2613 N N . ARG A 1 328 ? -4.034 -28.498 15.444 1.00 89.50 328 ARG A N 1
ATOM 2614 C CA . ARG A 1 328 ? -5.377 -28.809 14.918 1.00 89.50 328 ARG A CA 1
ATOM 2615 C C . ARG A 1 328 ? -5.634 -28.147 13.567 1.00 89.50 328 ARG A C 1
ATOM 2617 O O . ARG A 1 328 ? -6.261 -28.782 12.718 1.00 89.50 328 ARG A O 1
ATOM 2624 N N . SER A 1 329 ? -5.167 -26.911 13.376 1.00 88.69 329 SER A N 1
ATOM 2625 C CA . SER A 1 329 ? -5.359 -26.172 12.125 1.00 88.69 329 SER A CA 1
ATOM 2626 C C . SER A 1 329 ? -4.378 -26.562 11.021 1.00 88.69 329 SER A C 1
ATOM 2628 O O . SER A 1 329 ? -4.667 -26.289 9.861 1.00 88.69 329 SER A O 1
ATOM 2630 N N . ASN A 1 330 ? -3.238 -27.179 11.348 1.00 89.75 330 ASN A N 1
ATOM 2631 C CA . ASN A 1 330 ? -2.239 -27.605 10.371 1.00 89.75 330 ASN A CA 1
ATOM 2632 C C . ASN A 1 330 ? -2.536 -29.024 9.832 1.00 89.75 330 ASN A C 1
ATOM 2634 O O . ASN A 1 330 ? -2.408 -29.989 10.588 1.00 89.75 330 ASN A O 1
ATOM 2638 N N . PRO A 1 331 ? -2.871 -29.189 8.535 1.00 87.81 331 PRO A N 1
ATOM 2639 C CA . PRO A 1 331 ? -3.115 -30.504 7.931 1.00 87.81 331 PRO A CA 1
ATOM 2640 C C . PRO A 1 331 ? -1.881 -31.415 7.897 1.00 87.81 331 PRO A C 1
ATOM 2642 O O . PRO A 1 331 ? -2.030 -32.629 7.833 1.00 87.81 331 PRO A O 1
ATOM 2645 N N . ASN A 1 332 ? -0.677 -30.837 7.943 1.00 87.44 332 ASN A N 1
ATOM 2646 C CA . ASN A 1 332 ? 0.588 -31.573 7.900 1.00 87.44 332 ASN A CA 1
ATOM 2647 C C . ASN A 1 332 ? 1.060 -32.028 9.288 1.00 87.44 332 ASN A C 1
ATOM 2649 O O . ASN A 1 332 ? 2.091 -32.684 9.395 1.00 87.44 332 ASN A O 1
ATOM 2653 N N . SER A 1 333 ? 0.352 -31.651 10.357 1.00 87.19 333 SER A N 1
ATOM 2654 C CA . SER A 1 333 ? 0.686 -32.101 11.703 1.00 87.19 333 SER A CA 1
ATOM 2655 C C . SER A 1 333 ? -0.016 -33.420 12.000 1.00 87.19 333 SER A C 1
ATOM 2657 O O . SER A 1 333 ? -1.239 -33.526 11.902 1.00 87.19 333 SER A O 1
ATOM 2659 N N . ASN A 1 334 ? 0.747 -34.408 12.466 1.00 84.62 334 ASN A N 1
ATOM 2660 C CA . ASN A 1 334 ? 0.213 -35.699 12.906 1.00 84.62 334 ASN A CA 1
ATOM 2661 C C . ASN A 1 334 ? -0.554 -35.612 14.235 1.00 84.62 334 ASN A C 1
ATOM 2663 O O . ASN A 1 334 ? -1.044 -36.624 14.733 1.00 84.62 334 ASN A O 1
ATOM 2667 N N . ARG A 1 335 ? -0.641 -34.414 14.838 1.00 84.00 335 ARG A N 1
ATOM 2668 C CA . ARG A 1 335 ? -1.340 -34.138 16.106 1.00 84.00 335 ARG A CA 1
ATOM 2669 C C . ARG A 1 335 ? -0.853 -34.977 17.293 1.00 84.00 335 ARG A C 1
ATOM 2671 O O . ARG A 1 335 ? -1.500 -34.987 18.338 1.00 84.00 335 ARG A O 1
ATOM 2678 N N . ALA A 1 336 ? 0.292 -35.643 17.155 1.00 86.19 336 ALA A N 1
ATOM 2679 C CA . ALA A 1 336 ? 0.957 -36.342 18.239 1.00 86.19 336 ALA A CA 1
ATOM 2680 C C . ALA A 1 336 ? 1.429 -35.316 19.275 1.00 86.19 336 ALA A C 1
ATOM 2682 O O . ALA A 1 336 ? 2.068 -34.324 18.920 1.00 86.19 336 ALA A O 1
ATOM 2683 N N . VAL A 1 337 ? 1.081 -35.546 20.542 1.00 86.81 337 VAL A N 1
ATOM 2684 C CA . VAL A 1 337 ? 1.432 -34.660 21.654 1.00 86.81 337 VAL A CA 1
ATOM 2685 C C . VAL A 1 337 ? 2.579 -35.282 22.436 1.00 86.81 337 VAL A C 1
ATOM 2687 O O . VAL A 1 337 ? 2.418 -36.342 23.036 1.00 86.81 337 VAL A O 1
ATOM 2690 N N . THR A 1 338 ? 3.708 -34.583 22.492 1.00 85.69 338 THR A N 1
ATOM 2691 C CA . THR A 1 338 ? 4.871 -34.955 23.304 1.00 85.69 338 THR A CA 1
ATOM 2692 C C . THR A 1 338 ? 5.147 -33.827 24.288 1.00 85.69 338 THR A C 1
ATOM 2694 O O . THR A 1 338 ? 5.300 -32.674 23.890 1.00 85.69 338 THR A O 1
ATOM 2697 N N . ASN A 1 339 ? 5.185 -34.131 25.589 1.00 86.00 339 ASN A N 1
ATOM 2698 C CA . ASN A 1 339 ? 5.391 -33.138 26.656 1.00 86.00 339 ASN A CA 1
ATOM 2699 C C . ASN A 1 339 ? 4.410 -31.944 26.604 1.00 86.00 339 ASN A C 1
ATOM 2701 O O . ASN A 1 339 ? 4.763 -30.825 26.966 1.00 86.00 339 ASN A O 1
ATOM 2705 N N . GLY A 1 340 ? 3.178 -32.176 26.135 1.00 85.88 340 GLY A N 1
ATOM 2706 C CA . GLY A 1 340 ? 2.149 -31.140 26.003 1.00 85.88 340 GLY A CA 1
ATOM 2707 C C . GLY A 1 340 ? 2.237 -30.285 24.734 1.00 85.88 340 GLY A C 1
ATOM 2708 O O . GLY A 1 340 ? 1.428 -29.379 24.570 1.00 85.88 340 GLY A O 1
ATOM 2709 N N . PHE A 1 341 ? 3.168 -30.570 23.822 1.00 92.75 341 PHE A N 1
ATOM 2710 C CA . PHE A 1 341 ? 3.320 -29.847 22.559 1.00 92.75 341 PHE A CA 1
ATOM 2711 C C . PHE A 1 341 ? 3.052 -30.763 21.371 1.00 92.75 341 PHE A C 1
ATOM 2713 O O . PHE A 1 341 ? 3.411 -31.940 21.394 1.00 92.75 341 PHE A O 1
ATOM 2720 N N . VAL A 1 342 ? 2.409 -30.222 20.340 1.00 91.50 342 VAL A N 1
ATOM 2721 C CA . VAL A 1 342 ? 2.115 -30.952 19.107 1.00 91.50 342 VAL A CA 1
ATOM 2722 C C . VAL A 1 342 ? 3.323 -30.943 18.170 1.00 91.50 342 VAL A C 1
ATOM 2724 O O . VAL A 1 342 ? 4.063 -29.960 18.107 1.00 91.50 342 VAL A O 1
ATOM 2727 N N . ASP A 1 343 ? 3.496 -32.027 17.415 1.00 89.12 343 ASP A N 1
ATOM 2728 C CA . ASP A 1 343 ? 4.474 -32.132 16.330 1.00 89.12 343 ASP A CA 1
ATOM 2729 C C . ASP A 1 343 ? 4.434 -30.923 15.367 1.00 89.12 343 ASP A C 1
ATOM 2731 O O . ASP A 1 343 ? 3.367 -30.492 14.913 1.00 89.12 343 ASP A O 1
ATOM 2735 N N . GLY A 1 344 ? 5.614 -30.358 15.096 1.00 87.62 344 GLY A N 1
ATOM 2736 C CA . GLY A 1 344 ? 5.812 -29.104 14.356 1.00 87.62 344 GLY A CA 1
ATOM 2737 C C . GLY A 1 344 ? 5.683 -27.814 15.184 1.00 87.62 344 GLY A C 1
ATOM 2738 O O . GLY A 1 344 ? 6.173 -26.773 14.754 1.00 87.62 344 GLY A O 1
ATOM 2739 N N . TYR A 1 345 ? 5.101 -27.863 16.388 1.00 92.69 345 TYR A N 1
ATOM 2740 C CA . TYR A 1 345 ? 4.828 -26.690 17.233 1.00 92.69 345 TYR A CA 1
ATOM 2741 C C . TYR A 1 345 ? 5.368 -26.869 18.656 1.00 92.69 345 TYR A C 1
ATOM 2743 O O . TYR A 1 345 ? 4.618 -26.916 19.633 1.00 92.69 345 TYR A O 1
ATOM 2751 N N . GLY A 1 346 ? 6.692 -26.965 18.780 1.00 91.75 346 GLY A N 1
ATOM 2752 C CA . GLY A 1 346 ? 7.369 -27.116 20.070 1.00 91.75 346 GLY A CA 1
ATOM 2753 C C . GLY A 1 346 ? 7.254 -25.894 20.993 1.00 91.75 346 GLY A C 1
ATOM 2754 O O . GLY A 1 346 ? 6.872 -24.799 20.583 1.00 91.75 346 GLY A O 1
ATOM 2755 N N . ALA A 1 347 ? 7.672 -26.067 22.250 1.00 91.56 347 ALA A N 1
ATOM 2756 C CA . ALA A 1 347 ? 7.596 -25.037 23.294 1.00 91.56 347 ALA A CA 1
ATOM 2757 C C . ALA A 1 347 ? 8.323 -23.721 22.964 1.00 91.56 347 ALA A C 1
ATOM 2759 O O . ALA A 1 347 ? 7.943 -22.669 23.478 1.00 91.56 347 ALA A O 1
ATOM 2760 N N . ASN A 1 348 ? 9.365 -23.797 22.130 1.00 92.69 348 ASN A N 1
ATOM 2761 C CA . ASN A 1 348 ? 10.222 -22.671 21.748 1.00 92.69 348 ASN A CA 1
ATOM 2762 C C . ASN A 1 348 ? 9.944 -22.163 20.324 1.00 92.69 348 ASN A C 1
ATOM 2764 O O . ASN A 1 348 ? 10.660 -21.292 19.837 1.00 92.69 348 ASN A O 1
ATOM 2768 N N . ALA A 1 349 ? 8.936 -22.706 19.636 1.00 92.81 349 ALA A N 1
ATOM 2769 C CA . ALA A 1 349 ? 8.568 -22.234 18.309 1.00 92.81 349 ALA A CA 1
ATOM 2770 C C . ALA A 1 349 ? 8.021 -20.801 18.401 1.00 92.81 349 ALA A C 1
ATOM 2772 O O . ALA A 1 349 ? 7.164 -20.514 19.240 1.00 92.81 349 ALA A O 1
ATOM 2773 N N . GLN A 1 350 ? 8.484 -19.904 17.526 1.00 92.06 350 GLN A N 1
ATOM 2774 C CA . GLN A 1 350 ? 8.048 -18.503 17.517 1.00 92.06 350 GLN A CA 1
ATOM 2775 C C . GLN A 1 350 ? 6.524 -18.384 17.366 1.00 92.06 350 GLN A C 1
ATOM 2777 O O . GLN A 1 350 ? 5.895 -17.606 18.084 1.00 92.06 350 GLN A O 1
ATOM 2782 N N . ASP A 1 351 ? 5.933 -19.224 16.514 1.00 91.00 351 ASP A N 1
ATOM 2783 C CA . ASP A 1 351 ? 4.487 -19.280 16.278 1.00 91.00 351 ASP A CA 1
ATOM 2784 C C . ASP A 1 351 ? 3.684 -19.674 17.523 1.00 91.00 351 ASP A C 1
ATOM 2786 O O . ASP A 1 351 ? 2.510 -19.343 17.627 1.00 91.00 351 ASP A O 1
ATOM 2790 N N . VAL A 1 352 ? 4.302 -20.353 18.494 1.00 93.94 352 VAL A N 1
ATOM 2791 C CA . VAL A 1 352 ? 3.673 -20.683 19.780 1.00 93.94 352 VAL A CA 1
ATOM 2792 C C . VAL A 1 352 ? 3.922 -19.571 20.797 1.00 93.94 352 VAL A C 1
ATOM 2794 O O . VAL A 1 352 ? 2.999 -19.141 21.490 1.00 93.94 352 VAL A O 1
ATOM 2797 N N . LEU A 1 353 ? 5.167 -19.093 20.887 1.00 93.94 353 LEU A N 1
ATOM 2798 C CA . LEU A 1 353 ? 5.598 -18.113 21.884 1.00 93.94 353 LEU A CA 1
ATOM 2799 C C . LEU A 1 353 ? 4.882 -16.768 21.730 1.00 93.94 353 LEU A C 1
ATOM 2801 O O . LEU A 1 353 ? 4.386 -16.235 22.719 1.00 93.94 353 LEU A O 1
ATOM 2805 N N . VAL A 1 354 ? 4.805 -16.225 20.513 1.00 93.38 354 VAL A N 1
ATOM 2806 C CA . VAL A 1 354 ? 4.250 -14.883 20.264 1.00 93.38 354 VAL A CA 1
ATOM 2807 C C . VAL A 1 354 ? 2.774 -14.784 20.677 1.00 93.38 354 VAL A C 1
ATOM 2809 O O . VAL A 1 354 ? 2.460 -13.976 21.553 1.00 93.38 354 VAL A O 1
ATOM 2812 N N . PRO A 1 355 ? 1.847 -15.593 20.135 1.00 93.25 355 PRO A N 1
ATOM 2813 C CA . PRO A 1 355 ? 0.446 -15.555 20.560 1.00 93.25 355 PRO A CA 1
ATOM 2814 C C . PRO A 1 355 ? 0.234 -15.947 22.031 1.00 93.25 355 PRO A C 1
ATOM 2816 O O . PRO A 1 355 ? -0.634 -15.361 22.678 1.00 93.25 355 PRO A O 1
ATOM 2819 N N . ALA A 1 356 ? 1.019 -16.874 22.598 1.00 94.75 356 ALA A N 1
ATOM 2820 C CA . ALA A 1 356 ? 0.922 -17.207 24.024 1.00 94.75 356 ALA A CA 1
ATOM 2821 C C . ALA A 1 356 ? 1.305 -16.016 24.919 1.00 94.75 356 ALA A C 1
ATOM 2823 O O . ALA A 1 356 ? 0.633 -15.752 25.920 1.00 94.75 356 ALA A O 1
ATOM 2824 N N . PHE A 1 357 ? 2.358 -15.284 24.539 1.00 93.75 357 PHE A N 1
ATOM 2825 C CA . PHE A 1 357 ? 2.801 -14.065 25.212 1.00 93.75 357 PHE A CA 1
ATOM 2826 C C . PHE A 1 357 ? 1.738 -12.971 25.106 1.00 93.75 357 PHE A C 1
ATOM 2828 O O . PHE A 1 357 ? 1.315 -12.417 26.119 1.00 93.75 357 PHE A O 1
ATOM 2835 N N . LEU A 1 358 ? 1.238 -12.713 23.893 1.00 92.31 358 LEU A N 1
ATOM 2836 C CA . LEU A 1 358 ? 0.193 -11.716 23.661 1.00 92.31 358 LEU A CA 1
ATOM 2837 C C . LEU A 1 358 ? -1.090 -12.027 24.440 1.00 92.31 358 LEU A C 1
ATOM 2839 O O . LEU A 1 358 ? -1.728 -11.094 24.925 1.00 92.31 358 LEU A O 1
ATOM 2843 N N . ALA A 1 359 ? -1.470 -13.301 24.582 1.00 93.06 359 ALA A N 1
ATOM 2844 C CA . ALA A 1 359 ? -2.614 -13.716 25.394 1.00 93.06 359 ALA A CA 1
ATOM 2845 C C . ALA A 1 359 ? -2.390 -13.417 26.879 1.00 93.06 359 ALA A C 1
ATOM 2847 O O . ALA A 1 359 ? -3.186 -12.699 27.483 1.00 93.06 359 ALA A O 1
ATOM 2848 N N . ALA A 1 360 ? -1.273 -13.896 27.436 1.00 93.50 360 ALA A N 1
ATOM 2849 C CA . ALA A 1 360 ? -0.959 -13.736 28.852 1.00 93.50 360 ALA A CA 1
ATOM 2850 C C . ALA A 1 360 ? -0.878 -12.259 29.253 1.00 93.50 360 ALA A C 1
ATOM 2852 O O . ALA A 1 360 ? -1.588 -11.835 30.155 1.00 93.50 360 ALA A O 1
ATOM 2853 N N . TYR A 1 361 ? -0.104 -11.450 28.526 1.00 92.19 361 TYR A N 1
ATOM 2854 C CA . TYR A 1 361 ? 0.121 -10.038 28.857 1.00 92.19 361 TYR A CA 1
ATOM 2855 C C . TYR A 1 361 ? -1.012 -9.092 28.430 1.00 92.19 361 TYR A C 1
ATOM 2857 O O . TYR A 1 361 ? -0.961 -7.903 28.730 1.00 92.19 361 TYR A O 1
ATOM 2865 N N . SER A 1 362 ? -2.040 -9.582 27.730 1.00 91.00 362 SER A N 1
ATOM 2866 C CA . SER A 1 362 ? -3.301 -8.835 27.565 1.00 91.00 362 SER A CA 1
ATOM 2867 C C . SER A 1 362 ? -4.398 -9.290 28.523 1.00 91.00 362 SER A C 1
ATOM 2869 O O . SER A 1 362 ? -5.489 -8.722 28.496 1.00 91.00 362 SER A O 1
ATOM 2871 N N . GLY A 1 363 ? -4.141 -10.314 29.345 1.00 89.94 363 GLY A N 1
ATOM 2872 C CA . GLY A 1 363 ? -5.153 -10.941 30.193 1.00 89.94 363 GLY A CA 1
ATOM 2873 C C . GLY A 1 363 ? -6.253 -11.664 29.407 1.00 89.94 363 GLY A C 1
ATOM 2874 O O . GLY A 1 363 ? -7.353 -11.847 29.924 1.00 89.94 363 GLY A O 1
ATOM 2875 N N . LYS A 1 364 ? -5.996 -12.046 28.148 1.00 90.19 364 LYS A N 1
ATOM 2876 C CA . LYS A 1 364 ? -6.952 -12.765 27.293 1.00 90.19 364 LYS A CA 1
ATOM 2877 C C . LYS A 1 364 ? -6.757 -14.275 27.398 1.00 90.19 364 LYS A C 1
ATOM 2879 O O . LYS A 1 364 ? -5.642 -14.762 27.570 1.00 90.19 364 LYS A O 1
ATOM 2884 N N . ASP A 1 365 ? -7.843 -15.021 27.215 1.00 91.25 365 ASP A N 1
ATOM 2885 C CA . ASP A 1 365 ? -7.793 -16.484 27.172 1.00 91.25 365 ASP A CA 1
ATOM 2886 C C . ASP A 1 365 ? -7.062 -16.983 25.913 1.00 91.25 365 ASP A C 1
ATOM 2888 O O . ASP A 1 365 ? -7.390 -16.612 24.779 1.00 91.25 365 ASP A O 1
ATOM 2892 N N . ALA A 1 366 ? -6.097 -17.881 26.113 1.00 90.50 366 ALA A N 1
ATOM 2893 C CA . ALA A 1 366 ? -5.333 -18.527 25.056 1.00 90.50 366 ALA A CA 1
ATOM 2894 C C . ALA A 1 366 ? -6.189 -19.364 24.099 1.00 90.50 366 ALA A C 1
ATOM 2896 O O . ALA A 1 366 ? -5.738 -19.632 22.988 1.00 90.50 366 ALA A O 1
ATOM 2897 N N . ASN A 1 367 ? -7.412 -19.758 24.469 1.00 90.38 367 ASN A N 1
ATOM 2898 C CA . ASN A 1 367 ? -8.331 -20.429 23.543 1.00 90.38 367 ASN A CA 1
ATOM 2899 C C . ASN A 1 367 ? -9.010 -19.463 22.559 1.00 90.38 367 ASN A C 1
ATOM 2901 O O . ASN A 1 367 ? -9.365 -19.871 21.452 1.00 90.38 367 ASN A O 1
ATOM 2905 N N . GLY A 1 368 ? -9.165 -18.191 22.938 1.00 84.69 368 GLY A N 1
ATOM 2906 C CA . GLY A 1 368 ? -9.901 -17.183 22.169 1.00 84.69 368 GLY A CA 1
ATOM 2907 C C . GLY A 1 368 ? -9.033 -16.243 21.331 1.00 84.69 368 GLY A C 1
ATOM 2908 O O . GLY A 1 368 ? -9.530 -15.639 20.382 1.00 84.69 368 GLY A O 1
ATOM 2909 N N . VAL A 1 369 ? -7.738 -16.101 21.637 1.00 86.06 369 VAL A N 1
ATOM 2910 C CA . VAL A 1 369 ? -6.850 -15.210 20.865 1.00 86.06 369 VAL A CA 1
ATOM 2911 C C . VAL A 1 369 ? -6.570 -15.738 19.455 1.00 86.06 369 VAL A C 1
ATOM 2913 O O . VAL A 1 369 ? -6.565 -16.948 19.215 1.00 86.06 369 VAL A O 1
ATOM 2916 N N . GLY A 1 370 ? -6.283 -14.835 18.516 1.00 85.12 370 GLY A N 1
ATOM 2917 C CA . GLY A 1 370 ? -5.754 -15.218 17.207 1.00 85.12 370 GLY A CA 1
ATOM 2918 C C . GLY A 1 370 ? -4.376 -15.871 17.348 1.00 85.12 370 GLY A C 1
ATOM 2919 O O . GLY A 1 370 ? -3.541 -15.393 18.108 1.00 85.12 370 GLY A O 1
ATOM 2920 N N . THR A 1 371 ? -4.133 -16.958 16.618 1.00 83.81 371 THR A N 1
ATOM 2921 C CA . THR A 1 371 ? -2.863 -17.709 16.656 1.00 83.81 371 THR A CA 1
ATOM 2922 C C . THR A 1 371 ? -1.792 -17.145 15.717 1.00 83.81 371 THR A C 1
ATOM 2924 O O . THR A 1 371 ? -0.722 -17.726 15.591 1.00 83.81 371 THR A O 1
ATOM 2927 N N . GLY A 1 372 ? -2.075 -16.042 15.020 1.00 83.75 372 GLY A N 1
ATOM 2928 C CA . GLY A 1 372 ? -1.123 -15.411 14.110 1.00 83.75 372 GLY A CA 1
ATOM 2929 C C . GLY A 1 372 ? -0.102 -14.547 14.849 1.00 83.75 372 GLY A C 1
ATOM 2930 O O . GLY A 1 372 ? -0.463 -13.780 15.739 1.00 83.75 372 GLY A O 1
ATOM 2931 N N . SER A 1 373 ? 1.155 -14.602 14.409 1.00 82.75 373 SER A N 1
ATOM 2932 C CA . SER A 1 373 ? 2.271 -13.826 14.974 1.00 82.75 373 SER A CA 1
ATOM 2933 C C . SER A 1 373 ? 2.156 -12.306 14.744 1.00 82.75 373 SER A C 1
ATOM 2935 O O . SER A 1 373 ? 2.853 -11.532 15.392 1.00 82.75 373 SER A O 1
ATOM 2937 N N . PHE A 1 374 ? 1.250 -11.865 13.860 1.00 88.56 374 PHE A N 1
ATOM 2938 C CA . PHE A 1 374 ? 1.016 -10.456 13.518 1.00 88.56 374 PHE A CA 1
ATOM 2939 C C . PHE A 1 374 ? -0.481 -10.100 13.648 1.00 88.56 374 PHE A C 1
ATOM 2941 O O . PHE A 1 374 ? -1.261 -10.377 12.724 1.00 88.56 374 PHE A O 1
ATOM 2948 N N . PRO A 1 375 ? -0.918 -9.506 14.777 1.00 88.19 375 PRO A N 1
ATOM 2949 C CA . PRO A 1 375 ? -2.317 -9.124 14.993 1.00 88.19 375 PRO A CA 1
ATOM 2950 C C . PRO A 1 375 ? -2.817 -8.126 13.941 1.00 88.19 375 PRO A C 1
ATOM 2952 O O . PRO A 1 375 ? -2.141 -7.167 13.628 1.00 88.19 375 PRO A O 1
ATOM 2955 N N . GLN A 1 376 ? -4.014 -8.291 13.382 1.00 88.31 376 GLN A N 1
ATOM 2956 C CA . GLN A 1 376 ? -4.440 -7.406 12.284 1.00 88.31 376 GLN A CA 1
ATOM 2957 C C . GLN A 1 376 ? -5.104 -6.106 12.754 1.00 88.31 376 GLN A C 1
ATOM 2959 O O . GLN A 1 376 ? -5.036 -5.101 12.051 1.00 88.31 376 GLN A O 1
ATOM 2964 N N . ILE A 1 377 ? -5.734 -6.104 13.927 1.00 90.94 377 ILE A N 1
ATOM 2965 C CA . ILE A 1 377 ? -6.544 -4.981 14.411 1.00 90.94 377 ILE A CA 1
ATOM 2966 C C . ILE A 1 377 ? -5.804 -4.307 15.571 1.00 90.94 377 ILE A C 1
ATOM 2968 O O . ILE A 1 377 ? -5.539 -4.987 16.567 1.00 90.94 377 ILE A O 1
ATOM 2972 N N . PRO A 1 378 ? -5.455 -3.011 15.468 1.00 93.75 378 PRO A N 1
ATOM 2973 C CA . PRO A 1 378 ? -4.817 -2.291 16.562 1.00 93.75 378 PRO A CA 1
ATOM 2974 C C . PRO A 1 378 ? -5.816 -2.051 17.687 1.00 93.75 378 PRO A C 1
ATOM 2976 O O . PRO A 1 378 ? -6.996 -1.793 17.447 1.00 93.75 378 PRO A O 1
ATOM 2979 N N . ILE A 1 379 ? -5.333 -2.118 18.923 1.00 93.44 379 ILE A N 1
ATOM 2980 C CA . ILE A 1 379 ? -6.144 -1.807 20.100 1.00 93.44 379 ILE A CA 1
ATOM 2981 C C . ILE A 1 379 ? -5.827 -0.366 20.508 1.00 93.44 379 ILE A C 1
ATOM 2983 O O . ILE A 1 379 ? -4.643 -0.021 20.572 1.00 93.44 379 ILE A O 1
ATOM 2987 N N . PRO A 1 380 ? -6.834 0.494 20.741 1.00 94.12 380 PRO A N 1
ATOM 2988 C CA . PRO A 1 380 ? -6.585 1.877 21.108 1.00 94.12 380 PRO A CA 1
ATOM 2989 C C . PRO A 1 380 ? -5.951 1.979 22.495 1.00 94.12 380 PRO A C 1
ATOM 2991 O O . PRO A 1 380 ? -6.399 1.353 23.453 1.00 94.12 380 PRO A O 1
ATOM 2994 N N . ASN A 1 381 ? -4.935 2.824 22.586 1.00 94.25 381 ASN A N 1
ATOM 2995 C CA . ASN A 1 381 ? -4.466 3.414 23.826 1.00 94.25 381 ASN A CA 1
ATOM 2996 C C . ASN A 1 381 ? -5.346 4.618 24.173 1.00 94.25 381 ASN A C 1
ATOM 2998 O O . ASN A 1 381 ? -5.982 5.203 23.297 1.00 94.25 381 ASN A O 1
ATOM 3002 N N . TRP A 1 382 ? -5.349 5.000 25.442 1.00 93.94 382 TRP A N 1
ATOM 3003 C CA . TRP A 1 382 ? -6.143 6.098 25.984 1.00 93.94 382 TRP A CA 1
ATOM 3004 C C . TRP A 1 382 ? -5.269 7.107 26.733 1.00 93.94 382 TRP A C 1
ATOM 3006 O O . TRP A 1 382 ? -4.364 6.722 27.470 1.00 93.94 382 TRP A O 1
ATOM 3016 N N . ASP A 1 383 ? -5.553 8.389 26.540 1.00 95.12 383 ASP A N 1
ATOM 3017 C CA . ASP A 1 383 ? -5.044 9.505 27.339 1.00 95.12 383 ASP A CA 1
ATOM 3018 C C . ASP A 1 383 ? -6.248 10.207 27.976 1.00 95.12 383 ASP A C 1
ATOM 3020 O O . ASP A 1 383 ? -7.195 10.569 27.276 1.00 95.12 383 ASP A O 1
ATOM 3024 N N . ILE A 1 384 ? -6.241 10.343 29.300 1.00 95.69 384 ILE A N 1
ATOM 3025 C CA . ILE A 1 384 ? -7.344 10.912 30.075 1.00 95.69 384 ILE A CA 1
ATOM 3026 C C . ILE A 1 384 ? -6.868 12.231 30.671 1.00 95.69 384 ILE A C 1
ATOM 3028 O O . ILE A 1 384 ? -5.896 12.266 31.423 1.00 95.69 384 ILE A O 1
ATOM 3032 N N . ARG A 1 385 ? -7.591 13.311 30.379 1.00 95.75 385 ARG A N 1
ATOM 3033 C CA . ARG A 1 385 ? -7.331 14.651 30.911 1.00 95.75 385 ARG A CA 1
ATOM 3034 C C . ARG A 1 385 ? -8.590 15.185 31.571 1.00 95.75 385 ARG A C 1
ATOM 3036 O O . ARG A 1 385 ? -9.665 15.120 30.979 1.00 95.75 385 ARG A O 1
ATOM 3043 N N . TYR A 1 386 ? -8.443 15.708 32.782 1.00 95.31 386 TYR A N 1
ATOM 3044 C CA . TYR A 1 386 ? -9.520 16.359 33.516 1.00 95.31 386 TYR A CA 1
ATOM 3045 C C . TYR A 1 386 ? -9.080 17.760 33.937 1.00 95.31 386 TYR A C 1
ATOM 3047 O O . TYR A 1 386 ? -8.083 17.892 34.646 1.00 95.31 386 TYR A O 1
ATOM 3055 N N . ASN A 1 387 ? -9.809 18.782 33.489 1.00 92.06 387 ASN A N 1
ATOM 3056 C CA . ASN A 1 387 ? -9.454 20.191 33.707 1.00 92.06 387 ASN A CA 1
ATOM 3057 C C . ASN A 1 387 ? -10.403 20.924 34.673 1.00 92.06 387 ASN A C 1
ATOM 3059 O O . ASN A 1 387 ? -10.223 22.115 34.898 1.00 92.06 387 ASN A O 1
ATOM 3063 N N . GLY A 1 388 ? -11.410 20.244 35.225 1.00 84.38 388 GLY A N 1
ATOM 3064 C CA . GLY A 1 388 ? -12.457 20.854 36.052 1.00 84.38 388 GLY A CA 1
ATOM 3065 C C . GLY A 1 388 ? -12.101 20.933 37.538 1.00 84.38 388 GLY A C 1
ATOM 3066 O O . GLY A 1 388 ? -12.944 20.584 38.366 1.00 84.38 388 GLY A O 1
ATOM 3067 N N . LEU A 1 389 ? -10.849 21.278 37.868 1.00 71.50 389 LEU A N 1
ATOM 3068 C CA . LEU A 1 389 ? -10.357 21.464 39.243 1.00 71.50 389 LEU A CA 1
ATOM 3069 C C . LEU A 1 389 ? -10.220 22.943 39.602 1.00 71.50 389 LEU A C 1
ATOM 3071 O O . LEU A 1 389 ? -9.718 23.706 38.747 1.00 71.50 389 LEU A O 1
#

pLDDT: mean 88.97, std 8.31, range [54.81, 98.31]

Foldseek 3Di:
DPDDDDDDWDKFKDKDWDWDPPDPFKIKIKIKIWIATQDFDPDDQDDPRVVSSVVSVVVNHATAKMKMKMKMKGWDVLCVPPLRVQKTKIKIKMKMKMKGADDVVQVVDVVRQFGIKIKIKIKIKMKMKGALVVNQCVPPVLVVLCVDPDPDDVNLVSLQVSFWGMKIKIKMKMKMKMDTQFHDGQDPLGDDPVQCPPDPCRSRRNPPDSLVVCQVSVGGDQGPPNFDKIKMKIWIKMKMWIWGHSDPQKIKIWIWIKIKIKMKIFGFHHDPVVRGTDTHDIDMDIDIDTAAAQVVQPPFAQDDPVRHTPLVVQLQVLLLVLQQVVLVVDPPWPSDADPSGTPPRDSPDLLSNQLSNSCSRNVHDSNPTDSDNHDDDHDIDMDIGGDPD

Sequence (389 aa):
AIPTTFSKNFQINRVYGIGWNLTKSLQMDFDATNRGIIDEPAGRINGLKQDTLWNNLKRLGRTVDYTHTVNFNYTTPINKIPGFDWTNMSVRYSTQFNWNSQALFSLQDPNLNVGNIIQNSRTITLNPVLNFTGLYNKFSFLRKATETEKGGIANLFLQVLTSVKNVSGTYTRTEGTYLPGYLPKTKFFGEDLNYNAPGIGFLLGSQADIRSRAISSGWITTDTLQNQLYTKTLFEDMHLRGVVEPIPDLRIELSAFRTRNLNYQTNFKYSALTGNIENLSPITTGDYSISYFTLPTAFSKSSGINNTSSVFDQFLSNRNIISQRLGRSNPNSNRAVTNGFVDGYGANAQDVLVPAFLAAYSGKDANGVGTGSFPQIPIPNWDIRYNGL

Secondary structure (DSSP, 8-state):
-PPPP-----EEEEEEEEEEEEETTEEEEEEEEEEEE----SSS--THHHHHHHHHHHTT-EEEEEEEEEEEEEEE-GGGSTT-TTEEEEEEEEEEEEEEPPPHHHHH-TT----EEEEEEEEEEEEEEEEHHHHHHHSHHHHHHHHS---SHHHHHHHHHT-EEEEEEEEEEEEEEEEEEE-SPP-GGG-BTTTTBS-HHHHTT--S--HHHHHHTT-B---TT--PPEEEEEEEEEEEEEEE-SSTTEEEEEEEEEEEEEEEEEEEEEETTTTEEEEEEEEEEEEEEE----HHHHTPPEETTTTEEHHHHHHHHHHHHHHHHHHHH-TT----EETTEETTB-TT-HHHHHHHHHHHHHT--TTTS---SS-SSPPPEEEEEE---

Radius of gyration: 30.77 Å; chains: 1; bounding box: 86×60×91 Å